Protein AF-A0A844G8Z9-F1 (afdb_monomer_lite)

Secondary structure (DSSP, 8-state):
----THHHHHHHHHHTS-S-------EEEE--GGG--B-S--SSTTSSSSTTS--TTSS-TTSPPEEEE-SS-EEEE--GGGTTT--BB----STTTT---SEEEEEEEEEEE-SEEEEEEEEES--SSS-EEEEEEEEETTS-EEEEEEEBTTTB-BSBS---BTTBEEEEEEE-TTS-EEEEEEEEEE--SSEEEEEEEEE-SSSEEEEEEEEEESS---PPP-PPP-----SS--------PPPTTSTT--GGGS-SSTTTT-SEEEETTEEEETT-SSPPPP-EEEEEGGGG---HHHHHHHHHHHHHTT--EEEEES-HHHHEEE-TTS-EEE-HHHHHHHHHHHHHHHHTT-EEEEES-SSPPP-HHHHTTT-TT--SHHHHHHHHHH-HHHHHHHHHHHHHHTTSBPTTTSSBGGG-TTEEEEESSTT--HHHHHHSTTTS-HHHHHHHHHHHHHHHTTTT---------TT-SSSTHHHHTTT--

Sequence (493 aa):
MKISWGIVFFFCLLCGLHAAESAALKTRIIDLRGIMNTSYRDDLPGDFQNWTDQGPGNDLRNLKPGLLRLPEVTFQVVDPRTNRNRSVIMPSSYFCHFYPEVEFTLPLRKNLVMRTLFLLHCGAWVPGRNAVVGNLYVDYADGSTDHFPIRAEVELADWHSPKNWANARLAWSGKTADFTDCGLFYSALPIQNKPVKALRFAKGSAGTWAVFAASYTEQEYCFPEIKPFIAIENDEWKDFETSREVVEGSILDFSFLNHKPAGKYGFLKNVNGELVPEQSEEPIRFYGTNICLHALFMSHEQADLLAKRLAALGYNSVRIHHYDGLIVDADQDGNFKINEEKLDQLNYLIAALKKQGIYLITDLYNSRKPVKAKFQKSCPEIEGDRDYKCAAIFFPEVREDLKEFARLVWGRVNPYTGLTWAQDPAFLAFGVINEDTLILNIEQIGLCGDSLKKRFYRDFEAYCNPESVKFCPCVFHADSNVVFCRIFRRFLF

Radius of gyration: 34.04 Å; chains: 1; bounding box: 68×76×91 Å

pLDDT: mean 86.49, std 17.61, range [30.38, 98.88]

Structure (mmCIF, N/CA/C/O backbone):
data_AF-A0A844G8Z9-F1
#
_entry.id   AF-A0A844G8Z9-F1
#
loop_
_atom_site.group_PDB
_atom_site.id
_atom_site.type_symbol
_atom_site.label_atom_id
_atom_site.label_alt_id
_atom_site.label_comp_id
_atom_site.label_asym_id
_atom_site.label_entity_id
_atom_site.label_seq_id
_atom_site.pdbx_PDB_ins_code
_atom_site.Cartn_x
_atom_site.Cartn_y
_atom_site.Cartn_z
_atom_site.occupancy
_atom_site.B_iso_or_equiv
_atom_site.auth_seq_id
_atom_site.auth_comp_id
_atom_site.auth_asym_id
_atom_site.auth_atom_id
_atom_site.pdbx_PDB_model_num
ATOM 1 N N . MET A 1 1 ? -25.350 -44.852 -41.755 1.00 38.88 1 MET A N 1
ATOM 2 C CA . MET A 1 1 ? -24.590 -44.066 -42.751 1.00 38.88 1 MET A CA 1
ATOM 3 C C . MET A 1 1 ? -23.173 -43.899 -42.205 1.00 38.88 1 MET A C 1
ATOM 5 O O . MET A 1 1 ? -22.999 -43.194 -41.223 1.00 38.88 1 MET A O 1
ATOM 9 N N . LYS A 1 2 ? -22.202 -44.682 -42.699 1.00 35.06 2 LYS A N 1
ATOM 10 C CA . LYS A 1 2 ? -20.818 -44.684 -42.190 1.00 35.06 2 LYS A CA 1
ATOM 11 C C . LYS A 1 2 ? -20.082 -43.470 -42.759 1.00 35.06 2 LYS A C 1
ATOM 13 O O . LYS A 1 2 ? -19.824 -43.437 -43.957 1.00 35.06 2 LYS A O 1
ATOM 18 N N . ILE A 1 3 ? -19.768 -42.491 -41.918 1.00 35.91 3 ILE A N 1
ATOM 19 C CA . ILE A 1 3 ? -18.900 -41.371 -42.293 1.00 35.91 3 ILE A CA 1
ATOM 20 C C . ILE A 1 3 ? -17.452 -41.827 -42.081 1.00 35.91 3 ILE A C 1
ATOM 22 O O . ILE A 1 3 ? -17.078 -42.286 -41.004 1.00 35.91 3 ILE A O 1
ATOM 26 N N . SER A 1 4 ? -16.679 -41.789 -43.164 1.00 33.25 4 SER A N 1
ATOM 27 C CA . SER A 1 4 ? -15.282 -42.215 -43.228 1.00 33.25 4 SER A CA 1
ATOM 28 C C . SER A 1 4 ? -14.389 -41.275 -42.416 1.00 33.25 4 SER A C 1
ATOM 30 O O . SER A 1 4 ? -14.282 -40.089 -42.727 1.00 33.25 4 SER A O 1
ATOM 32 N N . TRP A 1 5 ? -13.687 -41.827 -41.424 1.00 37.47 5 TRP A N 1
ATOM 33 C CA . TRP A 1 5 ? -12.647 -41.150 -40.637 1.00 37.47 5 TRP A CA 1
ATOM 34 C C . TRP A 1 5 ? -11.433 -40.688 -41.475 1.00 37.47 5 TRP A C 1
ATOM 36 O O . TRP A 1 5 ? -10.572 -39.976 -40.966 1.00 37.47 5 TRP A O 1
ATOM 46 N N . GLY A 1 6 ? -11.366 -41.037 -42.767 1.00 37.81 6 GLY A N 1
ATOM 47 C CA . GLY A 1 6 ? -10.271 -40.643 -43.660 1.00 37.81 6 GLY A CA 1
ATOM 48 C C . GLY A 1 6 ? -10.310 -39.185 -44.138 1.00 37.81 6 GLY A C 1
ATOM 49 O O . GLY A 1 6 ? -9.272 -38.650 -44.511 1.00 37.81 6 GLY A O 1
ATOM 50 N N . ILE A 1 7 ? -11.470 -38.514 -44.107 1.00 43.56 7 ILE A N 1
ATOM 51 C CA . ILE A 1 7 ? -11.602 -37.140 -44.639 1.00 43.56 7 ILE A CA 1
ATOM 52 C C . ILE A 1 7 ? -11.183 -36.081 -43.604 1.00 43.56 7 ILE A C 1
ATOM 54 O O . ILE A 1 7 ? -10.631 -35.046 -43.969 1.00 43.56 7 ILE A O 1
ATOM 58 N N . VAL A 1 8 ? -11.342 -36.367 -42.307 1.00 40.91 8 VAL A N 1
ATOM 59 C CA . VAL A 1 8 ? -10.942 -35.442 -41.230 1.00 40.91 8 VAL A CA 1
ATOM 60 C C . VAL A 1 8 ? -9.414 -35.368 -41.093 1.00 40.91 8 VAL A C 1
ATOM 62 O O . VAL A 1 8 ? -8.867 -34.297 -40.845 1.00 40.91 8 VAL A O 1
ATOM 65 N N . PHE A 1 9 ? -8.696 -36.464 -41.366 1.00 36.28 9 PHE A N 1
ATOM 66 C CA . PHE A 1 9 ? -7.228 -36.464 -41.337 1.00 36.28 9 PHE A CA 1
ATOM 67 C C . PHE A 1 9 ? -6.595 -35.708 -42.519 1.00 36.28 9 PHE A C 1
ATOM 69 O O . PHE A 1 9 ? -5.527 -35.119 -42.369 1.00 36.28 9 PHE A O 1
ATOM 76 N N . PHE A 1 10 ? -7.263 -35.666 -43.678 1.00 35.53 10 PHE A N 1
ATOM 77 C CA . PHE A 1 10 ? -6.745 -34.969 -44.861 1.00 35.53 10 PHE A CA 1
ATOM 78 C C . PHE A 1 10 ? -6.923 -33.443 -44.773 1.00 35.53 10 PHE A C 1
ATOM 80 O O . PHE A 1 10 ? -6.073 -32.695 -45.253 1.00 35.53 10 PHE A O 1
ATOM 87 N N . PHE A 1 11 ? -7.973 -32.965 -44.092 1.00 34.38 11 PHE A N 1
ATOM 88 C CA . PHE A 1 11 ? -8.183 -31.529 -43.860 1.00 34.38 11 PHE A CA 1
ATOM 89 C C . PHE A 1 11 ? -7.255 -30.955 -42.775 1.00 34.38 11 PHE A C 1
ATOM 91 O O . PHE A 1 11 ? -6.767 -29.836 -42.927 1.00 34.38 11 PHE A O 1
ATOM 98 N N . CYS A 1 12 ? -6.911 -31.733 -41.741 1.00 34.66 12 CYS A N 1
ATOM 99 C CA . CYS A 1 12 ? -5.910 -31.312 -40.752 1.00 34.66 12 CYS A CA 1
ATOM 100 C C . CYS A 1 12 ? -4.486 -31.238 -41.332 1.00 34.66 12 CYS A C 1
ATOM 102 O O . CYS A 1 12 ? -3.712 -30.381 -40.910 1.00 34.66 12 CYS A O 1
ATOM 104 N N . LEU A 1 13 ? -4.142 -32.065 -42.330 1.00 33.06 13 LEU A N 1
ATOM 105 C CA . LEU A 1 13 ? -2.844 -31.955 -43.008 1.00 33.06 13 LEU A CA 1
ATOM 106 C C . LEU A 1 13 ? -2.769 -30.731 -43.938 1.00 33.06 13 LEU A C 1
ATOM 108 O O . LEU A 1 13 ? -1.734 -30.075 -43.986 1.00 33.06 13 LEU A O 1
ATOM 112 N N . LEU A 1 14 ? -3.854 -30.379 -44.636 1.00 30.38 14 LEU A N 1
ATOM 113 C CA . LEU A 1 14 ? -3.871 -29.234 -45.561 1.00 30.38 14 LEU A CA 1
ATOM 114 C C . LEU A 1 14 ? -3.940 -27.872 -44.851 1.00 30.38 14 LEU A C 1
ATOM 116 O O . LEU A 1 14 ? -3.327 -26.919 -45.328 1.00 30.38 14 LEU A O 1
ATOM 120 N N . CYS A 1 15 ? -4.579 -27.780 -43.679 1.00 34.28 15 CYS A N 1
ATOM 121 C CA . CYS A 1 15 ? -4.492 -26.583 -42.830 1.00 34.28 15 CYS A CA 1
ATOM 122 C C . CYS A 1 15 ? -3.138 -26.459 -42.101 1.00 34.28 15 CYS A C 1
ATOM 124 O O . CYS A 1 15 ? -2.760 -25.358 -41.712 1.00 34.28 15 CYS A O 1
ATOM 126 N N . GLY A 1 16 ? -2.385 -27.558 -41.963 1.00 35.53 16 GLY A N 1
ATOM 127 C CA . GLY A 1 16 ? -1.025 -27.576 -41.410 1.00 35.53 16 GLY A CA 1
ATOM 128 C C . GLY A 1 16 ? 0.096 -27.300 -42.422 1.00 35.53 16 GLY A C 1
ATOM 129 O O . GLY A 1 16 ? 1.244 -27.144 -42.019 1.00 35.53 16 GLY A O 1
ATOM 130 N N . LEU A 1 17 ? -0.214 -27.214 -43.721 1.00 33.41 17 LEU A N 1
ATOM 131 C CA . LEU A 1 17 ? 0.766 -27.059 -44.812 1.00 33.41 17 LEU A CA 1
ATOM 132 C C . LEU A 1 17 ? 0.760 -25.668 -45.476 1.00 33.41 17 LEU A C 1
ATOM 134 O O . LEU A 1 17 ? 1.452 -25.462 -46.467 1.00 33.41 17 LEU A O 1
ATOM 138 N N . HIS A 1 18 ? 0.013 -24.706 -44.924 1.00 32.28 18 HIS A N 1
ATOM 139 C CA . HIS A 1 18 ? 0.080 -23.284 -45.303 1.00 32.28 18 HIS A CA 1
ATOM 140 C C . HIS A 1 18 ? 0.507 -22.364 -44.150 1.00 32.28 18 HIS A C 1
ATOM 142 O O . HIS A 1 18 ? 0.386 -21.142 -44.251 1.00 32.28 18 HIS A O 1
ATOM 148 N N . ALA A 1 19 ? 1.085 -22.921 -43.079 1.00 37.62 19 ALA A N 1
ATOM 149 C CA . ALA A 1 19 ? 2.030 -22.145 -42.291 1.00 37.62 19 ALA A CA 1
ATOM 150 C C . ALA A 1 19 ? 3.218 -21.878 -43.218 1.00 37.62 19 ALA A C 1
ATOM 152 O O . ALA A 1 19 ? 4.062 -22.749 -43.418 1.00 37.62 19 ALA A O 1
ATOM 153 N N . ALA A 1 20 ? 3.213 -20.709 -43.862 1.00 36.28 20 ALA A N 1
ATOM 154 C CA . ALA A 1 20 ? 4.378 -20.194 -44.550 1.00 36.28 20 ALA A CA 1
ATOM 155 C C . ALA A 1 20 ? 5.585 -20.464 -43.647 1.00 36.28 20 ALA A C 1
ATOM 157 O O . ALA A 1 20 ? 5.560 -20.088 -42.472 1.00 36.28 20 ALA A O 1
ATOM 158 N N . GLU A 1 21 ? 6.603 -21.149 -44.167 1.00 38.59 21 GLU A N 1
ATOM 159 C CA . GLU A 1 21 ? 7.934 -21.134 -43.577 1.00 38.59 21 GLU A CA 1
ATOM 160 C C . GLU A 1 21 ? 8.364 -19.664 -43.510 1.00 38.59 21 GLU A C 1
ATOM 162 O O . GLU A 1 21 ? 8.997 -19.121 -44.414 1.00 38.59 21 GLU A O 1
ATOM 167 N N . SER A 1 22 ? 7.965 -18.977 -42.441 1.00 46.53 22 SER A N 1
ATOM 168 C CA . SER A 1 22 ? 8.592 -17.748 -42.003 1.00 46.53 22 SER A CA 1
ATOM 169 C C . SER A 1 22 ? 10.012 -18.165 -41.679 1.00 46.53 22 SER A C 1
ATOM 171 O O . SER A 1 22 ? 10.256 -18.727 -40.611 1.00 46.53 22 SER A O 1
ATOM 173 N N . ALA A 1 23 ? 10.924 -17.976 -42.634 1.00 55.91 23 ALA A N 1
ATOM 174 C CA . ALA A 1 23 ? 12.338 -18.247 -42.453 1.00 55.91 23 ALA A CA 1
ATOM 175 C C . ALA A 1 23 ? 12.757 -17.694 -41.086 1.00 55.91 23 ALA A C 1
ATOM 177 O O . ALA A 1 23 ? 12.656 -16.487 -40.853 1.00 55.91 23 ALA A O 1
ATOM 178 N N . ALA A 1 24 ? 13.137 -18.593 -40.172 1.00 68.38 24 ALA A N 1
ATOM 179 C CA . ALA A 1 24 ? 13.454 -18.237 -38.797 1.00 68.38 24 ALA A CA 1
ATOM 180 C C . ALA A 1 24 ? 14.417 -17.041 -38.778 1.00 68.38 24 ALA A C 1
ATOM 182 O O . ALA A 1 24 ? 15.390 -17.021 -39.541 1.00 68.38 24 ALA A O 1
ATOM 183 N N . LEU A 1 25 ? 14.126 -16.044 -37.935 1.00 85.31 25 LEU A N 1
ATOM 184 C CA . LEU A 1 25 ? 14.947 -14.843 -37.798 1.00 85.31 25 LEU A CA 1
ATOM 185 C C . LEU A 1 25 ? 16.402 -15.231 -37.550 1.00 85.31 25 LEU A C 1
ATOM 187 O O . LEU A 1 25 ? 16.748 -15.848 -36.541 1.00 85.31 25 LEU A O 1
ATOM 191 N N . LYS A 1 26 ? 17.281 -14.868 -38.485 1.00 91.44 26 LYS A N 1
ATOM 192 C CA . LYS A 1 26 ? 18.718 -15.090 -38.321 1.00 91.44 26 LYS A CA 1
ATOM 193 C C . LYS A 1 26 ? 19.290 -13.939 -37.513 1.00 91.44 26 LYS A C 1
ATOM 195 O O . LYS A 1 26 ? 19.482 -12.843 -38.042 1.00 91.44 26 LYS A O 1
ATOM 200 N N . THR A 1 27 ? 19.572 -14.191 -36.239 1.00 95.12 27 THR A N 1
ATOM 201 C CA . THR A 1 27 ? 20.161 -13.196 -35.333 1.00 95.12 27 THR A CA 1
ATOM 202 C C . THR A 1 27 ? 21.645 -13.440 -35.088 1.00 95.12 27 THR A C 1
ATOM 204 O O . THR A 1 27 ? 22.091 -14.586 -35.013 1.00 95.12 27 THR A O 1
ATOM 207 N N . ARG A 1 28 ? 22.414 -12.363 -34.914 1.00 96.12 28 ARG A N 1
ATOM 208 C CA . ARG A 1 28 ? 23.844 -12.381 -34.584 1.00 96.12 28 ARG A CA 1
ATOM 209 C C . ARG A 1 28 ? 24.115 -11.516 -33.359 1.00 96.12 28 ARG A C 1
ATOM 211 O O . ARG A 1 28 ? 23.551 -10.436 -33.222 1.00 96.12 28 ARG A O 1
ATOM 218 N N . ILE A 1 29 ? 25.007 -11.984 -32.496 1.00 97.62 29 ILE A N 1
ATOM 219 C CA . ILE A 1 29 ? 25.355 -11.315 -31.238 1.00 97.62 29 ILE A CA 1
ATOM 220 C C . ILE A 1 29 ? 26.328 -10.165 -31.507 1.00 97.62 29 ILE A C 1
ATOM 222 O O . ILE A 1 29 ? 27.265 -10.314 -32.295 1.00 97.62 29 ILE A O 1
ATOM 226 N N . ILE A 1 30 ? 26.122 -9.035 -30.830 1.00 97.06 30 ILE A N 1
ATOM 227 C CA . ILE A 1 30 ? 27.073 -7.919 -30.789 1.00 97.06 30 ILE A CA 1
ATOM 228 C C . ILE A 1 30 ? 27.860 -8.018 -29.482 1.00 97.06 30 ILE A C 1
ATOM 230 O O . ILE A 1 30 ? 27.277 -8.081 -28.401 1.00 97.06 30 ILE A O 1
ATOM 234 N N . ASP A 1 31 ? 29.190 -8.043 -29.574 1.00 96.62 31 ASP A N 1
ATOM 235 C CA . ASP A 1 31 ? 30.048 -8.098 -28.391 1.00 96.62 31 ASP A CA 1
ATOM 236 C C . ASP A 1 31 ? 30.197 -6.710 -27.755 1.00 96.62 31 ASP A C 1
ATOM 238 O O . ASP A 1 31 ? 30.895 -5.842 -28.278 1.00 96.62 31 ASP A O 1
ATOM 242 N N . LEU A 1 32 ? 29.530 -6.517 -26.617 1.00 97.56 32 LEU A N 1
ATOM 243 C CA . LEU A 1 32 ? 29.529 -5.265 -25.859 1.00 97.56 32 LEU A CA 1
ATOM 244 C C . LEU A 1 32 ? 30.638 -5.191 -24.793 1.00 97.56 32 LEU A C 1
ATOM 246 O O . LEU A 1 32 ? 30.809 -4.142 -24.173 1.00 97.56 32 LEU A O 1
ATOM 250 N N . ARG A 1 33 ? 31.404 -6.273 -24.563 1.00 97.06 33 ARG A N 1
ATOM 251 C CA . ARG A 1 33 ? 32.337 -6.389 -23.419 1.00 97.06 33 ARG A CA 1
ATOM 252 C C . ARG A 1 33 ? 33.302 -5.216 -23.282 1.00 97.06 33 ARG A C 1
ATOM 254 O O . ARG A 1 33 ? 33.593 -4.801 -22.165 1.00 97.06 33 ARG A O 1
ATOM 261 N N . GLY A 1 34 ? 33.780 -4.689 -24.411 1.00 96.00 34 GLY A N 1
ATOM 262 C CA . GLY A 1 34 ? 34.760 -3.604 -24.454 1.00 96.00 34 GLY A CA 1
ATOM 263 C C . GLY A 1 34 ? 34.261 -2.258 -23.921 1.00 96.00 34 GLY A C 1
ATOM 264 O O . GLY A 1 34 ? 35.092 -1.400 -23.643 1.00 96.00 34 GLY A O 1
ATOM 265 N N . ILE A 1 35 ? 32.945 -2.076 -23.771 1.00 96.75 35 ILE A N 1
ATOM 266 C CA . ILE A 1 35 ? 32.337 -0.812 -23.325 1.00 96.75 35 ILE A CA 1
ATOM 267 C C . ILE A 1 35 ? 31.482 -0.947 -22.057 1.00 96.75 35 ILE A C 1
ATOM 269 O O . ILE A 1 35 ? 30.928 0.042 -21.593 1.00 96.75 35 ILE A O 1
ATOM 273 N N . MET A 1 36 ? 31.370 -2.147 -21.480 1.00 96.25 36 MET A N 1
ATOM 274 C CA . MET A 1 36 ? 30.688 -2.344 -20.197 1.00 96.25 36 MET A CA 1
ATOM 275 C C . MET A 1 36 ? 31.483 -1.675 -19.067 1.00 96.25 36 MET A C 1
ATOM 277 O O . MET A 1 36 ? 32.712 -1.798 -19.013 1.00 96.25 36 MET A O 1
ATOM 281 N N . ASN A 1 37 ? 30.793 -0.985 -18.160 1.00 94.06 37 ASN A N 1
ATOM 282 C CA . ASN A 1 37 ? 31.408 -0.200 -17.086 1.00 94.06 37 ASN A CA 1
ATOM 283 C C . ASN A 1 37 ? 31.128 -0.743 -15.681 1.00 94.06 37 ASN A C 1
ATOM 285 O O . ASN A 1 37 ? 31.901 -0.443 -14.777 1.00 94.06 37 ASN A O 1
ATOM 289 N N . THR A 1 38 ? 30.099 -1.575 -15.497 1.00 93.31 38 THR A N 1
ATOM 290 C CA . THR A 1 38 ? 29.724 -2.078 -14.168 1.00 93.31 38 THR A CA 1
ATOM 291 C C . THR A 1 38 ? 29.123 -3.487 -14.199 1.00 93.31 38 THR A C 1
ATOM 293 O O . THR A 1 38 ? 28.958 -4.072 -15.273 1.00 93.31 38 THR A O 1
ATOM 296 N N . SER A 1 39 ? 28.834 -4.053 -13.028 1.00 93.50 39 SER A N 1
ATOM 297 C CA . SER A 1 39 ? 28.277 -5.391 -12.820 1.00 93.50 39 SER A CA 1
ATOM 298 C C . SER A 1 39 ? 26.811 -5.321 -12.388 1.00 93.50 39 SER A C 1
ATOM 300 O O . SER A 1 39 ? 26.441 -4.457 -11.604 1.00 93.50 39 SER A O 1
ATOM 302 N N . TYR A 1 40 ? 25.991 -6.270 -12.853 1.00 92.62 40 TYR A N 1
ATOM 303 C CA . TYR A 1 40 ? 24.622 -6.496 -12.354 1.00 92.62 40 TYR A CA 1
ATOM 304 C C . TYR A 1 40 ? 24.565 -7.250 -11.014 1.00 92.62 40 TYR A C 1
ATOM 306 O O . TYR A 1 40 ? 23.489 -7.456 -10.451 1.00 92.62 40 TYR A O 1
ATOM 314 N N . ARG A 1 41 ? 25.717 -7.741 -10.552 1.00 91.44 41 ARG A N 1
ATOM 315 C CA . ARG A 1 41 ? 25.915 -8.326 -9.229 1.00 91.44 41 ARG A CA 1
ATOM 316 C C . ARG A 1 41 ? 26.544 -7.272 -8.331 1.00 91.44 41 ARG A C 1
ATOM 318 O O . ARG A 1 41 ? 27.553 -6.687 -8.725 1.00 91.44 41 ARG A O 1
ATOM 325 N N . ASP A 1 42 ? 25.976 -7.116 -7.148 1.00 88.50 42 ASP A N 1
ATOM 326 C CA . ASP A 1 42 ? 26.386 -6.152 -6.143 1.00 88.50 42 ASP A CA 1
ATOM 327 C C . ASP A 1 42 ? 26.581 -6.877 -4.803 1.00 88.50 42 ASP A C 1
ATOM 329 O O . ASP A 1 42 ? 25.639 -7.384 -4.190 1.00 88.50 42 ASP A O 1
ATOM 333 N N . ASP A 1 43 ? 27.839 -7.017 -4.388 1.00 88.50 43 ASP A N 1
ATOM 334 C CA . ASP A 1 43 ? 28.195 -7.728 -3.160 1.00 88.50 43 ASP A CA 1
ATOM 335 C C . ASP A 1 43 ? 28.290 -6.782 -1.943 1.00 88.50 43 ASP A C 1
ATOM 337 O O . ASP A 1 43 ? 28.255 -7.274 -0.813 1.00 88.50 43 ASP A O 1
ATOM 341 N N . LEU A 1 44 ? 28.364 -5.455 -2.144 1.00 85.06 44 LEU A N 1
ATOM 342 C CA . LEU A 1 44 ? 28.548 -4.453 -1.086 1.00 85.06 44 LEU A CA 1
ATOM 343 C C . LEU A 1 44 ? 27.699 -3.196 -1.360 1.00 85.06 44 LEU A C 1
ATOM 345 O O . LEU A 1 44 ? 28.042 -2.436 -2.256 1.00 85.06 44 LEU A O 1
ATOM 349 N N . PRO A 1 45 ? 26.644 -2.924 -0.568 1.00 84.44 45 PRO A N 1
ATOM 350 C CA . PRO A 1 45 ? 25.831 -1.723 -0.754 1.00 84.44 45 PRO A CA 1
ATOM 351 C C . PRO A 1 45 ? 26.603 -0.447 -0.393 1.00 84.44 45 PRO A C 1
ATOM 353 O O . PRO A 1 45 ? 27.288 -0.408 0.634 1.00 84.44 45 PRO A O 1
ATOM 356 N N . GLY A 1 46 ? 26.393 0.626 -1.157 1.00 79.94 46 GLY A N 1
ATOM 357 C CA . GLY A 1 46 ? 26.917 1.963 -0.863 1.00 79.94 46 GLY A CA 1
ATOM 358 C C . GLY A 1 46 ? 28.406 2.138 -1.172 1.00 79.94 46 GLY A C 1
ATOM 359 O O . GLY A 1 46 ? 29.042 3.034 -0.608 1.00 79.94 46 GLY A O 1
ATOM 360 N N . ASP A 1 47 ? 28.980 1.262 -2.001 1.00 80.38 47 ASP A N 1
ATOM 361 C CA . ASP A 1 47 ? 30.385 1.324 -2.411 1.00 80.38 47 ASP A CA 1
ATOM 362 C C . ASP A 1 47 ? 30.589 2.089 -3.727 1.00 80.38 47 ASP A C 1
ATOM 364 O O . ASP A 1 47 ? 31.737 2.326 -4.125 1.00 80.38 47 ASP A O 1
ATOM 368 N N . PHE A 1 48 ? 29.484 2.496 -4.364 1.00 80.25 48 PHE A N 1
ATOM 369 C CA . PHE A 1 48 ? 29.406 3.248 -5.612 1.00 80.25 48 PHE A CA 1
ATOM 370 C C . PHE A 1 48 ? 30.130 2.587 -6.794 1.00 80.25 48 PHE A C 1
ATOM 372 O O . PHE A 1 48 ? 30.594 3.276 -7.709 1.00 80.25 48 PHE A O 1
ATOM 379 N N . GLN A 1 49 ? 30.259 1.255 -6.794 1.00 71.50 49 GLN A N 1
ATOM 380 C CA . GLN A 1 49 ? 31.022 0.523 -7.813 1.00 71.50 49 GLN A CA 1
ATOM 381 C C . GLN A 1 49 ? 30.170 -0.424 -8.678 1.00 71.50 49 GLN A C 1
ATOM 383 O O . GLN A 1 49 ? 30.646 -0.874 -9.728 1.00 71.50 49 GLN A O 1
ATOM 388 N N . ASN A 1 50 ? 28.903 -0.680 -8.325 1.00 80.94 50 ASN A N 1
ATOM 389 C CA . ASN A 1 50 ? 28.055 -1.695 -8.972 1.00 80.94 50 ASN A CA 1
ATOM 390 C C . ASN A 1 50 ? 26.607 -1.228 -9.226 1.00 80.94 50 ASN A C 1
ATOM 392 O O . ASN A 1 50 ? 26.124 -0.325 -8.556 1.00 80.94 50 ASN A O 1
ATOM 396 N N . TRP A 1 51 ? 25.925 -1.880 -10.179 1.00 81.94 51 TRP A N 1
ATOM 397 C CA . TRP A 1 51 ? 24.481 -1.803 -10.473 1.00 81.94 51 TRP A CA 1
ATOM 398 C C . TRP A 1 51 ? 23.746 -0.526 -9.983 1.00 81.94 51 TRP A C 1
ATOM 400 O O . TRP A 1 51 ? 24.028 0.584 -10.429 1.00 81.94 51 TRP A O 1
ATOM 410 N N . THR A 1 52 ? 22.759 -0.695 -9.100 1.00 87.44 52 THR A N 1
ATOM 411 C CA . THR A 1 52 ? 22.012 0.344 -8.382 1.00 87.44 52 THR A CA 1
ATOM 412 C C . THR A 1 52 ? 22.620 0.646 -7.010 1.00 87.44 52 THR A C 1
ATOM 414 O O . THR A 1 52 ? 22.059 1.462 -6.284 1.00 87.44 52 THR A O 1
ATOM 417 N N . ASP A 1 53 ? 23.740 0.006 -6.658 1.00 86.56 53 ASP A N 1
ATOM 418 C CA . ASP A 1 53 ? 24.448 0.145 -5.376 1.00 86.56 53 ASP A CA 1
ATOM 419 C C . ASP A 1 53 ? 23.587 -0.191 -4.134 1.00 86.56 53 ASP A C 1
ATOM 421 O O . ASP A 1 53 ? 23.731 0.381 -3.053 1.00 86.56 53 ASP A O 1
ATOM 425 N N . GLN A 1 54 ? 22.624 -1.106 -4.300 1.00 87.81 54 GLN A N 1
ATOM 426 C CA . GLN A 1 54 ? 21.668 -1.519 -3.260 1.00 87.81 54 GLN A CA 1
ATOM 427 C C . GLN A 1 54 ? 22.081 -2.805 -2.528 1.00 87.81 54 GLN A C 1
ATOM 429 O O . GLN A 1 54 ? 21.392 -3.245 -1.604 1.00 87.81 54 GLN A O 1
ATOM 434 N N . GLY A 1 55 ? 23.209 -3.398 -2.911 1.00 89.62 55 GLY A N 1
ATOM 435 C CA . GLY A 1 55 ? 23.816 -4.541 -2.256 1.00 89.62 55 GLY A CA 1
ATOM 436 C C . GLY A 1 55 ? 23.152 -5.889 -2.546 1.00 89.62 55 GLY A C 1
ATOM 437 O O . GLY A 1 55 ? 22.267 -6.027 -3.398 1.00 89.62 55 GLY A O 1
ATOM 438 N N . PRO A 1 56 ? 23.561 -6.924 -1.792 1.00 90.44 56 PRO A N 1
ATOM 439 C CA . PRO A 1 56 ? 23.299 -8.309 -2.151 1.00 90.44 56 PRO A CA 1
ATOM 440 C C . PRO A 1 56 ? 21.847 -8.768 -1.995 1.00 90.44 56 PRO A C 1
ATOM 442 O O . PRO A 1 56 ? 21.478 -9.806 -2.547 1.00 90.44 56 PRO A O 1
ATOM 445 N N . GLY A 1 57 ? 21.036 -8.023 -1.241 1.00 91.06 57 GLY A N 1
ATOM 446 C CA . GLY A 1 57 ? 19.595 -8.256 -1.108 1.00 91.06 57 GLY A CA 1
ATOM 447 C C . GLY A 1 57 ? 18.826 -7.948 -2.397 1.00 91.06 57 GLY A C 1
ATOM 448 O O . GLY A 1 57 ? 17.847 -8.624 -2.731 1.00 91.06 57 GLY A O 1
ATOM 449 N N . ASN A 1 58 ? 19.321 -6.975 -3.174 1.00 92.06 58 ASN A N 1
ATOM 450 C CA . ASN A 1 58 ? 18.574 -6.328 -4.245 1.00 92.06 58 ASN A CA 1
ATOM 451 C C . ASN A 1 58 ? 19.419 -6.099 -5.513 1.00 92.06 58 ASN A C 1
ATOM 453 O O . ASN A 1 58 ? 19.508 -4.989 -6.033 1.00 92.06 58 ASN A O 1
ATOM 457 N N . ASP A 1 59 ? 20.000 -7.181 -6.032 1.00 93.44 59 ASP A N 1
ATOM 458 C CA . ASP A 1 59 ? 20.732 -7.221 -7.302 1.00 93.44 59 ASP A CA 1
ATOM 459 C C . ASP A 1 59 ? 20.190 -8.324 -8.242 1.00 93.44 59 ASP A C 1
ATOM 461 O O . ASP A 1 59 ? 19.170 -8.970 -7.975 1.00 93.44 59 ASP A O 1
ATOM 465 N N . LEU A 1 60 ? 20.887 -8.571 -9.357 1.00 94.44 60 LEU A N 1
ATOM 466 C CA . LEU A 1 60 ? 20.543 -9.607 -10.337 1.00 94.44 60 LEU A CA 1
ATOM 467 C C . LEU A 1 60 ? 21.446 -10.850 -10.244 1.00 94.44 60 LEU A C 1
ATOM 469 O O . LEU A 1 60 ? 21.683 -11.525 -11.247 1.00 94.44 60 LEU A O 1
ATOM 473 N N . ARG A 1 61 ? 21.939 -11.221 -9.052 1.00 92.88 61 AR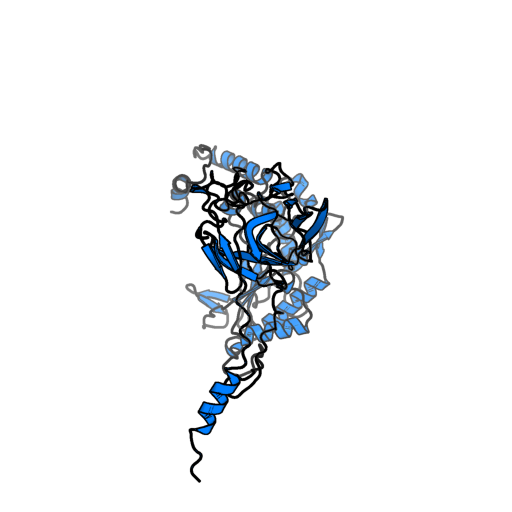G A N 1
ATOM 474 C CA . ARG A 1 61 ? 22.814 -12.405 -8.862 1.00 92.88 61 ARG A CA 1
ATOM 475 C C . ARG A 1 61 ? 22.236 -13.729 -9.363 1.00 92.88 61 ARG A C 1
ATOM 477 O O . ARG A 1 61 ? 22.992 -14.650 -9.665 1.00 92.88 61 ARG A O 1
ATOM 484 N N . ASN A 1 62 ? 20.910 -13.829 -9.436 1.00 94.12 62 ASN A N 1
ATOM 485 C CA . ASN A 1 62 ? 20.200 -15.021 -9.900 1.00 94.12 62 ASN A CA 1
ATOM 486 C C . ASN A 1 62 ? 20.148 -15.131 -11.436 1.00 94.12 62 ASN A C 1
ATOM 488 O O . ASN A 1 62 ? 19.779 -16.184 -11.966 1.00 94.12 62 ASN A O 1
ATOM 492 N N . LEU A 1 63 ? 20.548 -14.082 -12.163 1.00 95.50 63 LEU A N 1
ATOM 493 C CA . LEU A 1 63 ? 20.728 -14.125 -13.609 1.00 95.50 63 LEU A CA 1
ATOM 494 C C . LEU A 1 63 ? 21.955 -14.978 -13.956 1.00 95.50 63 LEU A C 1
ATOM 496 O O . LEU A 1 63 ? 23.095 -14.639 -13.627 1.00 95.50 63 LEU A O 1
ATOM 500 N N . LYS A 1 64 ? 21.727 -16.085 -14.667 1.00 95.50 64 LYS A N 1
ATOM 501 C CA . LYS A 1 64 ? 22.803 -16.972 -15.121 1.00 95.50 64 LYS A CA 1
ATOM 502 C C . LYS A 1 64 ? 23.524 -16.357 -16.331 1.00 95.50 64 LYS A C 1
ATOM 504 O O . LYS A 1 64 ? 22.863 -16.098 -17.338 1.00 95.50 64 LYS A O 1
ATOM 509 N N . PRO A 1 65 ? 24.858 -16.171 -16.284 1.00 96.88 65 PRO A N 1
ATOM 510 C CA . PRO A 1 65 ? 25.626 -15.796 -17.466 1.00 96.88 65 PRO A CA 1
ATOM 511 C C . PRO A 1 65 ? 25.538 -16.860 -18.567 1.00 96.88 65 PRO A C 1
ATOM 513 O O . PRO A 1 65 ? 25.360 -18.045 -18.282 1.00 96.88 65 PRO A O 1
ATOM 516 N N . GLY A 1 66 ? 25.738 -16.454 -19.823 1.00 97.56 66 GLY A N 1
ATOM 517 C CA . GLY A 1 66 ? 25.707 -17.359 -20.973 1.00 97.56 66 GLY A CA 1
ATOM 518 C C . GLY A 1 66 ? 24.735 -16.918 -22.063 1.00 97.56 66 GLY A C 1
ATOM 519 O O . GLY A 1 66 ? 24.380 -15.746 -22.169 1.00 97.56 66 GLY A O 1
ATOM 520 N N . LEU A 1 67 ? 24.336 -17.869 -22.909 1.00 97.94 67 LEU A N 1
ATOM 521 C CA . LEU A 1 67 ? 23.375 -17.613 -23.977 1.00 97.94 67 LEU A CA 1
ATOM 522 C C . LEU A 1 67 ? 21.951 -17.610 -23.417 1.00 97.94 67 LEU A C 1
ATOM 524 O O . LEU A 1 67 ? 21.456 -18.651 -22.985 1.00 97.94 67 LEU A O 1
ATOM 528 N N . LEU A 1 68 ? 21.285 -16.460 -23.487 1.00 97.69 68 LEU A N 1
ATOM 529 C CA . LEU A 1 68 ? 19.851 -16.336 -23.253 1.00 97.69 68 LEU A CA 1
ATOM 530 C C . LEU A 1 68 ? 19.135 -16.500 -24.595 1.00 97.69 68 LEU A C 1
ATOM 532 O O . LEU A 1 68 ? 19.262 -15.648 -25.474 1.00 97.69 68 LEU A O 1
ATOM 536 N N . ARG A 1 69 ? 18.432 -17.621 -24.772 1.00 96.50 69 ARG A N 1
ATOM 537 C CA . ARG A 1 69 ? 17.730 -17.965 -26.015 1.00 96.50 69 ARG A CA 1
ATOM 538 C C . ARG A 1 69 ? 16.246 -17.664 -25.871 1.00 96.50 69 ARG A C 1
ATOM 540 O O . ARG A 1 69 ? 15.580 -18.280 -25.045 1.00 96.50 69 ARG A O 1
ATOM 547 N N . LEU A 1 70 ? 15.757 -16.748 -26.692 1.00 94.50 70 LEU A N 1
ATOM 548 C CA . LEU A 1 70 ? 14.344 -16.420 -26.845 1.00 94.50 70 LEU A CA 1
ATOM 549 C C . LEU A 1 70 ? 13.862 -16.934 -28.211 1.00 94.50 70 LEU A C 1
ATOM 551 O O . LEU A 1 70 ? 14.707 -17.242 -29.060 1.00 94.50 70 LEU A O 1
ATOM 555 N N . PRO A 1 71 ? 12.542 -17.040 -28.449 1.00 89.38 71 PRO A N 1
ATOM 556 C CA . PRO A 1 71 ? 12.019 -17.520 -29.727 1.00 89.38 71 PRO A CA 1
ATOM 557 C C . PRO A 1 71 ? 12.552 -16.743 -30.940 1.00 89.38 71 PRO A C 1
ATOM 559 O O . PRO A 1 71 ? 12.828 -17.348 -31.973 1.00 89.38 71 PRO A O 1
ATOM 562 N N . GLU A 1 72 ? 12.747 -15.425 -30.815 1.00 91.31 72 GLU A N 1
ATOM 563 C CA . GLU A 1 72 ? 13.124 -14.557 -31.941 1.00 91.31 72 GLU A CA 1
ATOM 564 C C . GLU A 1 72 ? 14.597 -14.136 -31.952 1.00 91.31 72 GLU A C 1
ATOM 566 O O . GLU A 1 72 ? 15.112 -13.738 -32.996 1.00 91.31 72 GLU A O 1
ATOM 571 N N . VAL A 1 73 ? 15.288 -14.195 -30.808 1.00 96.12 73 VAL A N 1
ATOM 572 C CA . VAL A 1 73 ? 16.658 -13.681 -30.663 1.00 96.12 73 VAL A CA 1
ATOM 573 C C . VAL A 1 73 ? 17.446 -14.434 -29.594 1.00 96.12 73 VAL A C 1
ATOM 575 O O . VAL A 1 73 ? 16.913 -14.888 -28.586 1.00 96.12 73 VAL A O 1
ATOM 578 N N . THR A 1 74 ? 18.756 -14.567 -29.801 1.00 97.56 74 THR A N 1
ATOM 579 C CA . THR A 1 74 ? 19.686 -15.055 -28.774 1.00 97.56 74 THR A CA 1
ATOM 580 C C . THR A 1 74 ? 20.616 -13.936 -28.331 1.00 97.56 74 THR A C 1
ATOM 582 O O . THR A 1 74 ? 21.292 -13.351 -29.169 1.00 97.56 74 THR A O 1
ATOM 585 N N . PHE A 1 75 ? 20.716 -13.709 -27.023 1.00 98.44 75 PHE A N 1
ATOM 586 C CA . PHE A 1 75 ? 21.647 -12.760 -26.414 1.00 98.44 75 PHE A CA 1
ATOM 587 C C . PHE A 1 75 ? 22.806 -13.470 -25.708 1.00 98.44 75 PHE A C 1
ATOM 589 O O . PHE A 1 75 ? 22.646 -14.576 -25.192 1.00 98.44 75 PHE A O 1
ATOM 596 N N . GLN A 1 76 ? 23.961 -12.806 -25.617 1.00 98.25 76 GLN A N 1
ATOM 597 C CA . GLN A 1 76 ? 25.061 -13.216 -24.740 1.00 98.25 76 GLN A CA 1
ATOM 598 C C . GLN A 1 76 ? 25.057 -12.363 -23.470 1.00 98.25 76 GLN A C 1
ATOM 600 O O . GLN A 1 76 ? 25.523 -11.227 -23.492 1.00 98.25 76 GLN A O 1
ATOM 605 N N . VAL A 1 77 ? 24.603 -12.934 -22.356 1.00 98.19 77 VAL A N 1
ATOM 606 C CA . VAL A 1 77 ? 24.781 -12.343 -21.025 1.00 98.19 77 VAL A CA 1
ATOM 607 C C . VAL A 1 77 ? 26.227 -12.583 -20.592 1.00 98.19 77 VAL A C 1
ATOM 609 O O . VAL A 1 77 ? 26.706 -13.724 -20.590 1.00 98.19 77 VAL A O 1
ATOM 612 N N . VAL A 1 78 ? 26.950 -11.507 -20.288 1.00 98.06 78 VAL A N 1
ATOM 613 C CA . VAL A 1 78 ? 28.372 -11.556 -19.918 1.00 98.06 78 VAL A CA 1
ATOM 614 C C . VAL A 1 78 ? 28.518 -11.935 -18.446 1.00 98.06 78 VAL A C 1
ATOM 616 O O . VAL A 1 78 ? 27.862 -11.350 -17.592 1.00 98.06 78 VAL A O 1
ATOM 619 N N . ASP A 1 79 ? 29.404 -12.888 -18.142 1.00 96.44 79 ASP A N 1
ATOM 620 C CA . ASP A 1 79 ? 29.786 -13.189 -16.758 1.00 96.44 79 ASP A CA 1
ATOM 621 C C . ASP A 1 79 ? 30.744 -12.099 -16.252 1.00 96.44 79 ASP A C 1
ATOM 623 O O . ASP A 1 79 ? 31.870 -12.020 -16.772 1.00 96.44 79 ASP A O 1
ATOM 627 N N . PRO A 1 80 ? 30.357 -11.282 -15.251 1.00 93.56 80 PRO A N 1
ATOM 628 C CA . PRO A 1 80 ? 31.206 -10.201 -14.753 1.00 93.56 80 PRO A CA 1
ATOM 629 C C . PRO A 1 80 ? 32.574 -10.709 -14.270 1.00 93.56 80 PRO A C 1
ATOM 631 O O . PRO A 1 80 ? 33.587 -10.038 -14.481 1.00 93.56 80 PRO A O 1
ATOM 634 N N . ARG A 1 81 ? 32.659 -11.940 -13.741 1.00 92.81 81 ARG A N 1
ATOM 635 C CA . ARG A 1 81 ? 33.916 -12.550 -13.259 1.00 92.81 81 ARG A CA 1
ATOM 636 C C . ARG A 1 81 ? 34.943 -12.754 -14.372 1.00 92.81 81 ARG A C 1
ATOM 638 O O . ARG A 1 81 ? 36.141 -12.778 -14.117 1.00 92.81 81 ARG A O 1
ATOM 645 N N . THR A 1 82 ? 34.476 -12.883 -15.612 1.00 95.25 82 THR A N 1
ATOM 646 C CA . THR A 1 82 ? 35.327 -13.087 -16.795 1.00 95.25 82 THR A CA 1
ATOM 647 C C . THR A 1 82 ? 35.642 -11.791 -17.542 1.00 95.25 82 THR A C 1
ATOM 649 O O . THR A 1 82 ? 36.422 -11.806 -18.491 1.00 95.25 82 THR A O 1
ATOM 652 N N . ASN A 1 83 ? 35.063 -10.662 -17.120 1.00 96.31 83 ASN A N 1
ATOM 653 C CA . ASN A 1 83 ? 35.189 -9.376 -17.801 1.00 96.31 83 ASN A CA 1
ATOM 654 C C . ASN A 1 83 ? 35.464 -8.233 -16.812 1.00 96.31 83 ASN A C 1
ATOM 656 O O . ASN A 1 83 ? 34.782 -7.217 -16.818 1.00 96.31 83 ASN A O 1
ATOM 660 N N . ARG A 1 84 ? 36.475 -8.395 -15.945 1.00 93.94 84 ARG A N 1
ATOM 661 C CA . ARG A 1 84 ? 36.935 -7.352 -14.997 1.00 93.94 84 ARG A CA 1
ATOM 662 C C . ARG A 1 84 ? 35.807 -6.775 -14.122 1.00 93.94 84 ARG A C 1
ATOM 664 O O . ARG A 1 84 ? 35.746 -5.566 -13.923 1.00 93.94 84 ARG A O 1
ATOM 671 N N . ASN A 1 85 ? 34.914 -7.642 -13.646 1.00 92.06 85 ASN A N 1
ATOM 672 C CA . ASN A 1 85 ? 33.700 -7.288 -12.908 1.00 92.06 85 ASN A CA 1
ATOM 673 C C . ASN A 1 85 ? 32.749 -6.347 -13.675 1.00 92.06 85 ASN A C 1
ATOM 675 O O . ASN A 1 85 ? 32.120 -5.473 -13.092 1.00 92.06 85 ASN A O 1
ATOM 679 N N . ARG A 1 86 ? 32.667 -6.490 -15.004 1.00 94.31 86 ARG A N 1
ATOM 680 C CA . ARG A 1 86 ? 31.807 -5.671 -15.867 1.00 94.31 86 ARG A CA 1
ATOM 681 C C . ARG A 1 86 ? 30.929 -6.555 -16.740 1.00 94.31 86 ARG A C 1
ATOM 683 O O . ARG A 1 86 ? 31.424 -7.397 -17.485 1.00 94.31 86 ARG A O 1
ATOM 690 N N . SER A 1 87 ? 29.628 -6.348 -16.678 1.00 95.94 87 SER A N 1
ATOM 691 C CA . SER A 1 87 ? 28.623 -7.102 -17.430 1.00 95.94 87 SER A CA 1
ATOM 692 C C . SER A 1 87 ? 27.461 -6.243 -17.932 1.00 95.94 87 SER A C 1
ATOM 694 O O . SER A 1 87 ? 26.578 -6.767 -18.609 1.00 95.94 87 SER A O 1
ATOM 696 N N . VAL A 1 88 ? 27.462 -4.941 -17.629 1.00 95.88 88 VAL A N 1
ATOM 697 C CA . VAL A 1 88 ? 26.404 -3.992 -17.984 1.00 95.88 88 VAL A CA 1
ATOM 698 C C . VAL A 1 88 ? 27.025 -2.674 -18.455 1.00 95.88 88 VAL A C 1
ATOM 700 O O . VAL A 1 88 ? 28.077 -2.258 -17.961 1.00 95.88 88 VAL A O 1
ATOM 703 N N . ILE A 1 89 ? 26.378 -2.024 -19.423 1.00 96.50 89 ILE A N 1
ATOM 704 C CA . ILE A 1 89 ? 26.594 -0.611 -19.756 1.00 96.50 89 ILE A CA 1
ATOM 705 C C . ILE A 1 89 ? 25.540 0.214 -19.012 1.00 96.50 89 ILE A C 1
ATOM 707 O O . ILE A 1 89 ? 24.343 0.014 -19.231 1.00 96.50 89 ILE A O 1
ATOM 711 N N . MET A 1 90 ? 25.981 1.142 -18.167 1.00 94.50 90 MET A N 1
ATOM 712 C CA . MET A 1 90 ? 25.123 2.062 -17.418 1.00 94.50 90 MET A CA 1
ATOM 713 C C . MET A 1 90 ? 25.655 3.493 -17.548 1.00 94.50 90 MET A C 1
ATOM 715 O O . MET A 1 90 ? 26.590 3.858 -16.831 1.00 94.50 90 MET A O 1
ATOM 719 N N . PRO A 1 91 ? 25.108 4.307 -18.470 1.00 94.06 91 PRO A N 1
ATOM 720 C CA . PRO A 1 91 ? 25.357 5.745 -18.498 1.00 94.06 91 PRO A CA 1
ATOM 721 C C . PRO A 1 91 ? 24.941 6.418 -17.184 1.00 94.06 91 PRO A C 1
ATOM 723 O O . PRO A 1 91 ? 23.973 6.003 -16.548 1.00 94.06 91 PRO A O 1
ATOM 726 N N . SER A 1 92 ? 25.645 7.489 -16.818 1.00 88.62 92 SER A N 1
ATOM 727 C CA . SER A 1 92 ? 25.360 8.313 -15.640 1.00 88.62 92 SER A CA 1
ATOM 728 C C . SER A 1 92 ? 23.891 8.741 -15.564 1.00 88.62 92 SER A C 1
ATOM 730 O O . SER A 1 92 ? 23.309 9.172 -16.565 1.00 88.62 92 SER A O 1
ATOM 732 N N . SER A 1 93 ? 23.303 8.696 -14.369 1.00 87.19 93 SER A N 1
ATOM 733 C CA . SER A 1 93 ? 21.930 9.141 -14.110 1.00 87.19 93 SER A CA 1
ATOM 734 C C . SER A 1 93 ? 21.838 9.990 -12.841 1.00 87.19 93 SER A C 1
ATOM 736 O O . SER A 1 93 ? 22.824 10.175 -12.137 1.00 87.19 93 SER A O 1
ATOM 738 N N . TYR A 1 94 ? 20.648 10.517 -12.533 1.00 83.56 94 TYR A N 1
ATOM 739 C CA . TYR A 1 94 ? 20.427 11.233 -11.271 1.00 83.56 94 TYR A CA 1
ATOM 740 C C . TYR A 1 94 ? 20.663 10.329 -10.049 1.00 83.56 94 TYR A C 1
ATOM 742 O O . TYR A 1 94 ? 21.285 10.758 -9.084 1.00 83.56 94 TYR A O 1
ATOM 750 N N . PHE A 1 95 ? 20.201 9.075 -10.110 1.00 82.00 95 PHE A N 1
ATOM 751 C CA . PHE A 1 95 ? 20.314 8.110 -9.011 1.00 82.00 95 PHE A CA 1
ATOM 752 C C . PHE A 1 95 ? 21.669 7.392 -8.982 1.00 82.00 95 PHE A C 1
ATOM 754 O O . PHE A 1 95 ? 22.138 7.015 -7.916 1.00 82.00 95 PHE A O 1
ATOM 761 N N . CYS A 1 96 ? 22.316 7.241 -10.140 1.00 81.00 96 CYS A N 1
ATOM 762 C CA . CYS A 1 96 ? 23.617 6.590 -10.295 1.00 81.00 96 CYS A CA 1
ATOM 763 C C . CYS A 1 96 ? 24.669 7.580 -10.819 1.00 81.00 96 CYS A C 1
ATOM 765 O O . CYS A 1 96 ? 25.379 7.310 -11.790 1.00 81.00 96 CYS A O 1
ATOM 767 N N . HIS A 1 97 ? 24.753 8.763 -10.204 1.00 75.44 97 HIS A N 1
ATOM 768 C CA . HIS A 1 97 ? 25.656 9.843 -10.634 1.00 75.44 97 HIS A CA 1
ATOM 769 C C . HIS A 1 97 ? 27.142 9.543 -10.370 1.00 75.44 97 HIS A C 1
ATOM 771 O O . HIS A 1 97 ? 28.014 10.322 -10.751 1.00 75.44 97 HIS A O 1
ATOM 777 N N . PHE A 1 98 ? 27.439 8.439 -9.682 1.00 81.69 98 PHE A N 1
ATOM 778 C CA . PHE A 1 98 ? 28.793 7.962 -9.415 1.00 81.69 98 PHE A CA 1
ATOM 779 C C . PHE A 1 98 ? 29.480 7.363 -10.652 1.00 81.69 98 PHE A C 1
ATOM 781 O O . PHE A 1 98 ? 30.704 7.260 -10.669 1.00 81.69 98 PHE A O 1
ATOM 788 N N . TYR A 1 99 ? 28.734 7.055 -11.719 1.00 80.56 99 TYR A N 1
ATOM 789 C CA . TYR A 1 99 ? 29.320 6.830 -13.040 1.00 80.56 99 TYR A CA 1
ATOM 790 C C . TYR A 1 99 ? 29.550 8.182 -13.735 1.00 80.56 99 TYR A C 1
ATOM 792 O O . TYR A 1 99 ? 28.580 8.916 -13.948 1.00 80.56 99 TYR A O 1
ATOM 800 N N . PRO A 1 100 ? 30.793 8.550 -14.096 1.00 79.88 100 PRO A N 1
ATOM 801 C CA . PRO A 1 100 ? 31.069 9.840 -14.727 1.00 79.88 100 PRO A CA 1
ATOM 802 C C . PRO A 1 100 ? 30.679 9.877 -16.212 1.00 79.88 100 PRO A C 1
ATOM 804 O O . PRO A 1 100 ? 30.395 10.949 -16.752 1.00 79.88 100 PRO A O 1
ATOM 807 N N . GLU A 1 101 ? 30.655 8.732 -16.899 1.00 87.31 101 GLU A N 1
ATOM 808 C CA . GLU A 1 101 ? 30.369 8.675 -18.330 1.00 87.31 101 GLU A CA 1
ATOM 809 C C . GLU A 1 101 ? 28.872 8.814 -18.623 1.00 87.31 101 GLU A C 1
ATOM 811 O O . GLU A 1 101 ? 28.043 7.998 -18.223 1.00 87.31 101 GLU A O 1
ATOM 816 N N . VAL A 1 102 ? 28.514 9.837 -19.397 1.00 91.12 102 VAL A N 1
ATOM 817 C CA . VAL A 1 102 ? 27.138 10.062 -19.871 1.00 91.12 102 VAL A CA 1
ATOM 818 C C . VAL A 1 102 ? 26.829 9.341 -21.185 1.00 91.12 102 VAL A C 1
ATOM 820 O O . VAL A 1 102 ? 25.665 9.279 -21.575 1.00 91.12 102 VAL A O 1
ATOM 823 N N . GLU A 1 103 ? 27.850 8.822 -21.875 1.00 96.31 103 GLU A N 1
ATOM 824 C CA . GLU A 1 103 ? 27.734 8.139 -23.164 1.00 96.31 103 GLU A CA 1
ATOM 825 C C . GLU A 1 103 ? 28.842 7.091 -23.360 1.00 96.31 103 GLU A C 1
ATOM 827 O O . GLU A 1 103 ? 30.007 7.340 -23.053 1.00 96.31 103 GLU A O 1
ATOM 832 N N . PHE A 1 104 ? 28.483 5.941 -23.934 1.00 97.62 104 PHE A N 1
ATOM 833 C CA . PHE A 1 104 ? 29.396 4.865 -24.323 1.00 97.62 104 PHE A CA 1
ATOM 834 C C . PHE A 1 104 ? 29.307 4.605 -25.824 1.00 97.62 104 PHE A C 1
ATOM 836 O O . PHE A 1 104 ? 28.222 4.354 -26.340 1.00 97.62 104 PHE A O 1
ATOM 843 N N . THR A 1 105 ? 30.443 4.606 -26.523 1.00 98.06 105 THR A N 1
ATOM 844 C CA . THR A 1 105 ? 30.507 4.352 -27.971 1.00 98.06 105 THR A CA 1
ATOM 845 C C . THR A 1 105 ? 31.156 3.004 -28.265 1.00 98.06 105 THR A C 1
ATOM 847 O O . THR A 1 105 ? 32.310 2.777 -27.905 1.00 98.06 105 THR A O 1
ATOM 850 N N . LEU A 1 106 ? 30.447 2.132 -28.985 1.00 97.81 106 LEU A N 1
ATOM 851 C CA . LEU A 1 106 ? 30.977 0.895 -29.553 1.00 97.81 106 LEU A CA 1
ATOM 852 C C . LEU A 1 106 ? 31.245 1.069 -31.056 1.00 97.81 106 LEU A C 1
ATOM 854 O O . LEU A 1 106 ? 30.304 0.978 -31.851 1.00 97.81 106 LEU A O 1
ATOM 858 N N . PRO A 1 107 ? 32.503 1.266 -31.484 1.00 96.50 107 PRO A N 1
ATOM 859 C CA . PRO A 1 107 ? 32.850 1.194 -32.896 1.00 96.50 107 PRO A CA 1
ATOM 860 C C . PRO A 1 107 ? 32.788 -0.260 -33.383 1.00 96.50 107 PRO A C 1
ATOM 862 O O . PRO A 1 107 ? 33.363 -1.168 -32.775 1.00 96.50 107 PRO A O 1
ATOM 865 N N . LEU A 1 108 ? 32.123 -0.494 -34.512 1.00 93.50 108 LEU A N 1
ATOM 866 C CA . LEU A 1 108 ? 32.039 -1.815 -35.126 1.00 93.50 108 LEU A CA 1
ATOM 867 C C . LEU A 1 108 ? 33.254 -2.035 -36.036 1.00 93.50 108 LEU A C 1
ATOM 869 O O . LEU A 1 108 ? 33.531 -1.252 -36.939 1.00 93.50 108 LEU A O 1
ATOM 873 N N . ARG A 1 109 ? 33.995 -3.132 -35.811 1.00 78.56 109 ARG A N 1
ATOM 874 C CA . ARG A 1 109 ? 35.231 -3.454 -36.564 1.00 78.56 109 ARG A CA 1
ATOM 875 C C . ARG A 1 109 ? 35.014 -3.601 -38.073 1.00 78.56 109 ARG A C 1
ATOM 877 O O . ARG A 1 109 ? 35.950 -3.434 -38.848 1.00 78.56 109 ARG A O 1
ATOM 884 N N . LYS A 1 110 ? 33.802 -3.974 -38.476 1.00 88.62 110 LYS A N 1
ATOM 885 C CA . LYS A 1 110 ? 33.329 -3.981 -39.860 1.00 88.62 110 LYS A CA 1
ATOM 886 C C . LYS A 1 110 ? 31.978 -3.298 -39.863 1.00 88.62 110 LYS A C 1
ATOM 888 O O . LYS A 1 110 ? 31.189 -3.559 -38.956 1.00 88.62 110 LYS A O 1
ATOM 893 N N . ASN A 1 111 ? 31.712 -2.489 -40.883 1.00 90.06 111 ASN A N 1
ATOM 894 C CA . ASN A 1 111 ? 30.388 -1.908 -41.031 1.00 90.06 111 ASN A CA 1
ATOM 895 C C . ASN A 1 111 ? 29.380 -3.048 -41.205 1.00 90.06 111 ASN A C 1
ATOM 897 O O . ASN A 1 111 ? 29.537 -3.881 -42.102 1.00 90.06 111 ASN A O 1
ATOM 901 N N . LEU A 1 112 ? 28.394 -3.114 -40.316 1.00 89.69 112 LEU A N 1
ATOM 902 C CA . LEU A 1 112 ? 27.390 -4.173 -40.322 1.00 89.69 112 LEU A CA 1
ATOM 903 C C . LEU A 1 112 ? 26.139 -3.659 -41.015 1.00 89.69 112 LEU A C 1
ATOM 905 O O . LEU A 1 112 ? 25.648 -2.586 -40.683 1.00 89.69 112 LEU A O 1
ATOM 909 N N . VAL A 1 113 ? 25.607 -4.427 -41.958 1.00 88.88 113 VAL A N 1
ATOM 910 C CA . VAL A 1 113 ? 24.245 -4.195 -42.437 1.00 88.88 113 VAL A CA 1
ATOM 911 C C . VAL A 1 113 ? 23.314 -4.881 -41.451 1.00 88.88 113 VAL A C 1
ATOM 913 O O . VAL A 1 113 ? 23.491 -6.054 -41.129 1.00 88.88 113 VAL A O 1
ATOM 916 N N . MET A 1 114 ? 22.365 -4.128 -40.918 1.00 92.62 114 MET A N 1
ATOM 917 C CA . MET A 1 114 ? 21.377 -4.611 -39.967 1.00 92.62 114 MET A CA 1
ATOM 918 C C . MET A 1 114 ? 20.066 -3.865 -40.226 1.00 92.62 114 MET A C 1
ATOM 920 O O . MET A 1 114 ? 20.091 -2.707 -40.629 1.00 92.62 114 MET A O 1
ATOM 924 N N . ARG A 1 115 ? 18.931 -4.549 -40.051 1.00 94.88 115 ARG A N 1
ATOM 925 C CA . ARG A 1 115 ? 17.578 -3.981 -40.213 1.00 94.88 115 ARG A CA 1
ATOM 926 C C . ARG A 1 115 ? 16.800 -3.930 -38.907 1.00 94.88 115 ARG A C 1
ATOM 928 O O . ARG A 1 115 ? 15.855 -3.156 -38.776 1.00 94.88 115 ARG A O 1
ATOM 935 N N . THR A 1 116 ? 17.196 -4.724 -37.917 1.00 96.88 116 THR A N 1
ATOM 936 C CA . THR A 1 116 ? 16.662 -4.624 -36.559 1.00 96.88 116 THR A CA 1
ATOM 937 C C . THR A 1 116 ? 17.764 -4.890 -35.548 1.00 96.88 116 THR A C 1
ATOM 939 O O . THR A 1 116 ? 18.483 -5.890 -35.645 1.00 96.88 116 THR A O 1
ATOM 942 N N . LEU A 1 117 ? 17.884 -3.985 -34.579 1.00 97.50 117 LEU A N 1
ATOM 943 C CA . LEU A 1 117 ? 18.727 -4.137 -33.403 1.00 97.50 117 LEU A CA 1
ATOM 944 C C . LEU A 1 117 ? 17.858 -4.566 -32.221 1.00 97.50 117 LEU A C 1
ATOM 946 O O . LEU A 1 117 ? 16.876 -3.913 -31.886 1.00 97.50 117 LEU A O 1
ATOM 950 N N . PHE A 1 118 ? 18.254 -5.645 -31.569 1.00 98.38 118 PHE A N 1
ATOM 951 C CA . PHE A 1 118 ? 17.676 -6.105 -30.322 1.00 98.38 118 PHE A CA 1
ATOM 952 C C . PHE A 1 118 ? 18.563 -5.701 -29.149 1.00 98.38 118 PHE A C 1
ATOM 954 O O . PHE A 1 118 ? 19.777 -5.933 -29.182 1.00 98.38 118 PHE A O 1
ATOM 961 N N . LEU A 1 119 ? 17.959 -5.161 -28.094 1.00 98.62 119 LEU A N 1
ATOM 962 C CA . LEU A 1 119 ? 18.640 -4.850 -26.837 1.00 98.62 119 LEU A CA 1
ATOM 963 C C . LEU A 1 119 ? 18.056 -5.691 -25.711 1.00 98.62 119 LEU A C 1
ATOM 965 O O . LEU A 1 119 ? 16.843 -5.747 -25.583 1.00 98.62 119 LEU A O 1
ATOM 969 N N . LEU A 1 120 ? 18.911 -6.294 -24.886 1.00 98.75 120 LEU A N 1
ATOM 970 C CA . LEU A 1 120 ? 18.547 -6.858 -23.587 1.00 98.75 120 LEU A CA 1
ATOM 971 C C . LEU A 1 120 ? 18.891 -5.818 -22.521 1.00 98.75 120 LEU A C 1
ATOM 973 O O . LEU A 1 120 ? 20.064 -5.477 -22.343 1.00 98.75 120 LEU A O 1
ATOM 977 N N . HIS A 1 121 ? 17.882 -5.286 -21.846 1.00 98.56 121 HIS A N 1
ATOM 978 C CA . HIS A 1 121 ? 18.012 -4.123 -20.975 1.00 98.56 121 HIS A CA 1
ATOM 979 C C . HIS A 1 121 ? 16.862 -4.024 -19.970 1.00 98.56 121 HIS A C 1
ATOM 981 O O . HIS A 1 121 ? 15.815 -4.652 -20.115 1.00 98.56 121 HIS A O 1
ATOM 987 N N . CYS A 1 122 ? 17.054 -3.207 -18.947 1.00 97.69 122 CYS A N 1
ATOM 988 C CA . CYS A 1 122 ? 15.993 -2.753 -18.055 1.00 97.69 122 CYS A CA 1
ATOM 989 C C . CYS A 1 122 ? 16.337 -1.355 -17.534 1.00 97.69 122 CYS A C 1
ATOM 991 O O . CYS A 1 122 ? 17.390 -0.795 -17.868 1.00 97.69 122 CYS A O 1
ATOM 993 N N . GLY A 1 123 ? 15.432 -0.775 -16.750 1.00 95.69 123 GLY A N 1
ATOM 994 C CA . GLY A 1 123 ? 15.733 0.420 -15.977 1.00 95.69 123 GLY A CA 1
ATOM 995 C C . GLY A 1 123 ? 15.533 0.218 -14.480 1.00 95.69 123 GLY A C 1
ATOM 996 O O . GLY A 1 123 ? 14.921 -0.758 -14.055 1.00 95.69 123 GLY A O 1
ATOM 997 N N . ALA A 1 124 ? 16.038 1.164 -13.694 1.00 94.44 124 ALA A N 1
ATOM 998 C CA . ALA A 1 124 ? 15.790 1.271 -12.259 1.00 94.44 124 ALA A CA 1
ATOM 999 C C . ALA A 1 124 ? 15.338 2.693 -11.912 1.00 94.44 124 ALA A C 1
ATOM 1001 O O . ALA A 1 124 ? 15.815 3.659 -12.519 1.00 94.44 124 ALA A O 1
ATOM 1002 N N . TRP A 1 125 ? 14.410 2.811 -10.959 1.00 94.12 125 TRP A N 1
ATOM 1003 C CA . TRP A 1 125 ? 13.735 4.067 -10.605 1.00 94.12 125 TRP A CA 1
ATOM 1004 C C . TRP A 1 125 ? 13.127 4.754 -11.829 1.00 94.12 125 TRP A C 1
ATOM 1006 O O . TRP A 1 125 ? 13.280 5.960 -12.037 1.00 94.12 125 TRP A O 1
ATOM 1016 N N . VAL A 1 126 ? 12.478 3.962 -12.682 1.00 92.75 126 VAL A N 1
ATOM 1017 C CA . VAL A 1 126 ? 11.905 4.446 -13.936 1.00 92.75 126 VAL A CA 1
ATOM 1018 C C . VAL A 1 126 ? 10.577 5.153 -13.653 1.00 92.75 126 VAL A C 1
ATOM 1020 O O . VAL A 1 126 ? 9.621 4.499 -13.232 1.00 92.75 126 VAL A O 1
ATOM 1023 N N . PRO A 1 127 ? 10.447 6.468 -13.912 1.00 85.81 127 PRO A N 1
ATOM 1024 C CA . PRO A 1 127 ? 9.133 7.091 -13.904 1.00 85.81 127 PRO A CA 1
ATOM 1025 C C . PRO A 1 127 ? 8.362 6.614 -15.141 1.00 85.81 127 PRO A C 1
ATOM 1027 O O . PRO A 1 127 ? 8.893 6.650 -16.250 1.00 85.81 127 PRO A O 1
ATOM 1030 N N . GLY A 1 128 ? 7.120 6.151 -14.966 1.00 82.62 128 GLY A N 1
ATOM 1031 C CA . GLY A 1 128 ? 6.245 5.770 -16.085 1.00 82.62 128 GLY A CA 1
ATOM 1032 C C . GLY A 1 128 ? 5.900 6.948 -17.013 1.00 82.62 128 GLY A C 1
ATOM 1033 O O . GLY A 1 128 ? 6.473 8.034 -16.905 1.00 82.62 128 GLY A O 1
ATOM 1034 N N . ARG A 1 129 ? 4.902 6.777 -17.894 1.00 87.12 129 ARG A N 1
ATOM 1035 C CA . ARG A 1 129 ? 4.414 7.831 -18.823 1.00 87.12 129 ARG A CA 1
ATOM 1036 C C . ARG A 1 129 ? 5.410 8.231 -19.929 1.00 87.12 129 ARG A C 1
ATOM 1038 O O . ARG A 1 129 ? 5.590 9.419 -20.195 1.00 87.12 129 ARG A O 1
ATOM 1045 N N . ASN A 1 130 ? 6.026 7.263 -20.611 1.00 92.19 130 ASN A N 1
ATOM 1046 C CA . ASN A 1 130 ? 6.914 7.499 -21.766 1.00 92.19 130 ASN A CA 1
ATOM 1047 C C . ASN A 1 130 ? 8.165 8.356 -21.476 1.00 92.19 130 ASN A C 1
ATOM 1049 O O . ASN A 1 130 ? 8.752 8.913 -22.407 1.00 92.19 130 ASN A O 1
ATOM 1053 N N . ALA A 1 131 ? 8.588 8.480 -20.214 1.00 95.12 131 ALA A N 1
ATOM 1054 C CA . ALA A 1 131 ? 9.808 9.206 -19.870 1.00 95.12 131 ALA A CA 1
ATOM 1055 C C . ALA A 1 131 ? 11.033 8.590 -20.570 1.00 95.12 131 ALA A C 1
ATOM 1057 O O . ALA A 1 131 ? 11.141 7.369 -20.677 1.00 95.12 131 ALA A O 1
ATOM 1058 N N . VAL A 1 132 ? 11.966 9.422 -21.042 1.00 96.88 132 VAL A N 1
ATOM 1059 C CA . VAL A 1 132 ? 13.174 8.954 -21.741 1.00 96.88 132 VAL A CA 1
ATOM 1060 C C . VAL A 1 132 ? 14.230 8.537 -20.719 1.00 96.88 132 VAL A C 1
ATOM 1062 O O . VAL A 1 132 ? 14.830 9.385 -20.054 1.00 96.88 132 VAL A O 1
ATOM 1065 N N . VAL A 1 133 ? 14.462 7.229 -20.610 1.00 95.94 133 VAL A N 1
ATOM 1066 C CA . VAL A 1 133 ? 15.384 6.616 -19.639 1.00 95.94 133 VAL A CA 1
ATOM 1067 C C . VAL A 1 133 ? 16.798 6.476 -20.205 1.00 95.94 133 VAL A C 1
ATOM 1069 O O . VAL A 1 133 ? 17.789 6.590 -19.487 1.00 95.94 133 VAL A O 1
ATOM 1072 N N . GLY A 1 134 ? 16.901 6.319 -21.522 1.00 97.00 134 GLY A N 1
ATOM 1073 C CA . GLY A 1 134 ? 18.162 6.218 -22.248 1.00 97.00 134 GLY A CA 1
ATOM 1074 C C . GLY A 1 134 ? 18.037 6.728 -23.676 1.00 97.00 134 GLY A C 1
ATOM 1075 O O . GLY A 1 134 ? 16.933 6.947 -24.171 1.00 97.00 134 GLY A O 1
ATOM 1076 N N . ASN A 1 135 ? 19.165 6.901 -24.353 1.00 98.19 135 ASN A N 1
ATOM 1077 C CA . ASN A 1 135 ? 19.216 7.251 -25.767 1.00 98.19 135 ASN A CA 1
ATOM 1078 C C . ASN A 1 135 ? 20.183 6.310 -26.487 1.00 98.19 135 ASN A C 1
ATOM 1080 O O . ASN A 1 135 ? 21.338 6.179 -26.084 1.00 98.19 135 ASN A O 1
ATOM 1084 N N . LEU A 1 136 ? 19.725 5.674 -27.562 1.00 98.44 136 LEU A N 1
ATOM 1085 C CA . LEU A 1 136 ? 20.589 4.943 -28.480 1.00 98.44 136 LEU A CA 1
ATOM 1086 C C . LEU A 1 136 ? 20.777 5.767 -29.755 1.00 98.44 136 LEU A C 1
ATOM 1088 O O . LEU A 1 136 ? 19.801 6.210 -30.359 1.00 98.44 136 LEU A O 1
ATOM 1092 N N . TYR A 1 137 ? 22.021 5.901 -30.198 1.00 98.56 137 TYR A N 1
ATOM 1093 C CA . TYR A 1 137 ? 22.349 6.415 -31.519 1.00 98.56 137 TYR A CA 1
ATOM 1094 C C . TYR A 1 137 ? 23.009 5.336 -32.372 1.00 98.56 137 TYR A C 1
ATOM 1096 O O . TYR A 1 137 ? 23.848 4.572 -31.886 1.00 98.56 137 TYR A O 1
ATOM 1104 N N . VAL A 1 138 ? 22.638 5.293 -33.647 1.00 98.25 138 VAL A N 1
ATOM 1105 C CA . VAL A 1 138 ? 23.195 4.369 -34.640 1.00 98.25 138 VAL A CA 1
ATOM 1106 C C . VAL A 1 138 ? 23.874 5.208 -35.707 1.00 98.25 138 VAL A C 1
ATOM 1108 O O . VAL A 1 138 ? 23.198 5.846 -36.509 1.00 98.25 138 VAL A O 1
ATOM 1111 N N . ASP A 1 139 ? 25.204 5.233 -35.695 1.00 97.88 139 ASP A N 1
ATOM 1112 C CA . ASP A 1 139 ? 25.988 6.012 -36.650 1.00 97.88 139 ASP A CA 1
ATOM 1113 C C . ASP A 1 139 ? 26.314 5.151 -37.871 1.00 97.88 139 ASP A C 1
ATOM 1115 O O . ASP A 1 139 ? 26.853 4.044 -37.751 1.00 97.88 139 ASP A O 1
ATOM 1119 N N . TYR A 1 140 ? 26.030 5.672 -39.058 1.00 97.50 140 TYR A N 1
ATOM 1120 C CA . TYR A 1 140 ? 26.221 4.986 -40.327 1.00 97.50 140 TYR A CA 1
ATOM 1121 C C . TYR A 1 140 ? 27.538 5.379 -41.004 1.00 97.50 140 TYR A C 1
ATOM 1123 O O . TYR A 1 140 ? 28.145 6.419 -40.741 1.00 97.50 140 TYR A O 1
ATOM 1131 N N . ALA A 1 141 ? 28.003 4.527 -41.915 1.00 95.88 141 ALA A N 1
ATOM 1132 C CA . ALA A 1 141 ? 29.233 4.748 -42.671 1.00 95.88 141 ALA A CA 1
ATOM 1133 C C . ALA A 1 141 ? 29.168 5.964 -43.615 1.00 95.88 141 ALA A C 1
ATOM 1135 O O . ALA A 1 141 ? 30.212 6.517 -43.950 1.00 95.88 141 ALA A O 1
ATOM 1136 N N . ASP A 1 142 ? 27.963 6.375 -44.023 1.00 95.50 142 ASP A N 1
ATOM 1137 C CA . ASP A 1 142 ? 27.714 7.565 -44.847 1.00 95.50 142 ASP A CA 1
ATOM 1138 C C . ASP A 1 142 ? 27.718 8.879 -44.036 1.00 95.50 142 ASP A C 1
ATOM 1140 O O . ASP A 1 142 ? 27.569 9.954 -44.611 1.00 95.50 142 ASP A O 1
ATOM 1144 N N . GLY A 1 143 ? 27.904 8.801 -42.712 1.00 95.62 143 GLY A N 1
ATOM 1145 C CA . GLY A 1 143 ? 27.911 9.945 -41.799 1.00 95.62 143 GLY A CA 1
ATOM 1146 C C . GLY A 1 143 ? 26.538 10.338 -41.248 1.00 95.62 143 GLY A C 1
ATOM 1147 O O . GLY A 1 143 ? 26.472 11.253 -40.432 1.00 95.62 143 GLY A O 1
ATOM 1148 N N . SER A 1 144 ? 25.455 9.668 -41.657 1.00 97.12 144 SER A N 1
ATOM 1149 C CA . SER A 1 144 ? 24.132 9.854 -41.046 1.00 97.12 144 SER A CA 1
ATOM 1150 C C . SER A 1 144 ? 24.013 9.121 -39.701 1.00 97.12 144 SER A C 1
ATOM 1152 O O . SER A 1 144 ? 24.769 8.188 -39.426 1.00 97.12 144 SER A O 1
ATOM 1154 N N . THR A 1 145 ? 23.046 9.526 -38.872 1.00 97.81 145 THR A N 1
ATOM 1155 C CA . THR A 1 145 ? 22.791 8.935 -37.550 1.00 97.81 145 THR A CA 1
ATOM 1156 C C . THR A 1 145 ? 21.291 8.797 -37.308 1.00 97.81 145 THR A C 1
ATOM 1158 O O . THR A 1 145 ? 20.555 9.766 -37.494 1.00 97.81 145 THR A O 1
ATOM 1161 N N . ASP A 1 146 ? 20.851 7.629 -36.837 1.00 97.38 146 ASP A N 1
ATOM 1162 C CA . ASP A 1 146 ? 19.526 7.479 -36.224 1.00 97.38 146 ASP A CA 1
ATOM 1163 C C . ASP A 1 146 ? 19.586 7.736 -34.717 1.00 97.38 146 ASP A C 1
ATOM 1165 O O . ASP A 1 146 ? 20.580 7.422 -34.058 1.00 97.38 146 ASP A O 1
ATOM 1169 N N . HIS A 1 147 ? 18.491 8.259 -34.165 1.00 98.00 147 HIS A N 1
ATOM 1170 C CA . HIS A 1 147 ? 18.303 8.480 -32.734 1.00 98.00 147 HIS A CA 1
ATOM 1171 C C . HIS A 1 147 ? 17.050 7.751 -32.248 1.00 98.00 147 HIS A C 1
ATOM 1173 O O . HIS A 1 147 ? 15.945 7.997 -32.728 1.00 98.00 147 HIS A O 1
ATOM 1179 N N . PHE A 1 148 ? 17.234 6.882 -31.258 1.00 97.88 148 PHE A N 1
ATOM 1180 C CA . PHE A 1 148 ? 16.178 6.129 -30.598 1.00 97.88 148 PHE A CA 1
ATOM 1181 C C . PHE A 1 148 ? 16.102 6.540 -29.124 1.00 97.88 148 PHE A C 1
ATOM 1183 O O . PHE A 1 148 ? 16.961 6.134 -28.330 1.00 97.88 148 PHE A O 1
ATOM 1190 N N . PRO A 1 149 ? 15.094 7.332 -28.719 1.00 97.62 149 PRO A N 1
ATOM 1191 C CA . PRO A 1 149 ? 14.803 7.514 -27.307 1.00 97.62 149 PRO A CA 1
ATOM 1192 C C . PRO A 1 149 ? 14.276 6.196 -26.733 1.00 97.62 149 PRO A C 1
ATOM 1194 O O . PRO A 1 149 ? 13.336 5.606 -27.263 1.00 97.62 149 PRO A O 1
ATOM 1197 N N . ILE A 1 150 ? 14.871 5.744 -25.636 1.00 97.94 150 ILE A N 1
ATOM 1198 C CA . ILE A 1 150 ? 14.458 4.541 -24.919 1.00 97.94 150 ILE A CA 1
ATOM 1199 C C . ILE A 1 150 ? 13.485 4.964 -23.825 1.00 97.94 150 ILE A C 1
ATOM 1201 O O . ILE A 1 150 ? 13.889 5.572 -22.828 1.00 97.94 150 ILE A O 1
ATOM 1205 N N . ARG A 1 151 ? 12.196 4.692 -24.032 1.00 97.50 151 ARG A N 1
ATOM 1206 C CA . ARG A 1 151 ? 11.123 5.218 -23.188 1.00 97.50 151 ARG A CA 1
ATOM 1207 C C . ARG A 1 151 ? 10.612 4.178 -22.205 1.00 97.50 151 ARG A C 1
ATOM 1209 O O . ARG A 1 151 ? 10.473 2.993 -22.524 1.00 97.50 151 ARG A O 1
ATOM 1216 N N . ALA A 1 152 ? 10.280 4.670 -21.019 1.00 96.44 152 ALA A N 1
ATOM 1217 C CA . ALA A 1 152 ? 9.556 3.934 -20.002 1.00 96.44 152 ALA A CA 1
ATOM 1218 C C . ALA A 1 152 ? 8.213 3.435 -20.545 1.00 96.44 152 ALA A C 1
ATOM 1220 O O . ALA A 1 152 ? 7.477 4.200 -21.166 1.00 96.44 152 ALA A O 1
ATOM 1221 N N . GLU A 1 153 ? 7.894 2.172 -20.267 1.00 94.56 153 GLU A N 1
ATOM 1222 C CA . GLU A 1 153 ? 6.631 1.510 -20.616 1.00 94.56 153 GLU A CA 1
ATOM 1223 C C . GLU A 1 153 ? 6.401 1.341 -22.133 1.00 94.56 153 GLU A C 1
ATOM 1225 O O . GLU A 1 153 ? 5.302 0.997 -22.568 1.00 94.56 153 GLU A O 1
ATOM 1230 N N . VAL A 1 154 ? 7.454 1.521 -22.946 1.00 94.75 154 VAL A N 1
ATOM 1231 C CA . VAL A 1 154 ? 7.438 1.256 -24.394 1.00 94.75 154 VAL A CA 1
ATOM 1232 C C . VAL A 1 154 ? 8.591 0.349 -24.794 1.00 94.75 154 VAL A C 1
ATOM 1234 O O . VAL A 1 154 ? 8.330 -0.785 -25.181 1.00 94.75 154 VAL A O 1
ATOM 1237 N N . GLU A 1 155 ? 9.838 0.824 -24.688 1.00 96.81 155 GLU A N 1
ATOM 1238 C CA . GLU A 1 155 ? 11.048 0.057 -25.023 1.00 96.81 155 GLU A CA 1
ATOM 1239 C C . GLU A 1 155 ? 11.662 -0.643 -23.802 1.00 96.81 155 GLU A C 1
ATOM 1241 O O . GLU A 1 155 ? 12.338 -1.652 -23.954 1.00 96.81 155 GLU A O 1
ATOM 1246 N N . LEU A 1 156 ? 11.416 -0.147 -22.586 1.00 95.75 156 LEU A N 1
ATOM 1247 C CA . LEU A 1 156 ? 11.804 -0.814 -21.338 1.00 95.75 156 LEU A CA 1
ATOM 1248 C C . LEU A 1 156 ? 10.830 -0.490 -20.207 1.00 95.75 156 LEU A C 1
ATOM 1250 O O . LEU A 1 156 ? 9.999 0.406 -20.330 1.00 95.75 156 LEU A O 1
ATOM 1254 N N . ALA A 1 157 ? 10.973 -1.168 -19.074 1.00 95.88 157 ALA A N 1
ATOM 1255 C CA . ALA A 1 157 ? 10.329 -0.782 -17.825 1.00 95.88 157 ALA A CA 1
ATOM 1256 C C . ALA A 1 157 ? 11.293 -0.940 -16.644 1.00 95.88 157 ALA A C 1
ATOM 1258 O O . ALA A 1 157 ? 12.448 -1.349 -16.823 1.00 95.88 157 ALA A O 1
ATOM 1259 N N . ASP A 1 158 ? 10.808 -0.593 -15.452 1.00 96.31 158 ASP A N 1
ATOM 1260 C CA . ASP A 1 158 ? 11.526 -0.875 -14.217 1.00 96.31 158 ASP A CA 1
ATOM 1261 C C . ASP A 1 158 ? 11.766 -2.386 -14.073 1.00 96.31 158 ASP A C 1
ATOM 1263 O O . ASP A 1 158 ? 10.936 -3.211 -14.467 1.00 96.31 158 ASP A O 1
ATOM 1267 N N . TRP A 1 159 ? 12.942 -2.742 -13.569 1.00 96.19 159 TRP A N 1
ATOM 1268 C CA . TRP A 1 159 ? 13.360 -4.120 -13.378 1.00 96.19 159 TRP A CA 1
ATOM 1269 C C . TRP A 1 159 ? 12.557 -4.833 -12.286 1.00 96.19 159 TRP A C 1
ATOM 1271 O O . TRP A 1 159 ? 12.474 -6.058 -12.339 1.00 96.19 159 TRP A O 1
ATOM 1281 N N . HIS A 1 160 ? 11.946 -4.112 -11.337 1.00 95.25 160 HIS A N 1
ATOM 1282 C CA . HIS A 1 160 ? 11.015 -4.676 -10.353 1.00 95.25 160 HIS A CA 1
ATOM 1283 C C . HIS A 1 160 ? 9.590 -4.806 -10.899 1.00 95.25 160 HIS A C 1
ATOM 1285 O O . HIS A 1 160 ? 9.114 -3.964 -11.656 1.00 95.25 160 HIS A O 1
ATOM 1291 N N . SER A 1 161 ? 8.871 -5.843 -10.454 1.00 92.38 161 SER A N 1
ATOM 1292 C CA . SER A 1 161 ? 7.490 -6.141 -10.889 1.00 92.38 161 SER A CA 1
ATOM 1293 C C . SER A 1 161 ? 7.325 -6.149 -12.422 1.00 92.38 161 SER A C 1
ATOM 1295 O O . SER A 1 161 ? 6.472 -5.440 -12.970 1.00 92.38 161 SER A O 1
ATOM 1297 N N . PRO A 1 162 ? 8.159 -6.919 -13.148 1.00 92.50 162 PRO A N 1
ATOM 1298 C CA . PRO A 1 162 ? 8.275 -6.782 -14.589 1.00 92.50 162 PRO A CA 1
ATOM 1299 C C . PRO A 1 162 ? 7.014 -7.266 -15.320 1.00 92.50 162 PRO A C 1
ATOM 1301 O O . PRO A 1 162 ? 6.431 -8.298 -14.986 1.00 92.50 162 PRO A O 1
ATOM 1304 N N . LYS A 1 163 ? 6.619 -6.550 -16.377 1.00 91.31 163 LYS A N 1
ATOM 1305 C CA . LYS A 1 163 ? 5.493 -6.918 -17.251 1.00 91.31 163 LYS A CA 1
ATOM 1306 C C . LYS A 1 163 ? 5.759 -6.540 -18.706 1.00 91.31 163 LYS A C 1
ATOM 1308 O O . LYS A 1 163 ? 6.530 -5.628 -18.981 1.00 91.31 163 LYS A O 1
ATOM 1313 N N . ASN A 1 164 ? 5.109 -7.237 -19.634 1.00 92.56 164 ASN A N 1
ATOM 1314 C CA . ASN A 1 164 ? 5.249 -6.980 -21.067 1.00 92.56 164 ASN A CA 1
ATOM 1315 C C . ASN A 1 164 ? 4.638 -5.631 -21.482 1.00 92.56 164 ASN A C 1
ATOM 1317 O O . ASN A 1 164 ? 3.541 -5.284 -21.047 1.00 92.56 164 ASN A O 1
ATOM 1321 N N . TRP A 1 165 ? 5.301 -4.956 -22.418 1.00 92.69 165 TRP A N 1
ATOM 1322 C CA . TRP A 1 165 ? 4.849 -3.734 -23.085 1.00 92.69 165 TRP A CA 1
ATOM 1323 C C . TRP A 1 165 ? 4.968 -3.857 -24.607 1.00 92.69 165 TRP A C 1
ATOM 1325 O O . TRP A 1 165 ? 5.461 -4.865 -25.120 1.00 92.69 165 TRP A O 1
ATOM 1335 N N . ALA A 1 166 ? 4.505 -2.834 -25.332 1.00 89.94 166 ALA A N 1
ATOM 1336 C CA . ALA A 1 166 ? 4.421 -2.844 -26.792 1.00 89.94 166 ALA A CA 1
ATOM 1337 C C . ALA A 1 166 ? 5.757 -3.191 -27.477 1.00 89.94 166 ALA A C 1
ATOM 1339 O O . ALA A 1 166 ? 5.769 -4.026 -28.381 1.00 89.94 166 ALA A O 1
ATOM 1340 N N . ASN A 1 167 ? 6.873 -2.613 -27.013 1.00 95.06 167 ASN A N 1
ATOM 1341 C CA . ASN A 1 167 ? 8.221 -2.895 -27.515 1.00 95.06 167 ASN A CA 1
ATOM 1342 C C . ASN A 1 167 ? 9.210 -3.303 -26.404 1.00 95.06 167 ASN A C 1
ATOM 1344 O O . ASN A 1 167 ? 10.415 -3.144 -26.563 1.00 95.06 167 ASN A O 1
ATOM 1348 N N . ALA A 1 168 ? 8.706 -3.824 -25.280 1.00 95.44 168 ALA A N 1
ATOM 1349 C CA . ALA A 1 168 ? 9.518 -4.333 -24.176 1.00 95.44 168 ALA A CA 1
ATOM 1350 C C . ALA A 1 168 ? 8.950 -5.675 -23.714 1.00 95.44 168 ALA A C 1
ATOM 1352 O O . ALA A 1 168 ? 7.956 -5.744 -22.986 1.00 95.44 168 ALA A O 1
ATOM 1353 N N . ARG A 1 169 ? 9.554 -6.766 -24.177 1.00 95.25 169 ARG A N 1
ATOM 1354 C CA . ARG A 1 169 ? 9.133 -8.130 -23.848 1.00 95.25 169 ARG A CA 1
ATOM 1355 C C . ARG A 1 169 ? 9.983 -8.698 -22.731 1.00 95.25 169 ARG A C 1
ATOM 1357 O O . ARG A 1 169 ? 11.178 -8.443 -22.692 1.00 95.25 169 ARG A O 1
ATOM 1364 N N . LEU A 1 170 ? 9.394 -9.475 -21.833 1.00 95.81 170 LEU A N 1
ATOM 1365 C CA . LEU A 1 170 ? 10.118 -10.117 -20.744 1.00 95.81 170 LEU A CA 1
ATOM 1366 C C . LEU A 1 170 ? 11.068 -11.176 -21.316 1.00 95.81 170 LEU A C 1
ATOM 1368 O O . LEU A 1 170 ? 10.630 -12.205 -21.824 1.00 95.81 170 LEU A O 1
ATOM 1372 N N . ALA A 1 171 ? 12.369 -10.900 -21.257 1.00 97.00 171 ALA A N 1
ATOM 1373 C CA . ALA A 1 171 ? 13.424 -11.810 -21.698 1.00 97.00 171 ALA A CA 1
ATOM 1374 C C . ALA A 1 171 ? 13.820 -12.790 -20.589 1.00 97.00 171 ALA A C 1
ATOM 1376 O O . ALA A 1 171 ? 14.202 -13.931 -20.842 1.00 97.00 171 ALA A O 1
ATOM 1377 N N . TRP A 1 172 ? 13.778 -12.321 -19.345 1.00 97.81 172 TRP A N 1
ATOM 1378 C CA . TRP A 1 172 ? 14.132 -13.095 -18.167 1.00 97.81 172 TRP A CA 1
ATOM 1379 C C . TRP A 1 172 ? 13.353 -12.577 -16.964 1.00 97.81 172 TRP A C 1
ATOM 1381 O O . TRP A 1 172 ? 13.141 -11.372 -16.835 1.00 97.81 172 TRP A O 1
ATOM 1391 N N . SER A 1 173 ? 12.975 -13.485 -16.072 1.00 96.88 173 SER A N 1
ATOM 1392 C CA . SER A 1 173 ? 12.346 -13.172 -14.793 1.00 96.88 173 SER A CA 1
ATOM 1393 C C . SER A 1 173 ? 12.944 -14.020 -13.682 1.00 96.88 173 SER A C 1
ATOM 1395 O O . SER A 1 173 ? 13.284 -15.188 -13.891 1.00 96.88 173 SER A O 1
ATOM 1397 N N . GLY A 1 174 ? 13.000 -13.454 -12.486 1.00 95.62 174 GLY A N 1
ATOM 1398 C CA . GLY A 1 174 ? 13.431 -14.134 -11.280 1.00 95.62 174 GLY A CA 1
ATOM 1399 C C . GLY A 1 174 ? 12.996 -13.370 -10.039 1.00 95.62 174 GLY A C 1
ATOM 1400 O O . GLY A 1 174 ? 12.089 -12.543 -10.080 1.00 95.62 174 GLY A O 1
ATOM 1401 N N . LYS A 1 175 ? 13.667 -13.664 -8.930 1.00 95.56 175 LYS A N 1
ATOM 1402 C CA . LYS A 1 175 ? 13.533 -12.916 -7.684 1.00 95.56 175 LYS A CA 1
ATOM 1403 C C . LYS A 1 175 ? 14.894 -12.403 -7.245 1.00 95.56 175 LYS A C 1
ATOM 1405 O O . LYS A 1 175 ? 15.907 -13.068 -7.491 1.00 95.56 175 LYS A O 1
ATOM 1410 N N . THR A 1 176 ? 14.911 -11.254 -6.585 1.00 93.38 176 THR A N 1
ATOM 1411 C CA . THR A 1 176 ? 16.062 -10.800 -5.797 1.00 93.38 176 THR A CA 1
ATOM 1412 C C . THR A 1 176 ? 16.231 -11.683 -4.556 1.00 93.38 176 THR A C 1
ATOM 1414 O O . THR A 1 176 ? 15.382 -12.537 -4.272 1.00 93.38 176 THR A O 1
ATOM 1417 N N . ALA A 1 177 ? 17.335 -11.529 -3.819 1.00 89.81 177 ALA A N 1
ATOM 1418 C CA . ALA A 1 177 ? 17.541 -12.288 -2.584 1.00 89.81 177 ALA A CA 1
ATOM 1419 C C . ALA A 1 177 ? 16.499 -11.928 -1.507 1.00 89.81 177 ALA A C 1
ATOM 1421 O O . ALA A 1 177 ? 16.087 -12.805 -0.753 1.00 89.81 177 ALA A O 1
ATOM 1422 N N . ASP A 1 178 ? 15.981 -10.698 -1.537 1.00 90.00 178 ASP A N 1
ATOM 1423 C CA . ASP A 1 178 ? 14.892 -10.226 -0.671 1.00 90.00 178 ASP A CA 1
ATOM 1424 C C . ASP A 1 178 ? 13.490 -10.579 -1.215 1.00 90.00 178 ASP A C 1
ATOM 1426 O O . ASP A 1 178 ? 12.491 -9.946 -0.881 1.00 90.00 178 ASP A O 1
ATOM 1430 N N . PHE A 1 179 ? 13.396 -11.597 -2.076 1.00 89.94 179 PHE A N 1
ATOM 1431 C CA . PHE A 1 179 ? 12.150 -12.164 -2.613 1.00 89.94 179 PHE A CA 1
ATOM 1432 C C . PHE A 1 179 ? 11.293 -11.235 -3.492 1.00 89.94 179 PHE A C 1
ATOM 1434 O O . PHE A 1 179 ? 10.162 -11.600 -3.844 1.00 89.94 179 PHE A O 1
ATOM 1441 N N . THR A 1 180 ? 11.835 -10.093 -3.920 1.00 92.75 180 THR A N 1
ATOM 1442 C CA . THR A 1 180 ? 11.152 -9.161 -4.832 1.00 92.75 180 THR A CA 1
ATOM 1443 C C . THR A 1 180 ? 11.220 -9.680 -6.265 1.00 92.75 180 THR A C 1
ATOM 1445 O O . THR A 1 180 ? 12.286 -10.088 -6.725 1.00 92.75 180 THR A O 1
ATOM 1448 N N . ASP A 1 181 ? 10.093 -9.679 -6.981 1.00 96.06 181 ASP A N 1
ATOM 1449 C CA . ASP A 1 181 ? 10.056 -10.087 -8.389 1.00 96.06 181 ASP A CA 1
ATOM 1450 C C . ASP A 1 181 ? 10.839 -9.106 -9.262 1.00 96.06 181 ASP A C 1
ATOM 1452 O O . ASP A 1 181 ? 10.629 -7.891 -9.198 1.00 96.06 181 ASP A O 1
ATOM 1456 N N . CYS A 1 182 ? 11.724 -9.642 -10.101 1.00 96.56 182 CYS A N 1
ATOM 1457 C CA . CYS A 1 182 ? 12.575 -8.852 -10.976 1.00 96.56 182 CYS A CA 1
ATOM 1458 C C . CYS A 1 182 ? 12.722 -9.457 -12.376 1.00 96.56 182 CYS A C 1
ATOM 1460 O O . CYS A 1 182 ? 12.456 -10.642 -12.593 1.00 96.56 182 CYS A O 1
ATOM 1462 N N . GLY A 1 183 ? 13.139 -8.647 -13.351 1.00 97.06 183 GLY A N 1
ATOM 1463 C CA . GLY A 1 183 ? 13.276 -9.107 -14.727 1.00 97.06 183 GLY A CA 1
ATOM 1464 C C . GLY A 1 183 ? 14.078 -8.197 -15.648 1.00 97.06 183 GLY A C 1
ATOM 1465 O O . GLY A 1 183 ? 14.358 -7.039 -15.341 1.00 97.06 183 GLY A O 1
ATOM 1466 N N . LEU A 1 184 ? 14.436 -8.758 -16.803 1.00 98.31 184 LEU A N 1
ATOM 1467 C CA . LEU A 1 184 ? 15.052 -8.052 -17.924 1.00 98.31 184 LEU A CA 1
ATOM 1468 C C . LEU A 1 184 ? 14.102 -8.049 -19.113 1.00 98.31 184 LEU A C 1
ATOM 1470 O O . LEU A 1 184 ? 13.443 -9.055 -19.393 1.00 98.31 184 LEU A O 1
ATOM 1474 N N . PHE A 1 185 ? 14.097 -6.949 -19.853 1.00 98.19 185 PHE A N 1
ATOM 1475 C CA . PHE A 1 185 ? 13.315 -6.804 -21.069 1.00 98.19 185 PHE A CA 1
ATOM 1476 C C . PHE A 1 185 ? 14.199 -6.938 -22.301 1.00 98.19 185 PHE A C 1
ATOM 1478 O O . PHE A 1 185 ? 15.406 -6.692 -22.247 1.00 98.19 185 PHE A O 1
ATOM 1485 N N . TYR A 1 186 ? 13.588 -7.282 -23.428 1.00 98.06 186 TYR A N 1
ATOM 1486 C CA . TYR A 1 186 ? 14.177 -7.041 -24.728 1.00 98.06 186 TYR A CA 1
ATOM 1487 C C . TYR A 1 186 ? 13.269 -6.209 -25.623 1.00 98.06 186 TYR A C 1
ATOM 1489 O O . TYR A 1 186 ? 12.052 -6.411 -25.660 1.00 98.06 186 TYR A O 1
ATOM 1497 N N . SER A 1 187 ? 13.893 -5.278 -26.337 1.00 97.88 187 SER A N 1
ATOM 1498 C CA . SER A 1 187 ? 13.257 -4.415 -27.331 1.00 97.88 187 SER A CA 1
ATOM 1499 C C . SER A 1 187 ? 13.785 -4.715 -28.726 1.00 97.88 187 SER A C 1
ATOM 1501 O O . SER A 1 187 ? 14.900 -5.221 -28.880 1.00 97.88 187 SER A O 1
ATOM 1503 N N . ALA A 1 188 ? 12.977 -4.409 -29.741 1.00 97.19 188 ALA A N 1
ATOM 1504 C CA . ALA A 1 188 ? 13.349 -4.484 -31.147 1.00 97.19 188 ALA A CA 1
ATOM 1505 C C . ALA A 1 188 ? 13.312 -3.074 -31.749 1.00 97.19 188 ALA A C 1
ATOM 1507 O O . ALA A 1 188 ? 12.283 -2.400 -31.717 1.00 97.19 188 ALA A O 1
ATOM 1508 N N . LEU A 1 189 ? 14.442 -2.611 -32.276 1.00 96.81 189 LEU A N 1
ATOM 1509 C CA . LEU A 1 189 ? 14.613 -1.269 -32.822 1.00 96.81 189 LEU A CA 1
ATOM 1510 C C . LEU A 1 189 ? 14.839 -1.375 -34.335 1.00 96.81 189 LEU A C 1
ATOM 1512 O O . LEU A 1 189 ? 15.907 -1.837 -34.757 1.0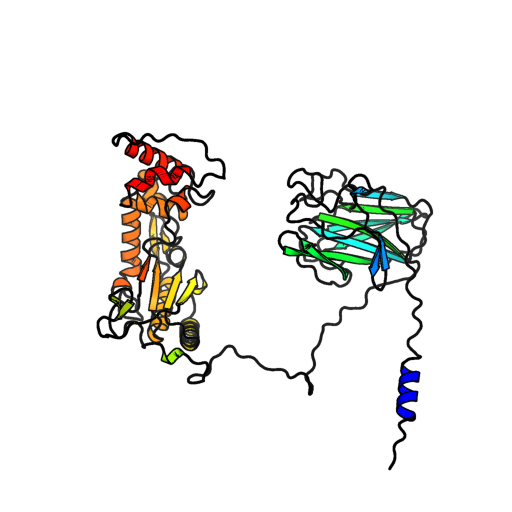0 96.81 189 LEU A O 1
ATOM 1516 N N . PRO A 1 190 ? 13.848 -0.997 -35.162 1.00 95.25 190 PRO A N 1
ATOM 1517 C CA . PRO A 1 190 ? 14.015 -0.921 -36.607 1.00 95.25 190 PRO A CA 1
ATOM 1518 C C . PRO A 1 190 ? 15.040 0.151 -36.967 1.00 95.25 190 PRO A C 1
ATOM 1520 O O . PRO A 1 190 ? 14.992 1.258 -36.440 1.00 95.25 190 PRO A O 1
ATOM 1523 N N . ILE A 1 191 ? 15.949 -0.170 -37.878 1.00 94.38 191 ILE A N 1
ATOM 1524 C CA . ILE A 1 191 ? 17.070 0.692 -38.269 1.00 94.38 191 ILE A CA 1
ATOM 1525 C C . ILE A 1 191 ? 17.163 0.761 -39.789 1.00 94.38 191 ILE A C 1
ATOM 1527 O O . ILE A 1 191 ? 16.741 -0.159 -40.498 1.00 94.38 191 ILE A O 1
ATOM 1531 N N . GLN A 1 192 ? 17.711 1.862 -40.300 1.00 92.81 192 GLN A N 1
ATOM 1532 C CA . GLN A 1 192 ? 17.872 2.045 -41.737 1.00 92.81 192 GLN A CA 1
ATOM 1533 C C . GLN A 1 192 ? 18.775 0.953 -42.318 1.00 92.81 192 GLN A C 1
ATOM 1535 O O . GLN A 1 192 ? 19.787 0.577 -41.728 1.00 92.81 192 GLN A O 1
ATOM 1540 N N . ASN A 1 193 ? 18.437 0.479 -43.520 1.00 92.88 193 ASN A N 1
ATOM 1541 C CA . ASN A 1 193 ? 19.231 -0.506 -44.255 1.00 92.88 193 ASN A CA 1
ATOM 1542 C C . ASN A 1 193 ? 20.510 0.132 -44.833 1.00 92.88 193 ASN A C 1
ATOM 1544 O O . ASN A 1 193 ? 20.663 0.297 -46.044 1.00 92.88 193 ASN A O 1
ATOM 1548 N N . LYS A 1 194 ? 21.404 0.546 -43.939 1.00 94.25 194 LYS A N 1
ATOM 1549 C CA . LYS A 1 194 ? 22.674 1.207 -44.218 1.00 94.25 194 LYS A CA 1
ATOM 1550 C C . LYS A 1 194 ? 23.783 0.538 -43.402 1.00 94.25 194 LYS A C 1
ATOM 1552 O O . LYS A 1 194 ? 23.515 0.009 -42.324 1.00 94.25 194 LYS A O 1
ATOM 1557 N N . PRO A 1 195 ? 25.044 0.562 -43.869 1.00 95.44 195 PRO A N 1
ATOM 1558 C CA . PRO A 1 195 ? 26.151 0.014 -43.094 1.00 95.44 195 PRO A CA 1
ATOM 1559 C C . PRO A 1 195 ? 26.361 0.804 -41.791 1.00 95.44 195 PRO A C 1
ATOM 1561 O O . PRO A 1 195 ? 26.727 1.979 -41.827 1.00 95.44 195 PRO A O 1
ATOM 1564 N N . VAL A 1 196 ? 26.154 0.155 -40.646 1.00 97.50 196 VAL A N 1
ATOM 1565 C CA . VAL A 1 196 ? 26.337 0.723 -39.304 1.00 97.50 196 VAL A CA 1
ATOM 1566 C C . VAL A 1 196 ? 27.811 0.697 -38.927 1.00 97.50 196 VAL A C 1
ATOM 1568 O O . VAL A 1 196 ? 28.453 -0.354 -38.975 1.00 97.50 196 VAL A O 1
ATOM 1571 N N . LYS A 1 197 ? 28.335 1.854 -38.529 1.00 97.31 197 LYS A N 1
ATOM 1572 C CA . LYS A 1 197 ? 29.724 2.086 -38.123 1.00 97.31 197 LYS A CA 1
ATOM 1573 C C . LYS A 1 197 ? 29.897 2.042 -36.605 1.00 97.31 197 LYS A C 1
ATOM 1575 O O . LYS A 1 197 ? 30.907 1.526 -36.130 1.00 97.31 197 LYS A O 1
ATOM 1580 N N . ALA A 1 198 ? 28.950 2.586 -35.843 1.00 98.00 198 ALA A N 1
ATOM 1581 C CA . ALA A 1 198 ? 29.027 2.613 -34.386 1.00 98.00 198 ALA A CA 1
ATOM 1582 C C . ALA A 1 198 ? 27.642 2.629 -33.732 1.00 98.00 198 ALA A C 1
ATOM 1584 O O . ALA A 1 198 ? 26.663 3.074 -34.328 1.00 98.00 198 ALA A O 1
ATOM 1585 N N . LEU A 1 199 ? 27.589 2.154 -32.488 1.00 98.44 199 LEU A N 1
ATOM 1586 C CA . LEU A 1 199 ? 26.435 2.281 -31.599 1.00 98.44 199 LEU A CA 1
ATOM 1587 C C . LEU A 1 199 ? 26.833 3.148 -30.406 1.00 98.44 199 LEU A C 1
ATOM 1589 O O . LEU A 1 199 ? 27.881 2.897 -29.806 1.00 98.44 199 LEU A O 1
ATOM 1593 N N . ARG A 1 200 ? 26.012 4.138 -30.049 1.00 98.44 200 ARG A N 1
ATOM 1594 C CA . ARG A 1 200 ? 26.258 5.008 -28.890 1.00 98.44 200 ARG A CA 1
ATOM 1595 C C . ARG A 1 200 ? 25.106 4.926 -27.903 1.00 98.44 200 ARG A C 1
ATOM 1597 O O . ARG A 1 200 ? 23.954 5.112 -28.281 1.00 98.44 200 ARG A O 1
ATOM 1604 N N . PHE A 1 201 ? 25.426 4.638 -26.650 1.00 98.38 201 PHE A N 1
ATOM 1605 C CA . PHE A 1 201 ? 24.483 4.469 -25.549 1.00 98.38 201 PHE A CA 1
ATOM 1606 C C . PHE A 1 201 ? 24.647 5.648 -24.601 1.00 98.38 201 PHE A C 1
ATOM 1608 O O . PHE A 1 201 ? 25.649 5.729 -23.894 1.00 98.38 201 PHE A O 1
ATOM 1615 N N . ALA A 1 202 ? 23.690 6.565 -24.603 1.00 97.50 202 ALA A N 1
ATOM 1616 C CA . ALA A 1 202 ? 23.738 7.795 -23.831 1.00 97.50 202 ALA A CA 1
ATOM 1617 C C . ALA A 1 202 ? 22.649 7.837 -22.758 1.00 97.50 202 ALA A C 1
ATOM 1619 O O . ALA A 1 202 ? 21.608 7.177 -22.860 1.00 97.50 202 ALA A O 1
ATOM 1620 N N . LYS A 1 203 ? 22.887 8.642 -21.722 1.00 95.12 203 LYS A N 1
ATOM 1621 C CA . LYS A 1 203 ? 21.929 8.845 -20.637 1.00 95.12 203 LYS A CA 1
ATOM 1622 C C . LYS A 1 203 ? 20.606 9.426 -21.137 1.00 95.12 203 LYS A C 1
ATOM 1624 O O . LYS A 1 203 ? 20.570 10.199 -22.098 1.00 95.12 203 LYS A O 1
ATOM 1629 N N . GLY A 1 204 ? 19.522 9.073 -20.458 1.00 93.81 204 GLY A N 1
ATOM 1630 C CA . GLY A 1 204 ? 18.224 9.719 -20.614 1.00 93.81 204 GLY A CA 1
ATOM 1631 C C . GLY A 1 204 ? 18.070 10.963 -19.742 1.00 93.81 204 GLY A C 1
ATOM 1632 O O . GLY A 1 204 ? 19.023 11.471 -19.146 1.00 93.81 204 GLY A O 1
ATOM 1633 N N . SER A 1 205 ? 16.832 11.444 -19.661 1.00 91.75 205 SER A N 1
ATOM 1634 C CA . SER A 1 205 ? 16.432 12.550 -18.786 1.00 91.75 205 SER A CA 1
ATOM 1635 C C . SER A 1 205 ? 15.861 12.084 -17.445 1.00 91.75 205 SER A C 1
ATOM 1637 O O . SER A 1 205 ? 15.609 12.919 -16.581 1.00 91.75 205 SER A O 1
ATOM 1639 N N . ALA A 1 206 ? 15.604 10.784 -17.271 1.00 91.56 206 ALA A N 1
ATOM 1640 C CA . ALA A 1 206 ? 14.956 10.239 -16.083 1.00 91.56 206 ALA A CA 1
ATOM 1641 C C . ALA A 1 206 ? 15.378 8.790 -15.795 1.00 91.56 206 ALA A C 1
ATOM 1643 O O . ALA A 1 206 ? 15.770 8.076 -16.709 1.00 91.56 206 ALA A O 1
ATOM 1644 N N . GLY A 1 207 ? 15.244 8.348 -14.540 1.00 91.44 207 GLY A N 1
ATOM 1645 C CA . GLY A 1 207 ? 15.590 6.985 -14.115 1.00 91.44 207 GLY A CA 1
ATOM 1646 C C . GLY A 1 207 ? 17.042 6.592 -14.407 1.00 91.44 207 GLY A C 1
ATOM 1647 O O . GLY A 1 207 ? 17.884 7.438 -14.706 1.00 91.44 207 GLY A O 1
ATOM 1648 N N . THR A 1 208 ? 17.327 5.296 -14.316 1.00 93.25 208 THR A N 1
ATOM 1649 C CA . THR A 1 208 ? 18.619 4.692 -14.666 1.00 93.25 208 THR A CA 1
ATOM 1650 C C . THR A 1 208 ? 18.416 3.657 -15.768 1.00 93.25 208 THR A C 1
ATOM 1652 O O . THR A 1 208 ? 17.473 2.873 -15.698 1.00 93.25 208 THR A O 1
ATOM 1655 N N . TRP A 1 209 ? 19.303 3.628 -16.769 1.00 96.62 209 TRP A N 1
ATOM 1656 C CA . TRP A 1 209 ? 19.261 2.670 -17.877 1.00 96.62 209 TRP A CA 1
ATOM 1657 C C . TRP A 1 209 ? 20.432 1.690 -17.818 1.00 96.62 209 TRP A C 1
ATOM 1659 O O . TRP A 1 209 ? 21.585 2.105 -17.721 1.00 96.62 209 TRP A O 1
ATOM 1669 N N . ALA A 1 210 ? 20.132 0.398 -17.941 1.00 97.06 210 ALA A N 1
ATOM 1670 C CA . ALA A 1 210 ? 21.118 -0.670 -17.938 1.00 97.06 210 ALA A CA 1
ATOM 1671 C C . ALA A 1 210 ? 20.995 -1.572 -19.170 1.00 97.06 210 ALA A C 1
ATOM 1673 O O . ALA A 1 210 ? 19.948 -2.180 -19.399 1.00 97.06 210 ALA A O 1
ATOM 1674 N N . VAL A 1 211 ? 22.081 -1.710 -19.937 1.00 98.31 211 VAL A N 1
ATOM 1675 C CA . VAL A 1 211 ? 22.153 -2.565 -21.135 1.00 98.31 211 VAL A CA 1
ATOM 1676 C C . VAL A 1 211 ? 23.055 -3.768 -20.877 1.00 98.31 211 VAL A C 1
ATOM 1678 O O . VAL A 1 211 ? 24.242 -3.617 -20.592 1.00 98.31 211 VAL A O 1
ATOM 1681 N N . PHE A 1 212 ? 22.499 -4.970 -21.020 1.00 98.38 212 PHE A N 1
ATOM 1682 C CA . PHE A 1 212 ? 23.158 -6.244 -20.708 1.00 98.38 212 PHE A CA 1
ATOM 1683 C C . PHE A 1 212 ? 23.729 -6.929 -21.944 1.00 98.38 212 PHE A C 1
ATOM 1685 O O . PHE A 1 212 ? 24.771 -7.577 -21.879 1.00 98.38 212 PHE A O 1
ATOM 1692 N N . ALA A 1 213 ? 23.029 -6.831 -23.073 1.00 98.56 213 ALA A N 1
ATOM 1693 C CA . ALA A 1 213 ? 23.442 -7.458 -24.319 1.00 98.56 213 ALA A CA 1
ATOM 1694 C C . ALA A 1 213 ? 22.773 -6.785 -25.518 1.00 98.56 213 ALA A C 1
ATOM 1696 O O . ALA A 1 213 ? 21.734 -6.138 -25.393 1.00 98.56 213 ALA A O 1
ATOM 1697 N N . ALA A 1 214 ? 23.352 -6.997 -26.697 1.00 98.38 214 ALA A N 1
ATOM 1698 C CA . ALA A 1 214 ? 22.757 -6.598 -27.960 1.00 98.38 214 ALA A CA 1
ATOM 1699 C C . ALA A 1 214 ? 22.910 -7.711 -28.998 1.00 98.38 214 ALA A C 1
ATOM 1701 O O . ALA A 1 214 ? 23.844 -8.520 -28.964 1.00 98.38 214 ALA A O 1
ATOM 1702 N N . SER A 1 215 ? 21.967 -7.779 -29.923 1.00 98.19 215 SER A N 1
ATOM 1703 C CA . SER A 1 215 ? 21.989 -8.680 -31.075 1.00 98.19 215 SER A CA 1
ATOM 1704 C C . SER A 1 215 ? 21.301 -8.000 -32.242 1.00 98.19 215 SER A C 1
ATOM 1706 O O . SER A 1 215 ? 20.535 -7.071 -32.042 1.00 98.19 215 SER A O 1
ATOM 1708 N N . TYR A 1 216 ? 21.569 -8.424 -33.466 1.00 96.69 216 TYR A N 1
ATOM 1709 C CA . TYR A 1 216 ? 20.942 -7.833 -34.642 1.00 96.69 216 TYR A CA 1
ATOM 1710 C C . TYR A 1 216 ? 20.514 -8.899 -35.633 1.00 96.69 216 TYR A C 1
ATOM 1712 O O . TYR A 1 216 ? 20.991 -10.036 -35.603 1.00 96.69 216 TYR A O 1
ATOM 1720 N N . THR A 1 217 ? 19.645 -8.500 -36.548 1.00 95.88 217 THR A N 1
ATOM 1721 C CA . THR A 1 217 ? 19.312 -9.263 -37.744 1.00 95.88 217 THR A CA 1
ATOM 1722 C C . THR A 1 217 ? 19.342 -8.353 -38.971 1.00 95.88 217 THR A C 1
ATOM 1724 O O . THR A 1 217 ? 19.194 -7.133 -38.878 1.00 95.88 217 THR A O 1
ATOM 1727 N N . GLU A 1 218 ? 19.548 -8.957 -40.135 1.00 94.88 218 GLU A N 1
ATOM 1728 C CA . GLU A 1 218 ? 19.428 -8.311 -41.447 1.00 94.88 218 GLU A CA 1
ATOM 1729 C C . GLU A 1 218 ? 17.963 -8.286 -41.937 1.00 94.88 218 GLU A C 1
ATOM 1731 O O . GLU A 1 218 ? 17.677 -7.779 -43.018 1.00 94.88 218 GLU A O 1
ATOM 1736 N N . GLN A 1 219 ? 17.023 -8.822 -41.149 1.00 94.06 219 GLN A N 1
ATOM 1737 C CA . GLN A 1 219 ? 15.583 -8.832 -41.425 1.00 94.06 219 GLN A CA 1
ATOM 1738 C C . GLN A 1 219 ? 14.867 -7.713 -40.652 1.00 94.06 219 GLN A C 1
ATOM 1740 O O . GLN A 1 219 ? 15.325 -7.283 -39.600 1.00 94.06 219 GLN A O 1
ATOM 1745 N N . GLU A 1 220 ? 13.745 -7.222 -41.174 1.00 92.69 220 GLU A N 1
ATOM 1746 C CA . GLU A 1 220 ? 12.872 -6.340 -40.394 1.00 92.69 220 GLU A CA 1
ATOM 1747 C C . GLU A 1 220 ? 12.087 -7.161 -39.378 1.00 92.69 220 GLU A C 1
ATOM 1749 O O . GLU A 1 220 ? 11.556 -8.222 -39.714 1.00 92.69 220 GLU A O 1
ATOM 1754 N N . TYR A 1 221 ? 11.999 -6.657 -38.151 1.00 92.69 221 TYR A N 1
ATOM 1755 C CA . TYR A 1 221 ? 11.187 -7.258 -37.111 1.00 92.69 221 TYR A CA 1
ATOM 1756 C C . TYR A 1 221 ? 10.544 -6.192 -36.224 1.00 92.69 221 TYR A C 1
ATOM 1758 O O . TYR A 1 221 ? 11.193 -5.249 -35.772 1.00 92.69 221 TYR A O 1
ATOM 1766 N N . CYS A 1 222 ? 9.264 -6.392 -35.937 1.00 89.56 222 CYS A N 1
ATOM 1767 C CA . CYS A 1 222 ? 8.533 -5.716 -34.879 1.00 89.56 222 CYS A CA 1
ATOM 1768 C C . CYS A 1 222 ? 7.775 -6.773 -34.074 1.00 89.56 222 CYS A C 1
ATOM 1770 O O . CYS A 1 222 ? 7.416 -7.830 -34.599 1.00 89.56 222 CYS A O 1
ATOM 1772 N N . PHE A 1 223 ? 7.541 -6.510 -32.789 1.00 89.44 223 PHE A N 1
ATOM 1773 C CA . PHE A 1 223 ? 6.755 -7.439 -31.989 1.00 89.44 223 PHE A CA 1
ATOM 1774 C C . PHE A 1 223 ? 5.313 -7.508 -32.494 1.00 89.44 223 PHE A C 1
ATOM 1776 O O . PHE A 1 223 ? 4.736 -6.471 -32.831 1.00 89.44 223 PHE A O 1
ATOM 1783 N N . PRO A 1 224 ? 4.693 -8.700 -32.471 1.00 84.94 224 PRO A N 1
ATOM 1784 C CA . PRO A 1 224 ? 3.256 -8.790 -32.651 1.00 84.94 224 PRO A CA 1
ATOM 1785 C C . PRO A 1 224 ? 2.549 -8.002 -31.543 1.00 84.94 224 PRO A C 1
ATOM 1787 O O . PRO A 1 224 ? 3.038 -7.904 -30.410 1.00 84.94 224 PRO A O 1
ATOM 1790 N N . GLU A 1 225 ? 1.389 -7.442 -31.872 1.00 80.94 225 GLU A N 1
ATOM 1791 C CA . GLU A 1 225 ? 0.559 -6.712 -30.919 1.00 80.94 225 GLU A CA 1
ATOM 1792 C C . GLU A 1 225 ? 0.189 -7.604 -29.723 1.00 80.94 225 GLU A C 1
ATOM 1794 O O . GLU A 1 225 ? -0.109 -8.793 -29.880 1.00 80.94 225 GLU A O 1
ATOM 1799 N N . ILE A 1 226 ? 0.207 -7.037 -28.509 1.00 77.00 226 ILE A N 1
ATOM 1800 C CA . ILE A 1 226 ? -0.315 -7.737 -27.330 1.00 77.00 226 ILE A CA 1
ATOM 1801 C C . ILE A 1 226 ? -1.822 -7.794 -27.467 1.00 77.00 226 ILE A C 1
ATOM 1803 O O . ILE A 1 226 ? -2.514 -6.835 -27.133 1.00 77.00 226 ILE A O 1
ATOM 1807 N N . LYS A 1 227 ? -2.343 -8.926 -27.929 1.00 74.31 227 LYS A N 1
ATOM 1808 C CA . LYS A 1 227 ? -3.778 -9.153 -27.842 1.00 74.31 227 LYS A CA 1
ATOM 1809 C C . LYS A 1 227 ? -4.138 -9.340 -26.368 1.00 74.31 227 LYS A C 1
ATOM 1811 O O . LYS A 1 227 ? -3.479 -10.142 -25.698 1.00 74.31 227 LYS A O 1
ATOM 1816 N N . PRO A 1 228 ? -5.136 -8.611 -25.844 1.00 68.94 228 PRO A N 1
ATOM 1817 C CA . PRO A 1 228 ? -5.639 -8.896 -24.514 1.00 68.94 228 PRO A CA 1
ATOM 1818 C C . PRO A 1 228 ? -6.093 -10.355 -24.472 1.00 68.94 228 PRO A C 1
ATOM 1820 O O . PRO A 1 228 ? -6.656 -10.876 -25.437 1.00 68.94 228 PRO A O 1
ATOM 1823 N N . PHE A 1 229 ? -5.825 -11.020 -23.355 1.00 72.44 229 PHE A N 1
ATOM 1824 C CA . PHE A 1 229 ? -6.460 -12.296 -23.081 1.00 72.44 229 PHE A CA 1
ATOM 1825 C C . PHE A 1 229 ? -7.956 -12.030 -22.890 1.00 72.44 229 PHE A C 1
ATOM 1827 O O . PHE A 1 229 ? -8.338 -11.287 -21.987 1.00 72.44 229 PHE A O 1
ATOM 1834 N N . ILE A 1 230 ? -8.789 -12.593 -23.763 1.00 73.94 230 ILE A N 1
ATOM 1835 C CA . ILE A 1 230 ? -10.245 -12.501 -23.668 1.00 73.94 230 ILE A CA 1
ATOM 1836 C C . ILE A 1 230 ? -10.745 -13.909 -23.364 1.00 73.94 230 ILE A C 1
ATOM 1838 O O . ILE A 1 230 ? -10.647 -14.797 -24.210 1.00 73.94 230 ILE A O 1
ATOM 1842 N N . ALA A 1 231 ? -11.252 -14.111 -22.150 1.00 76.25 231 ALA A N 1
ATOM 1843 C CA . ALA A 1 231 ? -12.047 -15.289 -21.837 1.00 76.25 231 ALA A CA 1
ATOM 1844 C C . ALA A 1 231 ? -13.458 -15.074 -22.398 1.00 76.25 231 ALA A C 1
ATOM 1846 O O . ALA A 1 231 ? -14.048 -14.013 -22.203 1.00 76.25 231 ALA A O 1
ATOM 1847 N N . ILE A 1 232 ? -13.972 -16.059 -23.131 1.00 84.56 232 ILE A N 1
ATOM 1848 C CA . ILE A 1 232 ? -15.326 -16.047 -23.689 1.00 84.56 232 ILE A CA 1
ATOM 1849 C C . ILE A 1 232 ? -16.086 -17.186 -23.023 1.00 84.56 232 ILE A C 1
ATOM 1851 O O . ILE A 1 232 ? -15.573 -18.305 -22.960 1.00 84.56 232 ILE A O 1
ATOM 1855 N N . GLU A 1 233 ? -17.293 -16.897 -22.540 1.00 89.44 233 GLU A N 1
ATOM 1856 C CA . GLU A 1 233 ? -18.176 -17.901 -21.948 1.00 89.44 233 GLU A CA 1
ATOM 1857 C C . GLU A 1 233 ? -18.417 -19.078 -22.904 1.00 89.44 233 GLU A C 1
ATOM 1859 O O . GLU A 1 233 ? -18.717 -18.885 -24.084 1.00 89.44 233 GLU A O 1
ATOM 1864 N N . ASN A 1 234 ? -18.287 -20.305 -22.401 1.00 88.75 234 ASN A N 1
ATOM 1865 C CA . ASN A 1 234 ? -18.591 -21.540 -23.119 1.00 88.75 234 ASN A CA 1
ATOM 1866 C C . ASN A 1 234 ? -19.048 -22.641 -22.134 1.00 88.75 234 ASN A C 1
ATOM 1868 O O . ASN A 1 234 ? -19.492 -22.341 -21.024 1.00 88.75 234 ASN A O 1
ATOM 1872 N N . ASP A 1 235 ? -19.020 -23.909 -22.550 1.00 91.88 235 ASP A N 1
ATOM 1873 C CA . ASP A 1 235 ? -19.441 -25.040 -21.707 1.00 91.88 235 ASP A CA 1
ATOM 1874 C C . ASP A 1 235 ? -18.419 -25.393 -20.606 1.00 91.88 235 ASP A C 1
ATOM 1876 O O . ASP A 1 235 ? -18.786 -26.008 -19.607 1.00 91.88 235 ASP A O 1
ATOM 1880 N N . GLU A 1 236 ? -17.156 -24.983 -20.757 1.00 87.94 236 GLU A N 1
ATOM 1881 C CA . GLU A 1 236 ? -16.061 -25.229 -19.805 1.00 87.94 236 GLU A CA 1
ATOM 1882 C C . GLU A 1 236 ? -15.736 -24.011 -18.923 1.00 87.94 236 GLU A C 1
ATOM 1884 O O . GLU A 1 236 ? -15.198 -24.164 -17.826 1.00 87.94 236 GLU A O 1
ATOM 1889 N N . TRP A 1 237 ? -16.064 -22.799 -19.376 1.00 83.88 237 TRP A N 1
ATOM 1890 C CA . TRP A 1 237 ? -15.844 -21.549 -18.654 1.00 83.88 237 TRP A CA 1
ATOM 1891 C C . TRP A 1 237 ? -17.140 -20.741 -18.606 1.00 83.88 237 TRP A C 1
ATOM 1893 O O . TRP A 1 237 ? -17.637 -20.281 -19.633 1.00 83.88 237 TRP A O 1
ATOM 1903 N N . LYS A 1 238 ? -17.686 -20.576 -17.400 1.00 87.25 238 LYS A N 1
ATOM 1904 C CA . LYS A 1 238 ? -18.875 -19.766 -17.129 1.00 87.25 238 LYS A CA 1
ATOM 1905 C C . LYS A 1 238 ? -18.485 -18.467 -16.449 1.00 87.25 238 LYS A C 1
ATOM 1907 O O . LYS A 1 238 ? -17.652 -18.480 -15.544 1.00 87.25 238 LYS A O 1
ATOM 1912 N N . ASP A 1 239 ? -19.103 -17.373 -16.880 1.00 81.06 239 ASP A N 1
ATOM 1913 C CA . ASP A 1 239 ? -19.008 -16.110 -16.166 1.00 81.06 239 ASP A CA 1
ATOM 1914 C C . ASP A 1 239 ? -19.901 -16.181 -14.923 1.00 81.06 239 ASP A C 1
ATOM 1916 O O . ASP A 1 239 ? -21.043 -16.645 -14.980 1.00 81.06 239 ASP A O 1
ATOM 1920 N N . PHE A 1 240 ? -19.361 -15.766 -13.783 1.00 81.31 240 PHE A N 1
ATOM 1921 C CA . PHE A 1 240 ? -20.089 -15.731 -12.522 1.00 81.31 240 PHE A CA 1
ATOM 1922 C C . PHE A 1 240 ? -20.042 -14.312 -11.986 1.00 81.31 240 PHE A C 1
ATOM 1924 O O . PHE A 1 240 ? -18.982 -13.808 -11.611 1.00 81.31 240 PHE A O 1
ATOM 1931 N N . GLU A 1 241 ? -21.209 -13.687 -11.876 1.00 78.44 241 GLU A N 1
ATOM 1932 C CA . GLU A 1 241 ? -21.320 -12.408 -11.196 1.00 78.44 241 GLU A CA 1
ATOM 1933 C C . GLU A 1 241 ? -21.160 -12.630 -9.686 1.00 78.44 241 GLU A C 1
ATOM 1935 O O . GLU A 1 241 ? -22.051 -13.127 -8.994 1.00 78.44 241 GLU A O 1
ATOM 1940 N N . THR A 1 242 ? -19.981 -12.304 -9.158 1.00 79.81 242 THR A N 1
ATOM 1941 C CA . THR A 1 242 ? -19.727 -12.380 -7.718 1.00 79.81 242 THR A CA 1
ATOM 1942 C C . THR A 1 242 ? -20.179 -11.091 -7.042 1.00 79.81 242 THR A C 1
ATOM 1944 O O . THR A 1 242 ? -19.614 -10.026 -7.297 1.00 79.81 242 THR A O 1
ATOM 1947 N N . SER A 1 243 ? -21.141 -11.186 -6.124 1.00 81.88 243 SER A N 1
ATOM 1948 C CA . SER A 1 243 ? -21.486 -10.094 -5.210 1.00 81.88 243 SER A CA 1
ATOM 1949 C C . SER A 1 243 ? -20.765 -10.259 -3.873 1.00 81.88 243 SER A C 1
ATOM 1951 O O . SER A 1 243 ? -20.565 -11.373 -3.392 1.00 81.88 243 SER A O 1
ATOM 1953 N N . ARG A 1 244 ? -20.387 -9.135 -3.255 1.00 78.44 244 ARG A N 1
ATOM 1954 C CA . ARG A 1 244 ? -19.881 -9.101 -1.871 1.00 78.44 244 ARG A CA 1
ATOM 1955 C C . ARG A 1 244 ? -21.000 -8.919 -0.841 1.00 78.44 244 ARG A C 1
ATOM 1957 O O . ARG A 1 244 ? -20.713 -8.877 0.352 1.00 78.44 244 ARG A O 1
ATOM 1964 N N . GLU A 1 245 ? -22.251 -8.792 -1.284 1.00 87.25 245 GLU A N 1
ATOM 1965 C CA . GLU A 1 245 ? -23.390 -8.678 -0.379 1.00 87.25 245 GLU A CA 1
ATOM 1966 C C . GLU A 1 245 ? -23.794 -10.041 0.167 1.00 87.25 245 GLU A C 1
ATOM 1968 O O . GLU A 1 245 ? -24.029 -10.992 -0.578 1.00 87.25 245 GLU A O 1
ATOM 1973 N N . VAL A 1 246 ? -23.937 -10.104 1.485 1.00 91.56 246 VAL A N 1
ATOM 1974 C CA . VAL A 1 246 ? -24.515 -11.256 2.163 1.00 91.56 246 VAL A CA 1
ATOM 1975 C C . VAL A 1 246 ? -26.032 -11.102 2.166 1.00 91.56 246 VAL A C 1
ATOM 1977 O O . VAL A 1 246 ? -26.566 -10.102 2.650 1.00 91.56 246 VAL A O 1
ATOM 1980 N N . VAL A 1 247 ? -26.729 -12.100 1.625 1.00 92.31 247 VAL A N 1
ATOM 1981 C CA . VAL A 1 247 ? -28.192 -12.169 1.695 1.00 92.31 247 VAL A CA 1
ATOM 1982 C C . VAL A 1 247 ? -28.601 -12.436 3.143 1.00 92.31 247 VAL A C 1
ATOM 1984 O O . VAL A 1 247 ? -28.117 -13.385 3.761 1.00 92.31 247 VAL A O 1
ATOM 1987 N N . GLU A 1 248 ? -29.490 -11.601 3.676 1.00 92.00 248 GLU A N 1
ATOM 1988 C CA . GLU A 1 248 ? -29.974 -11.689 5.058 1.00 92.00 248 GLU A CA 1
ATOM 1989 C C . GLU A 1 248 ? -30.636 -13.049 5.337 1.00 92.00 248 GLU A C 1
ATOM 1991 O O . GLU A 1 248 ? -31.440 -13.534 4.540 1.00 92.00 248 GLU A O 1
ATOM 1996 N N . GLY A 1 249 ? -30.256 -13.684 6.447 1.00 92.94 249 GLY A N 1
ATOM 1997 C CA . GLY A 1 249 ? -30.706 -15.024 6.840 1.00 92.94 249 GLY A CA 1
ATOM 1998 C C . GLY A 1 249 ? -30.123 -16.184 6.023 1.00 92.94 249 GLY A C 1
ATOM 1999 O O . GLY A 1 249 ? -30.488 -17.336 6.258 1.00 92.94 249 GLY A O 1
ATOM 2000 N N . SER A 1 250 ? -29.232 -15.920 5.061 1.00 95.12 250 SER A N 1
ATOM 2001 C CA . S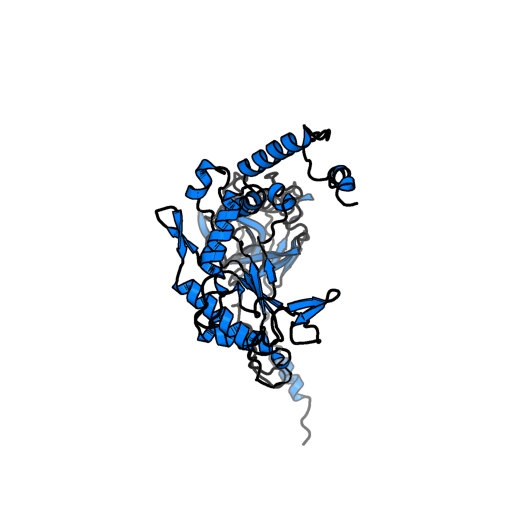ER A 1 250 ? -28.530 -16.984 4.335 1.00 95.12 250 SER A CA 1
ATOM 2002 C C . SER A 1 250 ? -27.499 -17.691 5.219 1.00 95.12 250 SER A C 1
ATOM 2004 O O . SER A 1 250 ? -27.128 -17.210 6.286 1.00 95.12 250 SER A O 1
ATOM 2006 N N . ILE A 1 251 ? -26.954 -18.811 4.738 1.00 95.19 251 ILE A N 1
ATOM 2007 C CA . ILE A 1 251 ? -25.872 -19.537 5.429 1.00 95.19 251 ILE A CA 1
ATOM 2008 C C . ILE A 1 251 ? -24.584 -18.713 5.607 1.00 95.19 251 ILE A C 1
ATOM 2010 O O . ILE A 1 251 ? -23.700 -19.128 6.349 1.00 95.19 251 ILE A O 1
ATOM 2014 N N . LEU A 1 252 ? -24.460 -17.584 4.899 1.00 93.88 252 LEU A N 1
ATOM 2015 C CA . LEU A 1 252 ? -23.333 -16.660 5.001 1.00 93.88 252 LEU A CA 1
ATOM 2016 C C . LEU A 1 252 ? -23.631 -15.465 5.923 1.00 93.88 252 LEU A C 1
ATOM 2018 O O . LEU A 1 252 ? -22.741 -14.645 6.123 1.00 93.88 252 LEU A O 1
ATOM 2022 N N . ASP A 1 253 ? -24.855 -15.344 6.455 1.00 96.94 253 ASP A N 1
ATOM 2023 C CA . ASP A 1 253 ? -25.249 -14.280 7.383 1.00 96.94 253 ASP A CA 1
ATOM 2024 C C . ASP A 1 253 ? -25.049 -14.714 8.835 1.00 96.94 253 ASP A C 1
ATOM 2026 O O . ASP A 1 253 ? -25.857 -15.431 9.422 1.00 96.94 253 ASP A O 1
ATOM 2030 N N . PHE A 1 254 ? -23.970 -14.224 9.434 1.00 96.88 254 PHE A N 1
ATOM 2031 C CA . PHE A 1 254 ? -23.604 -14.471 10.824 1.00 96.88 254 PHE A CA 1
ATOM 2032 C C . PHE A 1 254 ? -24.138 -13.406 11.790 1.00 96.88 254 PHE A C 1
ATOM 2034 O O . PHE A 1 254 ? -23.815 -13.436 12.980 1.00 96.88 254 PHE A O 1
ATOM 2041 N N . SER A 1 255 ? -24.987 -12.479 11.331 1.00 96.50 255 SER A N 1
ATOM 2042 C CA . SER A 1 255 ? -25.462 -11.371 12.169 1.00 96.50 255 SER A CA 1
ATOM 2043 C C . SER A 1 255 ? -26.351 -11.807 13.338 1.00 96.50 255 SER A C 1
ATOM 2045 O O . SER A 1 255 ? -26.562 -11.023 14.268 1.00 96.50 255 SER A O 1
ATOM 2047 N N . PHE A 1 256 ? -26.830 -13.058 13.331 1.00 94.38 256 PHE A N 1
ATOM 2048 C CA . PHE A 1 256 ? -27.558 -13.682 14.440 1.00 94.38 256 PHE A CA 1
ATOM 2049 C C . PHE A 1 256 ? -26.694 -13.898 15.694 1.00 94.38 256 PHE A C 1
ATOM 2051 O O . PHE A 1 256 ? -27.246 -14.064 16.779 1.00 94.38 256 PHE A O 1
ATOM 2058 N N . LEU A 1 257 ? -25.361 -13.879 15.567 1.00 93.06 257 LEU A N 1
ATOM 2059 C CA . LEU A 1 257 ? -24.435 -13.996 16.700 1.00 93.06 257 LEU A CA 1
ATOM 2060 C C . LEU A 1 257 ? -24.412 -12.736 17.578 1.00 93.06 257 LEU A C 1
ATOM 2062 O O . LEU A 1 257 ? -23.984 -12.791 18.729 1.00 93.06 257 LEU A O 1
ATOM 2066 N N . ASN A 1 258 ? -24.866 -11.597 17.050 1.00 96.12 258 ASN A N 1
ATOM 2067 C CA . ASN A 1 258 ? -24.789 -10.320 17.746 1.00 96.12 258 ASN A CA 1
ATOM 2068 C C . ASN A 1 258 ? -26.045 -10.060 18.581 1.00 96.12 258 ASN A C 1
ATOM 2070 O O . ASN A 1 258 ? -27.172 -10.071 18.080 1.00 96.12 258 ASN A O 1
ATOM 2074 N N . HIS A 1 259 ? -25.856 -9.688 19.846 1.00 94.25 259 HIS A N 1
ATOM 2075 C CA . HIS A 1 259 ? -26.924 -9.084 20.636 1.00 94.25 259 HIS A CA 1
ATOM 2076 C C . HIS A 1 259 ? -27.139 -7.641 20.174 1.00 94.25 259 HIS A C 1
ATOM 2078 O O . HIS A 1 259 ? -26.240 -6.809 20.281 1.00 94.25 259 HIS A O 1
ATOM 2084 N N . LYS A 1 260 ? -28.331 -7.338 19.652 1.00 96.00 260 LYS A N 1
ATOM 2085 C CA . LYS A 1 260 ? -28.670 -6.007 19.133 1.00 96.00 260 LYS A CA 1
ATOM 2086 C C . LYS A 1 260 ? -29.579 -5.245 20.114 1.00 96.00 260 LYS A C 1
ATOM 2088 O O . LYS A 1 260 ? -30.586 -5.819 20.542 1.00 96.00 260 LYS A O 1
ATOM 2093 N N . PRO A 1 261 ? -29.285 -3.970 20.440 1.00 97.81 261 PRO A N 1
ATOM 2094 C CA . PRO A 1 261 ? -28.039 -3.252 20.147 1.00 97.81 261 PRO A CA 1
ATOM 2095 C C . PRO A 1 261 ? -26.864 -3.731 21.023 1.00 97.81 261 PRO A C 1
ATOM 2097 O O . PRO A 1 261 ? -27.065 -4.422 22.020 1.00 97.81 261 PRO A O 1
ATOM 2100 N N . ALA A 1 262 ? -25.640 -3.318 20.690 1.00 98.06 262 ALA A N 1
ATOM 2101 C CA . ALA A 1 262 ? -24.472 -3.557 21.535 1.00 98.06 262 ALA A CA 1
ATOM 2102 C C . ALA A 1 262 ? -24.691 -2.918 22.913 1.00 98.06 262 ALA A C 1
ATOM 2104 O O . ALA A 1 262 ? -25.253 -1.822 23.015 1.00 98.06 262 ALA A O 1
ATOM 2105 N N . GLY A 1 263 ? -24.286 -3.621 23.970 1.00 96.69 263 GLY A N 1
ATOM 2106 C CA . GLY A 1 263 ? -24.550 -3.203 25.348 1.00 96.69 263 GLY A CA 1
ATOM 2107 C C . GLY A 1 263 ? -25.979 -3.480 25.836 1.00 96.69 263 GLY A C 1
ATOM 2108 O O . GLY A 1 263 ? -26.351 -2.992 26.900 1.00 96.69 263 GLY A O 1
ATOM 2109 N N . LYS A 1 264 ? -26.785 -4.271 25.101 1.00 96.50 264 LYS A N 1
ATOM 2110 C CA . LYS A 1 264 ? -28.161 -4.659 25.490 1.00 96.50 264 LYS A CA 1
ATOM 2111 C C . LYS A 1 264 ? -28.272 -5.168 26.932 1.00 96.50 264 LYS A C 1
ATOM 2113 O O . LYS A 1 264 ? -29.286 -4.917 27.571 1.00 96.50 264 LYS A O 1
ATOM 2118 N N . TYR A 1 265 ? -27.255 -5.878 27.418 1.00 96.75 265 TYR A N 1
ATOM 2119 C CA . TYR A 1 265 ? -27.220 -6.489 28.751 1.00 96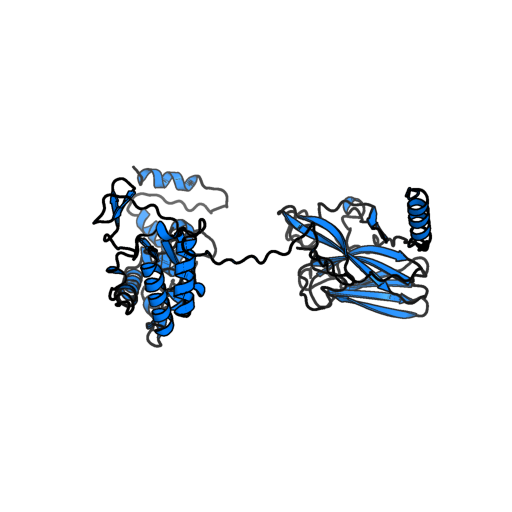.75 265 TYR A CA 1
ATOM 2120 C C . TYR A 1 265 ? -26.298 -5.743 29.736 1.00 96.75 265 TYR A C 1
ATOM 2122 O O . TYR A 1 265 ? -25.769 -6.347 30.669 1.00 96.75 265 TYR A O 1
ATOM 2130 N N . GLY A 1 266 ? -26.090 -4.439 29.530 1.00 96.00 266 GLY A N 1
ATOM 2131 C CA . GLY A 1 266 ? -25.238 -3.599 30.376 1.00 96.00 266 GLY A CA 1
ATOM 2132 C C . GLY A 1 266 ? -23.759 -3.628 29.988 1.00 96.00 266 GLY A C 1
ATOM 2133 O O . GLY A 1 266 ? -23.393 -4.117 28.912 1.00 96.00 266 GLY A O 1
ATOM 2134 N N . PHE A 1 267 ? -22.917 -3.068 30.861 1.00 96.62 267 PHE A N 1
ATOM 2135 C CA . PHE A 1 267 ? -21.467 -3.065 30.668 1.00 96.62 267 PHE A CA 1
ATOM 2136 C C . PHE A 1 267 ? -20.893 -4.479 30.796 1.00 96.62 267 PHE A C 1
ATOM 2138 O O . PHE A 1 267 ? -21.544 -5.402 31.288 1.00 96.62 267 PHE A O 1
ATOM 2145 N N . LEU A 1 268 ? -19.657 -4.661 30.338 1.00 95.06 268 LEU A N 1
ATOM 2146 C CA . LEU A 1 268 ? -18.941 -5.925 30.469 1.00 95.06 268 LEU A CA 1
ATOM 2147 C C . LEU A 1 268 ? -18.091 -5.915 31.737 1.00 95.06 268 LEU A C 1
ATOM 2149 O O . LEU A 1 268 ? -17.371 -4.958 32.014 1.00 95.06 268 LEU A O 1
ATOM 2153 N N . LYS A 1 269 ? -18.138 -7.020 32.476 1.00 94.94 269 LYS A N 1
ATOM 2154 C CA . LYS A 1 269 ? -17.275 -7.315 33.622 1.00 94.94 269 LYS A CA 1
ATOM 2155 C C . LYS A 1 269 ? -16.317 -8.446 33.265 1.00 94.94 269 LYS A C 1
ATOM 2157 O O . LYS A 1 269 ? -16.655 -9.342 32.493 1.00 94.94 269 LYS A O 1
ATOM 2162 N N . ASN A 1 270 ? -15.133 -8.420 33.867 1.00 94.69 270 ASN A N 1
ATOM 2163 C CA . ASN A 1 270 ? -14.229 -9.562 33.848 1.00 94.69 270 ASN A CA 1
ATOM 2164 C C . ASN A 1 270 ? -14.659 -10.552 34.940 1.00 94.69 270 ASN A C 1
ATOM 2166 O O . ASN A 1 270 ? -14.646 -10.211 36.124 1.00 94.69 270 ASN A O 1
ATOM 2170 N N . VAL A 1 271 ? -15.031 -11.764 34.537 1.00 95.88 271 VAL A N 1
ATOM 2171 C CA . VAL A 1 271 ? -15.306 -12.889 35.433 1.00 95.88 271 VAL A CA 1
ATOM 2172 C C . VAL A 1 271 ? -14.327 -14.000 35.075 1.00 95.88 271 VAL A C 1
ATOM 2174 O O . VAL A 1 271 ? -14.474 -14.655 34.052 1.00 95.88 271 VAL A O 1
ATOM 2177 N N . ASN A 1 272 ? -13.301 -14.199 35.905 1.00 94.38 272 ASN A N 1
ATOM 2178 C CA . ASN A 1 272 ? -12.289 -15.251 35.730 1.00 94.38 272 ASN A CA 1
ATOM 2179 C C . ASN A 1 272 ? -11.598 -15.261 34.348 1.00 94.38 272 ASN A C 1
ATOM 2181 O O . ASN A 1 272 ? -11.264 -16.322 33.827 1.00 94.38 272 ASN A O 1
ATOM 2185 N N . GLY A 1 273 ? -11.361 -14.085 33.756 1.00 94.00 273 GLY A N 1
ATOM 2186 C CA . GLY A 1 273 ? -10.735 -13.950 32.436 1.00 94.00 273 GLY A CA 1
ATOM 2187 C C . GLY A 1 273 ? -11.718 -13.943 31.262 1.00 94.00 273 GLY A C 1
ATOM 2188 O O . GLY A 1 273 ? -11.290 -13.741 30.127 1.00 94.00 273 GLY A O 1
ATOM 2189 N N . GLU A 1 274 ? -13.016 -14.102 31.518 1.00 96.19 274 GLU A N 1
ATOM 2190 C CA . GLU A 1 274 ? -14.072 -13.992 30.514 1.00 96.19 274 GLU A CA 1
ATOM 2191 C C . GLU A 1 274 ? -14.802 -12.651 30.622 1.00 96.19 274 GLU A C 1
ATOM 2193 O O . GLU A 1 274 ? -14.935 -12.075 31.703 1.00 96.19 274 GLU A O 1
ATOM 2198 N N . LEU A 1 275 ? -15.278 -12.140 29.486 1.00 96.38 275 LEU A N 1
ATOM 2199 C CA . LEU A 1 275 ? -16.053 -10.904 29.421 1.00 96.38 275 LEU A CA 1
ATOM 2200 C C . LEU A 1 275 ? -17.539 -11.246 29.458 1.00 96.38 275 LEU A C 1
ATOM 2202 O O . LEU A 1 275 ? -18.074 -11.805 28.503 1.00 96.38 275 LEU A O 1
ATOM 2206 N N . VAL A 1 276 ? -18.197 -10.902 30.559 1.00 97.00 276 VAL A N 1
ATOM 2207 C CA . VAL A 1 276 ? -19.601 -11.238 30.816 1.00 97.00 276 VAL A CA 1
ATOM 2208 C C . VAL A 1 276 ? -20.397 -9.941 30.966 1.00 97.00 276 VAL A C 1
ATOM 2210 O O . VAL A 1 276 ? -19.941 -9.052 31.685 1.00 97.00 276 VAL A O 1
ATOM 2213 N N . PRO A 1 277 ? -21.563 -9.774 30.323 1.00 96.25 277 PRO A N 1
ATOM 2214 C CA . PRO A 1 277 ? -22.415 -8.613 30.565 1.00 96.25 277 PRO A CA 1
ATOM 2215 C C . PRO A 1 277 ? -22.927 -8.554 32.010 1.00 96.25 277 PRO A C 1
ATOM 2217 O O . PRO A 1 277 ? -23.084 -9.574 32.675 1.00 96.25 277 PRO A O 1
ATOM 2220 N N . GLU A 1 278 ? -23.230 -7.365 32.520 1.00 95.88 278 GLU A N 1
ATOM 2221 C CA . GLU A 1 278 ? -23.765 -7.195 33.879 1.00 95.88 278 GLU A CA 1
ATOM 2222 C C . GLU A 1 278 ? -25.088 -7.939 34.101 1.00 95.88 278 GLU A C 1
ATOM 2224 O O . GLU A 1 278 ? -25.293 -8.517 35.168 1.00 95.88 278 GLU A O 1
ATOM 2229 N N . GLN A 1 279 ? -25.958 -7.937 33.089 1.00 95.88 279 GLN A N 1
ATOM 2230 C CA . GLN A 1 279 ? -27.315 -8.490 33.132 1.00 95.88 279 GLN A CA 1
ATOM 2231 C C . GLN A 1 279 ? -27.418 -9.875 32.468 1.00 95.88 279 GLN A C 1
ATOM 2233 O O . GLN A 1 279 ? -28.517 -10.317 32.137 1.00 95.88 279 GLN A O 1
ATOM 2238 N N . SER A 1 280 ? -26.285 -10.545 32.237 1.00 93.12 280 SER A N 1
ATOM 2239 C CA . SER A 1 280 ? -26.215 -11.901 31.681 1.00 93.12 280 SER A CA 1
ATOM 2240 C C . SER A 1 280 ? -25.191 -12.741 32.448 1.00 93.12 280 SER A C 1
ATOM 2242 O O . SER A 1 280 ? -24.283 -12.209 33.085 1.00 93.12 280 SER A O 1
ATOM 2244 N N . GLU A 1 281 ? -25.333 -14.062 32.382 1.00 91.06 281 GLU A N 1
ATOM 2245 C CA . GLU A 1 281 ? -24.323 -15.017 32.859 1.00 91.06 281 GLU A CA 1
ATOM 2246 C C . GLU A 1 281 ? -23.484 -15.592 31.708 1.00 91.06 281 GLU A C 1
ATOM 2248 O O . GLU A 1 281 ? -22.450 -16.209 31.948 1.00 91.06 281 GLU A O 1
ATOM 2253 N N . GLU A 1 282 ? -23.893 -15.364 30.457 1.00 93.56 282 GLU A N 1
ATOM 2254 C CA . GLU A 1 282 ? -23.196 -15.890 29.286 1.00 93.56 282 GLU A CA 1
ATOM 2255 C C . GLU A 1 282 ? -22.012 -14.992 28.886 1.00 93.56 282 GLU A C 1
ATOM 2257 O O . GLU A 1 282 ? -22.202 -13.788 28.659 1.00 93.56 282 GLU A O 1
ATOM 2262 N N . PRO A 1 283 ? -20.790 -15.544 28.769 1.00 95.50 283 PRO A N 1
ATOM 2263 C CA . PRO A 1 283 ? -19.637 -14.795 28.294 1.00 95.50 283 PRO A CA 1
ATOM 2264 C C . PRO A 1 283 ? -19.754 -14.480 26.800 1.00 95.50 283 PRO A C 1
ATOM 2266 O O . PRO A 1 283 ? -20.192 -15.304 25.996 1.00 95.50 283 PRO A O 1
ATOM 2269 N N . ILE A 1 284 ? -19.280 -13.298 26.407 1.00 94.88 284 ILE A N 1
ATOM 2270 C CA . ILE A 1 284 ? -19.186 -12.886 25.006 1.00 94.88 284 ILE A CA 1
ATOM 2271 C C . ILE A 1 284 ? -17.746 -13.056 24.530 1.00 94.88 284 ILE A C 1
ATOM 2273 O O . ILE A 1 284 ? -16.796 -12.536 25.119 1.00 94.88 284 ILE A O 1
ATOM 2277 N N . ARG A 1 285 ? -17.584 -13.752 23.404 1.00 95.00 285 ARG A N 1
ATOM 2278 C CA . ARG A 1 285 ? -16.316 -13.818 22.677 1.00 95.00 285 ARG A CA 1
ATOM 2279 C C . ARG A 1 285 ? -16.294 -12.763 21.582 1.00 95.00 285 ARG A C 1
ATOM 2281 O O . ARG A 1 285 ? -17.192 -12.734 20.747 1.00 95.00 285 ARG A O 1
ATOM 2288 N N . PHE A 1 286 ? -15.251 -11.938 21.558 1.00 96.25 286 PHE A N 1
ATOM 2289 C CA . PHE A 1 286 ? -15.132 -10.853 20.590 1.00 96.25 286 PHE A CA 1
ATOM 2290 C C . PHE A 1 286 ? -14.323 -11.241 19.350 1.00 96.25 286 PHE A C 1
ATOM 2292 O O . PHE A 1 286 ? -13.199 -11.729 19.453 1.00 96.25 286 PHE A O 1
ATOM 2299 N N . TYR A 1 287 ? -14.895 -10.959 18.183 1.00 96.56 287 TYR A N 1
ATOM 2300 C CA . TYR A 1 287 ? -14.301 -11.082 16.859 1.00 96.56 287 TYR A CA 1
ATOM 2301 C C . TYR A 1 287 ? -14.349 -9.705 16.210 1.00 96.56 287 TYR A C 1
ATOM 2303 O O . TYR A 1 287 ? -15.415 -9.225 15.811 1.00 96.56 287 TYR A O 1
ATOM 2311 N N . GLY A 1 288 ? -13.191 -9.050 16.178 1.00 96.56 288 GLY A N 1
ATOM 2312 C CA . GLY A 1 288 ? -13.101 -7.630 15.877 1.00 96.56 288 GLY A CA 1
ATOM 2313 C C . GLY A 1 288 ? -12.318 -7.285 14.621 1.00 96.56 288 GLY A C 1
ATOM 2314 O O . GLY A 1 288 ? -11.496 -8.064 14.139 1.00 96.56 288 GLY A O 1
ATOM 2315 N N . THR A 1 289 ? -12.547 -6.069 14.133 1.00 97.62 289 THR A N 1
ATOM 2316 C CA . THR A 1 289 ? -11.728 -5.411 13.105 1.00 97.62 289 THR A CA 1
ATOM 2317 C C . THR A 1 289 ? -11.414 -3.963 13.502 1.00 97.62 289 THR A C 1
ATOM 2319 O O . THR A 1 289 ? -11.903 -3.472 14.519 1.00 97.62 289 THR A O 1
ATOM 2322 N N . ASN A 1 290 ? -10.591 -3.269 12.716 1.00 98.00 290 ASN A N 1
ATOM 2323 C CA . ASN A 1 290 ? -10.303 -1.846 12.895 1.00 98.00 290 ASN A CA 1
ATOM 2324 C C . ASN A 1 290 ? -10.930 -1.033 11.757 1.00 98.00 290 ASN A C 1
ATOM 2326 O O . ASN A 1 290 ? -10.865 -1.434 10.595 1.00 98.00 290 ASN A O 1
ATOM 2330 N N . ILE A 1 291 ? -11.459 0.145 12.087 1.00 98.06 291 ILE A N 1
ATOM 2331 C CA . ILE A 1 291 ? -11.736 1.204 11.113 1.00 98.06 291 ILE A CA 1
ATOM 2332 C C . ILE A 1 291 ? -10.859 2.392 11.499 1.00 98.06 291 ILE A C 1
ATOM 2334 O O . ILE A 1 291 ? -10.921 2.884 12.627 1.00 98.06 291 ILE A O 1
ATOM 2338 N N . CYS A 1 292 ? -10.016 2.829 10.567 1.00 96.81 292 CYS A N 1
ATOM 2339 C CA . CYS A 1 292 ? -8.970 3.805 10.842 1.00 96.81 292 CYS A CA 1
ATOM 2340 C C . CYS A 1 292 ? -9.122 5.061 9.984 1.00 96.81 292 CYS A C 1
ATOM 2342 O O . CYS A 1 292 ? -9.531 4.987 8.821 1.00 96.81 292 CYS A O 1
ATOM 2344 N N . LEU A 1 293 ? -8.650 6.191 10.516 1.00 96.31 293 LEU A N 1
ATOM 2345 C CA . LEU A 1 293 ? -8.414 7.421 9.755 1.00 96.31 293 LEU A CA 1
ATOM 2346 C C . LEU A 1 293 ? -9.680 7.890 9.011 1.00 96.31 293 LEU A C 1
ATOM 2348 O O . LEU A 1 293 ? -10.775 7.924 9.567 1.00 96.31 293 LEU A O 1
ATOM 2352 N N . HIS A 1 294 ? -9.538 8.256 7.737 1.00 96.12 294 HIS A N 1
ATOM 2353 C CA . HIS A 1 294 ? -10.608 8.802 6.911 1.00 96.12 294 HIS A CA 1
ATOM 2354 C C . HIS A 1 294 ? -11.780 7.837 6.697 1.00 96.12 294 HIS A C 1
ATOM 2356 O O . HIS A 1 294 ? -12.887 8.299 6.443 1.00 96.12 294 HIS A O 1
ATOM 2362 N N . ALA A 1 295 ? -11.576 6.525 6.866 1.00 96.81 295 ALA A N 1
ATOM 2363 C CA . ALA A 1 295 ? -12.647 5.537 6.752 1.00 96.81 295 ALA A CA 1
ATOM 2364 C C . ALA A 1 295 ? -13.679 5.623 7.890 1.00 96.81 295 ALA A C 1
ATOM 2366 O O . ALA A 1 295 ? -14.665 4.904 7.854 1.00 96.81 295 ALA A O 1
ATOM 2367 N N . LEU A 1 296 ? -13.466 6.474 8.896 1.00 97.62 296 LEU A N 1
ATOM 2368 C CA . LEU A 1 296 ? -14.420 6.735 9.975 1.00 97.62 296 LEU A CA 1
ATOM 2369 C C . LEU A 1 296 ? -15.457 7.814 9.638 1.00 97.62 296 LEU A C 1
ATOM 2371 O O . LEU A 1 296 ? -16.431 7.969 10.369 1.00 97.62 296 LEU A O 1
ATOM 2375 N N . PHE A 1 297 ? -15.245 8.564 8.556 1.00 97.69 297 PHE A N 1
ATOM 2376 C CA . PHE A 1 297 ? -16.037 9.737 8.198 1.00 97.69 297 PHE A CA 1
ATOM 2377 C C . PHE A 1 297 ? -16.746 9.468 6.875 1.00 97.69 297 PHE A C 1
ATOM 2379 O O . PHE A 1 297 ? -16.133 9.491 5.808 1.00 97.69 297 PHE A O 1
ATOM 2386 N N . MET A 1 298 ? -18.032 9.143 6.957 1.00 97.25 298 MET A N 1
ATOM 2387 C CA . MET A 1 298 ? -18.840 8.718 5.817 1.00 97.25 298 MET A CA 1
ATOM 2388 C C . MET A 1 298 ? -20.276 9.219 5.945 1.00 97.25 298 MET A C 1
ATOM 2390 O O . MET A 1 298 ? -20.686 9.689 7.006 1.00 97.25 298 MET A O 1
ATOM 2394 N N . SER A 1 299 ? -21.038 9.109 4.857 1.00 98.19 299 SER A N 1
ATOM 2395 C CA . SER A 1 299 ? -22.481 9.366 4.894 1.00 98.19 299 SER A CA 1
ATOM 2396 C C . SER A 1 299 ? -23.204 8.368 5.800 1.00 98.19 299 SER A C 1
ATOM 2398 O O . SER A 1 299 ? -22.727 7.256 6.047 1.00 98.19 299 SER A O 1
ATOM 2400 N N . HIS A 1 300 ? -24.387 8.748 6.268 1.00 98.44 300 HIS A N 1
ATOM 2401 C CA . HIS A 1 300 ? -25.216 7.896 7.115 1.00 98.44 300 HIS A CA 1
ATOM 2402 C C . HIS A 1 300 ? -25.570 6.574 6.422 1.00 98.44 300 HIS A C 1
ATOM 2404 O O . HIS A 1 300 ? -25.457 5.502 7.015 1.00 98.44 300 HIS A O 1
ATOM 2410 N N . GLU A 1 301 ? -25.882 6.626 5.128 1.00 98.25 301 GLU A N 1
ATOM 2411 C CA . GLU A 1 301 ? -26.199 5.453 4.316 1.00 98.25 301 GLU A CA 1
ATOM 2412 C C . GLU A 1 301 ? -25.012 4.484 4.232 1.00 98.25 301 GLU A C 1
ATOM 2414 O O . GLU A 1 301 ? -25.181 3.266 4.323 1.00 98.25 301 GLU A O 1
ATOM 2419 N N . GLN A 1 302 ? -23.793 5.015 4.096 1.00 98.19 302 GLN A N 1
ATOM 2420 C CA . GLN A 1 302 ? -22.575 4.204 4.091 1.00 98.19 302 GLN A CA 1
ATOM 2421 C C . GLN A 1 302 ? -22.299 3.580 5.460 1.00 98.19 302 GLN A C 1
ATOM 2423 O O . GLN A 1 302 ? -21.897 2.418 5.513 1.00 98.19 302 GLN A O 1
ATOM 2428 N N . ALA A 1 303 ? -22.539 4.312 6.551 1.00 98.62 303 ALA A N 1
ATOM 2429 C CA . ALA A 1 303 ? -22.360 3.804 7.909 1.00 98.62 303 ALA A CA 1
ATOM 2430 C C . ALA A 1 303 ? -23.330 2.655 8.218 1.00 98.62 303 ALA A C 1
ATOM 2432 O O . ALA A 1 303 ? -22.904 1.611 8.719 1.00 98.62 303 ALA A O 1
ATOM 2433 N N . ASP A 1 304 ? -24.606 2.803 7.855 1.00 98.44 304 ASP A N 1
ATOM 2434 C CA . ASP A 1 304 ? -25.613 1.746 7.988 1.00 98.44 304 ASP A CA 1
ATOM 2435 C C . ASP A 1 304 ? -25.240 0.504 7.162 1.00 98.44 304 ASP A C 1
ATOM 2437 O O . ASP A 1 304 ? -25.297 -0.627 7.660 1.00 98.44 304 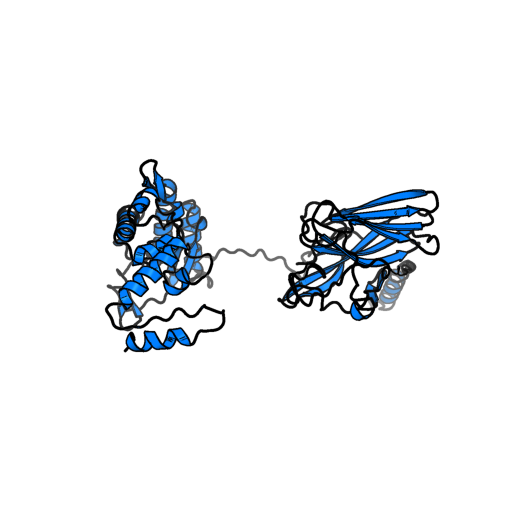ASP A O 1
ATOM 2441 N N . LEU A 1 305 ? -24.810 0.704 5.911 1.00 96.50 305 LEU A N 1
ATOM 2442 C CA . LEU A 1 305 ? -24.399 -0.383 5.023 1.00 96.50 305 LEU A CA 1
ATOM 2443 C C . LEU A 1 305 ? -23.160 -1.116 5.550 1.00 96.50 305 LEU A C 1
ATOM 2445 O O . LEU A 1 305 ? -23.125 -2.349 5.562 1.00 96.50 305 LEU A O 1
ATOM 2449 N N . LEU A 1 306 ? -22.152 -0.374 6.014 1.00 97.50 306 LEU A N 1
ATOM 2450 C CA . LEU A 1 306 ? -20.941 -0.940 6.598 1.00 97.50 306 LEU A CA 1
ATOM 2451 C C . LEU A 1 306 ? -21.261 -1.743 7.861 1.00 97.50 306 LEU A C 1
ATOM 2453 O O . LEU A 1 306 ? -20.828 -2.889 7.974 1.00 97.50 306 LEU A O 1
ATOM 2457 N N . ALA A 1 307 ? -22.051 -1.182 8.780 1.00 98.06 307 ALA A N 1
ATOM 2458 C CA . ALA A 1 307 ? -22.440 -1.863 10.011 1.00 98.06 307 ALA A CA 1
ATOM 2459 C C . ALA A 1 307 ? -23.214 -3.159 9.725 1.00 98.06 307 ALA A C 1
ATOM 2461 O O . ALA A 1 307 ? -22.939 -4.188 10.348 1.00 98.06 307 ALA A O 1
ATOM 2462 N N . LYS A 1 308 ? -24.139 -3.143 8.751 1.00 96.50 308 LYS A N 1
ATOM 2463 C CA . LYS A 1 308 ? -24.877 -4.345 8.331 1.00 96.50 308 LYS A CA 1
ATOM 2464 C C . LYS A 1 308 ? -23.933 -5.416 7.782 1.00 96.50 308 LYS A C 1
ATOM 2466 O O . LYS A 1 308 ? -24.043 -6.573 8.178 1.00 96.50 308 LYS A O 1
ATOM 2471 N N . ARG A 1 309 ? -22.986 -5.038 6.917 1.00 96.19 309 ARG A N 1
ATOM 2472 C CA . ARG A 1 309 ? -22.003 -5.973 6.342 1.00 96.19 309 ARG A CA 1
ATOM 2473 C C . ARG A 1 309 ? -21.087 -6.575 7.398 1.00 96.19 309 ARG A C 1
ATOM 2475 O O . ARG A 1 309 ? -20.877 -7.780 7.386 1.00 96.19 309 ARG A O 1
ATOM 2482 N N . LEU A 1 310 ? -20.566 -5.767 8.320 1.00 97.50 310 LEU A N 1
ATOM 2483 C CA . LEU A 1 310 ? -19.701 -6.264 9.391 1.00 97.50 310 LEU A CA 1
ATOM 2484 C C . LEU A 1 310 ? -20.426 -7.291 10.265 1.00 97.50 310 LEU A C 1
ATOM 2486 O O . LEU A 1 310 ? -19.875 -8.360 10.517 1.00 97.50 310 LEU A O 1
ATOM 2490 N N . ALA A 1 311 ? -21.673 -7.010 10.651 1.00 97.62 311 ALA A N 1
ATOM 2491 C CA . ALA A 1 311 ? -22.480 -7.963 11.405 1.00 97.62 311 ALA A CA 1
ATOM 2492 C C . ALA A 1 311 ? -22.759 -9.241 10.600 1.00 97.62 311 ALA A C 1
ATOM 2494 O O . ALA A 1 311 ? -22.613 -10.335 11.136 1.00 97.62 311 ALA A O 1
ATOM 2495 N N . ALA A 1 312 ? -23.102 -9.124 9.313 1.00 97.00 312 ALA A N 1
ATOM 2496 C CA . ALA A 1 312 ? -23.340 -10.280 8.448 1.00 97.00 312 ALA A CA 1
ATOM 2497 C C . ALA A 1 312 ? -22.089 -11.159 8.276 1.00 97.00 312 ALA A C 1
ATOM 2499 O O . ALA A 1 312 ? -22.203 -12.375 8.203 1.00 97.00 312 ALA A O 1
ATOM 2500 N N . LEU A 1 313 ? -20.892 -10.565 8.287 1.00 96.12 313 LEU A N 1
ATOM 2501 C CA . LEU A 1 313 ? -19.614 -11.287 8.264 1.00 96.12 313 LEU A CA 1
ATOM 2502 C C . LEU A 1 313 ? -19.224 -11.904 9.621 1.00 96.12 313 LEU A C 1
ATOM 2504 O O . LEU A 1 313 ? -18.208 -12.590 9.703 1.00 96.12 313 LEU A O 1
ATOM 2508 N N . GLY A 1 314 ? -20.006 -11.668 10.679 1.00 96.75 314 GLY A N 1
ATOM 2509 C CA . GLY A 1 314 ? -19.780 -12.231 12.013 1.00 96.75 314 GLY A CA 1
ATOM 2510 C C . GLY A 1 314 ? -18.886 -11.385 12.918 1.00 96.75 314 GLY A C 1
ATOM 2511 O O . GLY A 1 314 ? -18.480 -11.855 13.981 1.00 96.75 314 GLY A O 1
ATOM 2512 N N . TYR A 1 315 ? -18.578 -10.140 12.537 1.00 98.19 315 TYR A N 1
ATOM 2513 C CA . TYR A 1 315 ? -17.905 -9.211 13.441 1.00 98.19 315 TYR A CA 1
ATOM 2514 C C . TYR A 1 315 ? -18.871 -8.707 14.514 1.00 98.19 315 TYR A C 1
ATOM 2516 O O . TYR A 1 315 ? -19.997 -8.287 14.229 1.00 98.19 315 TYR A O 1
ATOM 2524 N N . ASN A 1 316 ? -18.386 -8.683 15.753 1.00 97.94 316 ASN A N 1
ATOM 2525 C CA . ASN A 1 316 ? -19.128 -8.186 16.911 1.00 97.94 316 ASN A CA 1
ATOM 2526 C C . ASN A 1 316 ? -18.357 -7.123 17.708 1.00 97.94 316 ASN A C 1
ATOM 2528 O O . ASN A 1 316 ? -18.862 -6.621 18.712 1.00 97.94 316 ASN A O 1
ATOM 2532 N N . SER A 1 317 ? -17.164 -6.736 17.247 1.00 98.44 317 SER A N 1
ATOM 2533 C CA . SER A 1 317 ? -16.481 -5.540 17.727 1.00 98.44 317 SER A CA 1
ATOM 2534 C C . SER A 1 317 ? -15.749 -4.773 16.626 1.00 98.44 317 SER A C 1
ATOM 2536 O O . SER A 1 317 ? -15.324 -5.324 15.609 1.00 98.44 317 SER A O 1
ATOM 2538 N N . VAL A 1 318 ? -15.601 -3.468 16.831 1.00 98.69 318 VAL A N 1
ATOM 2539 C CA . VAL A 1 318 ? -14.823 -2.571 15.978 1.00 98.69 318 VAL A CA 1
ATOM 2540 C C . VAL A 1 318 ? -13.960 -1.678 16.855 1.00 98.69 318 VAL A C 1
ATOM 2542 O O . VAL A 1 318 ? -14.456 -1.015 17.766 1.00 98.69 318 VAL A O 1
ATOM 2545 N N . ARG A 1 319 ? -12.665 -1.609 16.541 1.00 98.38 319 ARG A N 1
ATOM 2546 C CA . ARG A 1 319 ? -11.789 -0.563 17.061 1.00 98.38 319 ARG A CA 1
ATOM 2547 C C . ARG A 1 319 ? -11.815 0.645 16.131 1.00 98.38 319 ARG A C 1
ATOM 2549 O O . ARG A 1 319 ? -11.376 0.564 14.984 1.00 98.38 319 ARG A O 1
ATOM 2556 N N . ILE A 1 320 ? -12.335 1.756 16.636 1.00 97.44 320 ILE A N 1
ATOM 2557 C CA . ILE A 1 320 ? -12.282 3.068 15.991 1.00 97.44 320 ILE A CA 1
ATOM 2558 C C . ILE A 1 320 ? -10.911 3.663 16.302 1.00 97.44 320 ILE A C 1
ATOM 2560 O O . ILE A 1 320 ? -10.546 3.787 17.469 1.00 97.44 320 ILE A O 1
ATOM 2564 N N . HIS A 1 321 ? -10.131 4.001 15.274 1.00 96.88 321 HIS A N 1
ATOM 2565 C CA . HIS A 1 321 ? -8.715 4.309 15.460 1.00 96.88 321 HIS A CA 1
ATOM 2566 C C . HIS A 1 321 ? -8.237 5.519 14.644 1.00 96.88 321 HIS A C 1
ATOM 2568 O O . HIS A 1 321 ? -8.676 5.739 13.516 1.00 96.88 321 HIS A O 1
ATOM 2574 N N . HIS A 1 322 ? -7.308 6.305 15.200 1.00 95.62 322 HIS A N 1
ATOM 2575 C CA . HIS A 1 322 ? -6.772 7.528 14.572 1.00 95.62 322 HIS A CA 1
ATOM 2576 C C . HIS A 1 322 ? -7.846 8.548 14.138 1.00 95.62 322 HIS A C 1
ATOM 2578 O O . HIS A 1 322 ? -7.773 9.134 13.057 1.00 95.62 322 HIS A O 1
ATOM 2584 N N . TYR A 1 323 ? -8.858 8.756 14.980 1.00 95.62 323 TYR A N 1
ATOM 2585 C CA . TYR A 1 323 ? -9.925 9.736 14.749 1.00 95.62 323 TYR A CA 1
ATOM 2586 C C . TYR A 1 323 ? -9.584 11.120 15.317 1.00 95.62 323 TYR A C 1
ATOM 2588 O O . TYR A 1 323 ? -9.989 12.136 14.755 1.00 95.62 323 TYR A O 1
ATOM 2596 N N . ASP A 1 324 ? -8.832 11.162 16.420 1.00 94.06 324 ASP A N 1
ATOM 2597 C CA . ASP A 1 324 ? -8.613 12.343 17.261 1.00 94.06 324 ASP A CA 1
ATOM 2598 C C . ASP A 1 324 ? -8.006 13.529 16.496 1.00 94.06 324 ASP A C 1
ATOM 2600 O O . ASP A 1 324 ? -8.540 14.634 16.553 1.00 94.06 324 ASP A O 1
ATOM 2604 N N . GLY A 1 325 ? -6.956 13.296 15.706 1.00 93.00 325 GLY A N 1
ATOM 2605 C CA . GLY A 1 325 ? -6.318 14.322 14.872 1.00 93.00 325 GLY A CA 1
ATOM 2606 C C . GLY A 1 325 ? -7.131 14.746 13.645 1.00 93.00 325 GLY A C 1
ATOM 2607 O O . GLY A 1 325 ? -6.721 15.653 12.927 1.00 93.00 325 GLY A O 1
ATOM 2608 N N . LEU A 1 326 ? -8.256 14.080 13.372 1.00 94.69 326 LEU A N 1
ATOM 2609 C CA . LEU A 1 326 ? -9.150 14.407 12.261 1.00 94.69 326 LEU A CA 1
ATOM 2610 C C . LEU A 1 326 ? -10.391 15.172 12.719 1.00 94.69 326 LEU A C 1
ATOM 2612 O O . LEU A 1 326 ? -10.950 15.897 11.894 1.00 94.69 326 LEU A O 1
ATOM 2616 N N . ILE A 1 327 ? -10.801 15.020 13.983 1.00 94.81 327 ILE A N 1
ATOM 2617 C CA . ILE A 1 327 ? -11.969 15.697 14.569 1.00 94.81 327 ILE A CA 1
ATOM 2618 C C . ILE A 1 327 ? -11.616 16.947 15.374 1.00 94.81 327 ILE A C 1
ATOM 2620 O O . ILE A 1 327 ? -12.513 17.721 15.688 1.00 94.81 327 ILE A O 1
ATOM 2624 N N . VAL A 1 328 ? -10.348 17.140 15.732 1.00 91.25 328 VAL A N 1
ATOM 2625 C CA . VAL A 1 328 ? -9.895 18.251 16.571 1.00 91.25 328 VAL A CA 1
ATOM 2626 C C . VAL A 1 328 ? -8.674 18.917 15.952 1.00 91.25 328 VAL A C 1
ATOM 2628 O O . VAL A 1 328 ? -7.746 18.243 15.510 1.00 91.25 328 VAL A O 1
ATOM 2631 N N . ASP A 1 329 ? -8.678 20.247 15.976 1.00 87.38 329 ASP A N 1
ATOM 2632 C CA . ASP A 1 329 ? -7.530 21.102 15.672 1.00 87.38 329 ASP A CA 1
ATOM 2633 C C . ASP A 1 329 ? -7.314 22.122 16.808 1.00 87.38 329 ASP A C 1
ATOM 2635 O O . ASP A 1 329 ? -8.074 22.149 17.780 1.00 87.38 329 ASP A O 1
ATOM 2639 N N . ALA A 1 330 ? -6.288 22.962 16.696 1.00 85.19 330 ALA A N 1
ATOM 2640 C CA . ALA A 1 330 ? -6.106 24.131 17.549 1.00 85.19 330 ALA A CA 1
ATOM 2641 C C . ALA A 1 330 ? -6.771 25.368 16.923 1.00 85.19 330 ALA A C 1
ATOM 2643 O O . ALA A 1 330 ? -6.637 25.617 15.723 1.00 85.19 330 ALA A O 1
ATOM 2644 N N . ASP A 1 331 ? -7.469 26.168 17.727 1.00 84.69 331 ASP A N 1
ATOM 2645 C CA . ASP A 1 331 ? -7.829 27.527 17.324 1.00 84.69 331 ASP A CA 1
ATOM 2646 C C . ASP A 1 331 ? -6.638 28.498 17.454 1.00 84.69 331 ASP A C 1
ATOM 2648 O O . ASP A 1 331 ? -5.525 28.131 17.836 1.00 84.69 331 ASP A O 1
ATOM 2652 N N . GLN A 1 332 ? -6.882 29.763 17.111 1.00 79.44 332 GLN A N 1
ATOM 2653 C CA . GLN A 1 332 ? -5.896 30.846 17.181 1.00 79.44 332 GLN A CA 1
ATOM 2654 C C . GLN A 1 332 ? -5.340 31.096 18.594 1.00 79.44 332 GLN A C 1
ATOM 2656 O O . GLN A 1 332 ? -4.236 31.620 18.723 1.00 79.44 332 GLN A O 1
ATOM 2661 N N . ASP A 1 333 ? -6.084 30.700 19.628 1.00 80.25 333 ASP A N 1
ATOM 2662 C CA . ASP A 1 333 ? -5.747 30.891 21.038 1.00 80.25 333 ASP A CA 1
ATOM 2663 C C . ASP A 1 333 ? -5.134 29.617 21.654 1.00 80.25 333 ASP A C 1
ATOM 2665 O O . ASP A 1 333 ? -4.746 29.603 22.823 1.00 80.25 333 ASP A O 1
ATOM 2669 N N . GLY A 1 334 ? -5.000 28.543 20.867 1.00 79.00 334 GLY A N 1
ATOM 2670 C CA . GLY A 1 334 ? -4.454 27.266 21.314 1.00 79.00 334 GLY A CA 1
ATOM 2671 C C . GLY A 1 334 ? -5.440 26.411 22.116 1.00 79.00 334 GLY A C 1
ATOM 2672 O O . GLY A 1 334 ? -5.005 25.541 22.874 1.00 79.00 334 GLY A O 1
ATOM 2673 N N . ASN A 1 335 ? -6.748 26.622 21.959 1.00 85.88 335 ASN A N 1
ATOM 2674 C CA . ASN A 1 335 ? -7.779 25.738 22.503 1.00 85.88 335 ASN A CA 1
ATOM 2675 C C . ASN A 1 335 ? -8.198 24.687 21.473 1.00 85.88 335 ASN A C 1
ATOM 2677 O O . ASN A 1 335 ? -7.978 24.837 20.270 1.00 85.88 335 ASN A O 1
ATOM 2681 N N . PHE A 1 336 ? -8.830 23.613 21.946 1.00 89.56 336 PHE A N 1
ATOM 2682 C CA . PHE A 1 336 ? -9.382 22.602 21.054 1.00 89.56 336 PHE A CA 1
ATOM 2683 C C . PHE A 1 336 ? -10.563 23.153 20.256 1.00 89.56 336 PHE A C 1
ATOM 2685 O O . PHE A 1 336 ? -11.585 23.550 20.813 1.00 89.56 336 PHE A O 1
ATOM 2692 N N . LYS A 1 337 ? -10.443 23.092 18.932 1.00 92.00 337 LYS A N 1
ATOM 2693 C CA . LYS A 1 337 ? -11.509 23.387 17.982 1.00 92.00 337 LYS A CA 1
ATOM 2694 C C . LYS A 1 337 ? -12.020 22.090 17.371 1.00 92.00 337 LYS A C 1
ATOM 2696 O O . LYS A 1 337 ? -11.303 21.420 16.630 1.00 92.00 337 LYS A O 1
ATOM 2701 N N . ILE A 1 338 ? -13.272 21.751 17.667 1.00 94.25 338 ILE A N 1
ATOM 2702 C CA . ILE A 1 338 ? -13.928 20.559 17.128 1.00 94.25 338 ILE A CA 1
ATOM 2703 C C . ILE A 1 338 ? -14.358 20.799 15.676 1.00 94.25 338 ILE A C 1
ATOM 2705 O O . ILE A 1 338 ? -14.938 21.831 15.337 1.00 94.25 338 ILE A O 1
ATOM 2709 N N . ASN A 1 339 ? -14.114 19.814 14.820 1.00 96.31 339 ASN A N 1
ATOM 2710 C CA . ASN A 1 339 ? -14.779 19.681 13.535 1.00 96.31 339 ASN A CA 1
ATOM 2711 C C . ASN A 1 339 ? -16.138 18.998 13.759 1.00 96.31 339 ASN A C 1
ATOM 2713 O O . ASN A 1 339 ? -16.221 17.773 13.857 1.00 96.31 339 ASN A O 1
ATOM 2717 N N . GLU A 1 340 ? -17.187 19.812 13.873 1.00 96.75 340 GLU A N 1
ATOM 2718 C CA . GLU A 1 340 ? -18.549 19.363 14.187 1.00 96.75 340 GLU A CA 1
ATOM 2719 C C . GLU A 1 340 ?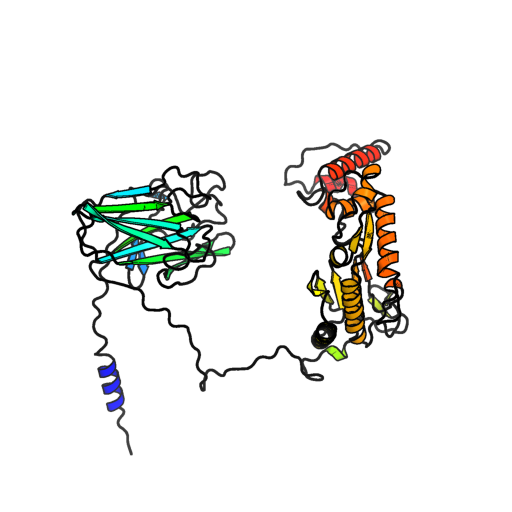 -19.108 18.374 13.157 1.00 96.75 340 GLU A C 1
ATOM 2721 O O . GLU A 1 340 ? -19.723 17.386 13.540 1.00 96.75 340 GLU A O 1
ATOM 2726 N N . GLU A 1 341 ? -18.839 18.582 11.866 1.00 97.38 341 GLU A N 1
ATOM 2727 C CA . GLU A 1 341 ? -19.300 17.692 10.791 1.00 97.38 341 GLU A CA 1
ATOM 2728 C C . GLU A 1 341 ? -18.699 16.289 10.932 1.00 97.38 341 GLU A C 1
ATOM 2730 O O . GLU A 1 341 ? -19.408 15.284 10.918 1.00 97.38 341 GLU A O 1
ATOM 2735 N N . LYS A 1 342 ? -17.382 16.208 11.137 1.00 97.62 342 LYS A N 1
ATOM 2736 C CA . LYS A 1 342 ? -16.703 14.922 11.315 1.00 97.62 342 LYS A CA 1
ATOM 2737 C C . LYS A 1 342 ? -17.081 14.234 12.619 1.00 97.62 342 LYS A C 1
ATOM 2739 O O . LYS A 1 342 ? -17.171 13.007 12.657 1.00 97.62 342 LYS A O 1
ATOM 2744 N N . LEU A 1 343 ? -17.276 14.999 13.693 1.00 97.38 343 LEU A N 1
ATOM 2745 C CA . LEU A 1 343 ? -17.736 14.432 14.956 1.00 97.38 343 LEU A CA 1
ATOM 2746 C C . LEU A 1 343 ? -19.166 13.886 14.831 1.00 97.38 343 LEU A C 1
ATOM 2748 O O . LEU A 1 343 ? -19.450 12.831 15.393 1.00 97.38 343 LEU A O 1
ATOM 2752 N N . ASP A 1 344 ? -20.041 14.550 14.072 1.00 98.19 344 ASP A N 1
ATOM 2753 C CA . ASP A 1 344 ? -21.388 14.057 13.773 1.00 98.19 344 ASP A CA 1
ATOM 2754 C C . ASP A 1 344 ? -21.352 12.746 12.972 1.00 98.19 344 ASP A C 1
ATOM 2756 O O . ASP A 1 344 ? -21.930 11.750 13.408 1.00 98.19 344 ASP A O 1
ATOM 2760 N N . GLN A 1 345 ? -20.566 12.690 11.889 1.00 98.62 345 GLN A N 1
ATOM 2761 C CA . GLN A 1 345 ? -20.359 11.468 11.096 1.00 98.62 345 GLN A CA 1
ATOM 2762 C C . GLN A 1 345 ? -19.848 10.299 11.950 1.00 98.62 345 GLN A C 1
ATOM 2764 O O . GLN A 1 345 ? -20.340 9.173 11.841 1.00 98.62 345 GLN A O 1
ATOM 2769 N N . LEU A 1 346 ? -18.879 10.561 12.832 1.00 98.44 346 LEU A N 1
ATOM 2770 C CA . LEU A 1 346 ? -18.333 9.551 13.735 1.00 98.44 346 LEU A CA 1
ATOM 2771 C C . LEU A 1 346 ? -19.373 9.081 14.761 1.00 98.44 346 LEU A C 1
ATOM 2773 O O . LEU A 1 346 ? -19.502 7.882 15.012 1.00 98.44 346 LEU A O 1
ATOM 2777 N N . ASN A 1 347 ? -20.139 10.010 15.336 1.00 98.44 347 ASN A N 1
ATOM 2778 C CA . ASN A 1 347 ? -21.231 9.694 16.253 1.00 98.44 347 ASN A CA 1
ATOM 2779 C C . ASN A 1 347 ? -22.322 8.856 15.576 1.00 98.44 347 ASN A C 1
ATOM 2781 O O . ASN A 1 347 ? -22.850 7.929 16.201 1.00 98.44 347 ASN A O 1
ATOM 2785 N N . TYR A 1 348 ? -22.626 9.128 14.306 1.00 98.81 348 TYR A N 1
ATOM 2786 C CA . TYR A 1 348 ? -23.565 8.322 13.536 1.00 98.81 348 TYR A CA 1
ATOM 2787 C C . TYR A 1 348 ? -23.021 6.917 13.267 1.00 98.81 348 TYR A C 1
ATOM 2789 O O . TYR A 1 348 ? -23.725 5.934 13.498 1.00 98.81 348 TYR A O 1
ATOM 2797 N N . LEU A 1 349 ? -21.753 6.793 12.859 1.00 98.88 349 LEU A N 1
ATOM 2798 C CA . LEU A 1 349 ? -21.106 5.490 12.673 1.00 98.88 349 LEU A CA 1
ATOM 2799 C C . LEU A 1 349 ? -21.153 4.648 13.957 1.00 98.88 349 LEU A C 1
ATOM 2801 O O . LEU A 1 349 ? -21.508 3.471 13.911 1.00 98.88 349 LEU A O 1
ATOM 2805 N N . ILE A 1 350 ? -20.861 5.257 15.110 1.00 98.69 350 ILE A N 1
ATOM 2806 C CA . ILE A 1 350 ? -20.981 4.627 16.436 1.00 98.69 350 ILE A CA 1
ATOM 2807 C C . ILE A 1 350 ? -22.402 4.099 16.669 1.00 98.69 350 ILE A C 1
ATOM 2809 O O . ILE A 1 350 ? -22.575 2.949 17.078 1.00 98.69 350 ILE A O 1
ATOM 2813 N N . ALA A 1 351 ? -23.424 4.904 16.372 1.00 98.88 351 ALA A N 1
ATOM 2814 C CA . ALA A 1 351 ? -24.818 4.502 16.534 1.00 98.88 351 ALA A CA 1
ATOM 2815 C C . ALA A 1 351 ? -25.225 3.370 15.573 1.00 98.88 351 ALA A C 1
ATOM 2817 O O . ALA A 1 351 ? -25.910 2.434 15.992 1.00 98.88 351 ALA A O 1
ATOM 2818 N N . ALA A 1 352 ? -24.768 3.407 14.319 1.00 98.88 352 ALA A N 1
ATOM 2819 C CA . ALA A 1 352 ? -25.023 2.368 13.322 1.00 98.88 352 ALA A CA 1
ATOM 2820 C C . ALA A 1 352 ? -24.381 1.024 13.715 1.00 98.88 352 ALA A C 1
ATOM 2822 O O . ALA A 1 352 ? -25.043 -0.018 13.688 1.00 98.88 352 ALA A O 1
ATOM 2823 N N . LEU A 1 353 ? -23.119 1.042 14.162 1.00 98.88 353 LEU A N 1
ATOM 2824 C CA . LEU A 1 353 ? -22.419 -0.140 14.683 1.00 98.88 353 LEU A CA 1
ATOM 2825 C C . LEU A 1 353 ? -23.138 -0.705 15.915 1.00 98.88 353 LEU A C 1
ATOM 2827 O O . LEU A 1 353 ? -23.469 -1.895 15.957 1.00 98.88 353 LEU A O 1
ATOM 2831 N N . LYS A 1 354 ? -23.482 0.164 16.874 1.00 98.69 354 LYS A N 1
ATOM 2832 C CA . LYS A 1 354 ? -24.246 -0.208 18.069 1.00 98.69 354 LYS A CA 1
ATOM 2833 C C . LYS A 1 354 ? -25.581 -0.855 17.709 1.00 98.69 354 LYS A C 1
ATOM 2835 O O . LYS A 1 354 ? -25.911 -1.905 18.256 1.00 98.69 354 LYS A O 1
ATOM 2840 N N . LYS A 1 355 ? -26.339 -0.283 16.770 1.00 98.75 355 LYS A N 1
ATOM 2841 C CA . LYS A 1 355 ? -27.621 -0.830 16.288 1.00 98.75 355 LYS A CA 1
ATOM 2842 C C . LYS A 1 355 ? -27.480 -2.260 15.756 1.00 98.75 355 LYS A C 1
ATOM 2844 O O . LYS A 1 355 ? -28.390 -3.064 15.941 1.00 98.75 355 LYS A O 1
ATOM 2849 N N . GLN A 1 356 ? -26.337 -2.598 15.157 1.00 98.56 356 GLN A N 1
ATOM 2850 C CA . GLN A 1 356 ? -26.036 -3.941 14.648 1.00 98.56 356 GLN A CA 1
ATOM 2851 C C . GLN A 1 356 ? -25.374 -4.881 15.669 1.00 98.56 356 GLN A C 1
ATOM 2853 O O . GLN A 1 356 ? -24.987 -5.996 15.315 1.00 98.56 356 GLN A O 1
ATOM 2858 N N . GLY A 1 357 ? -25.292 -4.478 16.941 1.00 98.25 357 GLY A N 1
ATOM 2859 C CA . GLY A 1 357 ? -24.739 -5.315 18.007 1.00 98.25 357 GLY A CA 1
ATOM 2860 C C . GLY A 1 357 ? -23.214 -5.377 18.029 1.00 98.25 357 GLY A C 1
ATOM 2861 O O . GLY A 1 357 ? -22.651 -6.304 18.602 1.00 98.25 357 GLY A O 1
ATOM 2862 N N . ILE A 1 358 ? -22.549 -4.402 17.404 1.00 98.75 358 ILE A N 1
ATOM 2863 C CA . ILE A 1 358 ? -21.092 -4.314 17.343 1.00 98.75 358 ILE A CA 1
ATOM 2864 C C . ILE A 1 358 ? -20.590 -3.427 18.487 1.00 98.75 358 ILE A C 1
ATOM 2866 O O . ILE A 1 358 ? -20.928 -2.245 18.563 1.00 98.75 358 ILE A O 1
ATOM 2870 N N . TYR A 1 359 ? -19.776 -4.006 19.369 1.00 98.62 359 TYR A N 1
ATOM 2871 C CA . TYR A 1 359 ? -19.118 -3.309 20.472 1.00 98.62 359 TYR A CA 1
ATOM 2872 C C . TYR A 1 359 ? -17.923 -2.481 19.991 1.00 98.62 359 TYR A C 1
ATOM 2874 O O . TYR A 1 359 ? -17.309 -2.773 18.966 1.00 98.62 359 TYR A O 1
ATOM 2882 N N . LEU A 1 360 ? -17.558 -1.453 20.746 1.00 98.38 360 LEU A N 1
ATOM 2883 C CA . LEU A 1 360 ? -16.579 -0.457 20.334 1.00 98.38 360 LEU A CA 1
ATOM 2884 C C . LEU A 1 360 ? -15.346 -0.465 21.227 1.00 98.38 360 LEU A C 1
ATOM 2886 O O . LEU A 1 360 ? -15.438 -0.569 22.448 1.00 98.38 360 LEU A O 1
ATOM 2890 N N . ILE A 1 361 ? -14.186 -0.314 20.600 1.00 97.62 361 ILE A N 1
ATOM 2891 C CA . ILE A 1 361 ? -12.913 -0.050 21.265 1.00 97.62 361 ILE A CA 1
ATOM 2892 C C . ILE A 1 361 ? -12.358 1.240 20.671 1.00 97.62 361 ILE A C 1
ATOM 2894 O O . ILE A 1 361 ? -12.462 1.466 19.467 1.00 97.62 361 ILE A O 1
ATOM 2898 N N . THR A 1 362 ? -11.758 2.097 21.484 1.00 96.38 362 THR A N 1
ATOM 2899 C CA . THR A 1 362 ? -11.043 3.270 20.969 1.00 96.38 362 THR A CA 1
ATOM 2900 C C . THR A 1 362 ? -9.937 3.690 21.927 1.00 96.38 362 THR A C 1
ATOM 2902 O O . THR A 1 362 ? -9.830 3.154 23.030 1.00 96.38 362 THR A O 1
ATOM 2905 N N . ASP A 1 363 ? -9.103 4.633 21.508 1.00 94.69 363 ASP A N 1
ATOM 2906 C CA . ASP A 1 363 ? -8.043 5.204 22.330 1.00 94.69 363 ASP A CA 1
ATOM 2907 C C . ASP A 1 363 ? -8.345 6.676 22.624 1.00 94.69 363 ASP A C 1
ATOM 2909 O O . ASP A 1 363 ? -8.900 7.396 21.787 1.00 94.69 363 ASP A O 1
ATOM 2913 N N . LEU A 1 364 ? -7.981 7.143 23.817 1.00 93.88 364 LEU A N 1
ATOM 2914 C CA . LEU A 1 364 ? -8.114 8.555 24.176 1.00 93.88 364 LEU A CA 1
ATOM 2915 C C . LEU A 1 364 ? -7.057 9.421 23.473 1.00 93.88 364 LEU A C 1
ATOM 2917 O O . LEU A 1 364 ? -7.281 10.608 23.228 1.00 93.88 364 LEU A O 1
ATOM 2921 N N . TYR A 1 365 ? -5.911 8.832 23.128 1.00 94.12 365 TYR A N 1
ATOM 2922 C CA . TYR A 1 365 ? -4.878 9.459 22.311 1.00 94.12 365 TYR A CA 1
ATOM 2923 C C . TYR A 1 365 ? -4.363 8.509 21.237 1.00 94.12 365 TYR A C 1
ATOM 2925 O O . TYR A 1 365 ? -3.867 7.422 21.547 1.00 94.12 365 TYR A O 1
ATOM 2933 N N . ASN A 1 366 ? -4.391 8.952 19.981 1.00 92.62 366 ASN A N 1
ATOM 2934 C CA . ASN A 1 366 ? -3.823 8.216 18.858 1.00 92.62 366 ASN A CA 1
ATOM 2935 C C . ASN A 1 366 ? -2.656 8.979 18.244 1.00 92.62 366 ASN A C 1
ATOM 2937 O O . ASN A 1 366 ? -1.520 8.498 18.293 1.00 92.62 366 ASN A O 1
ATOM 2941 N N . SER A 1 367 ? -2.968 10.123 17.634 1.00 89.00 367 SER A N 1
ATOM 2942 C CA . SER A 1 367 ? -2.029 10.891 16.814 1.00 89.00 367 SER A CA 1
ATOM 2943 C C . SER A 1 367 ? -2.436 12.361 16.637 1.00 89.00 367 SER A C 1
ATOM 2945 O O . SER A 1 367 ? -1.963 13.017 15.705 1.00 89.00 367 SER A O 1
ATOM 2947 N N . ARG A 1 368 ? -3.345 12.908 17.465 1.00 91.25 368 ARG A N 1
ATOM 2948 C CA . ARG A 1 368 ? -3.665 14.344 17.382 1.00 91.25 368 ARG A CA 1
ATOM 2949 C C . ARG A 1 368 ? -2.423 15.182 17.666 1.00 91.25 368 ARG A C 1
ATOM 2951 O O . ARG A 1 368 ? -1.649 14.884 18.575 1.00 91.25 368 ARG A O 1
ATOM 2958 N N . LYS A 1 369 ? -2.242 16.259 16.907 1.00 86.56 369 LYS A N 1
ATOM 2959 C CA . LYS A 1 369 ? -1.080 17.127 17.093 1.00 86.56 369 LYS A CA 1
ATOM 2960 C C . LYS A 1 369 ? -1.134 17.795 18.472 1.00 86.56 369 LYS A C 1
ATOM 2962 O O . LYS A 1 369 ? -2.201 18.265 18.869 1.00 86.56 369 LYS A O 1
ATOM 2967 N N . PRO A 1 370 ? -0.004 17.873 19.192 1.00 85.50 370 PRO A N 1
ATOM 2968 C CA . PRO A 1 370 ? 0.071 18.648 20.419 1.00 85.50 370 PRO A CA 1
ATOM 2969 C C . PRO A 1 370 ? -0.205 20.122 20.113 1.00 85.50 370 PRO A C 1
ATOM 2971 O O . PRO A 1 370 ? 0.366 20.688 19.174 1.00 85.50 370 PRO A O 1
ATOM 2974 N N . VAL A 1 371 ? -1.032 20.775 20.930 1.00 85.69 371 VAL A N 1
ATOM 2975 C CA . VAL A 1 371 ? -1.210 22.225 20.831 1.00 85.69 371 VAL A CA 1
ATOM 2976 C C . VAL A 1 371 ? 0.019 22.901 21.433 1.00 85.69 371 VAL A C 1
ATOM 2978 O O . VAL A 1 371 ? 0.069 23.174 22.629 1.00 85.69 371 VAL A O 1
ATOM 2981 N N . LYS A 1 372 ? 1.052 23.126 20.607 1.00 79.38 372 LYS A N 1
ATOM 2982 C CA . LYS A 1 372 ? 2.395 23.543 21.059 1.00 79.38 372 LYS A CA 1
ATOM 2983 C C . LYS A 1 372 ? 2.372 24.712 22.044 1.00 79.38 372 LYS A C 1
ATOM 2985 O O . LYS A 1 372 ? 3.104 24.686 23.028 1.00 79.38 372 LYS A O 1
ATOM 2990 N N . ALA A 1 373 ? 1.503 25.700 21.824 1.00 80.56 373 ALA A N 1
ATOM 2991 C CA . ALA A 1 373 ? 1.356 26.858 22.707 1.00 80.56 373 ALA A CA 1
ATOM 2992 C C . ALA A 1 373 ? 1.049 26.480 24.174 1.00 80.56 373 ALA A C 1
ATOM 2994 O O . ALA A 1 373 ? 1.567 27.135 25.079 1.00 80.56 373 ALA A O 1
ATOM 2995 N N . LYS A 1 374 ? 0.295 25.395 24.424 1.00 82.06 374 LYS A N 1
ATOM 2996 C CA . LYS A 1 374 ? -0.010 24.902 25.781 1.00 82.06 374 LYS A CA 1
ATOM 2997 C C . LYS A 1 374 ? 1.228 24.363 26.507 1.00 82.06 374 LYS A C 1
ATOM 2999 O O . LYS A 1 374 ? 1.303 24.439 27.730 1.00 82.06 374 LYS A O 1
ATOM 3004 N N . PHE A 1 375 ? 2.207 23.844 25.765 1.00 85.38 375 PHE A N 1
ATOM 3005 C CA . PHE A 1 375 ? 3.351 23.120 26.328 1.00 85.38 375 PHE A CA 1
ATOM 3006 C C . PHE A 1 375 ? 4.672 23.888 26.267 1.00 85.38 375 PHE A C 1
ATOM 3008 O O . PHE A 1 375 ? 5.602 23.519 26.970 1.00 85.38 375 PHE A O 1
ATOM 3015 N N . GLN A 1 376 ? 4.764 24.993 25.518 1.00 81.75 376 GLN A N 1
ATOM 3016 C CA . GLN A 1 376 ? 6.006 25.771 25.359 1.00 81.75 376 GLN A CA 1
ATOM 3017 C C . GLN A 1 376 ? 6.703 26.149 26.678 1.00 81.75 376 GLN A C 1
ATOM 3019 O O . GLN A 1 376 ? 7.925 26.261 26.706 1.00 81.75 376 GLN A O 1
ATOM 3024 N N . LYS A 1 377 ? 5.948 26.369 27.764 1.00 81.50 377 LYS A N 1
ATOM 3025 C CA . LYS A 1 377 ? 6.517 26.734 29.074 1.00 81.50 377 LYS A CA 1
ATOM 3026 C C . LYS A 1 377 ? 6.922 25.531 29.925 1.00 81.50 377 LYS A C 1
ATOM 3028 O O . LYS A 1 377 ? 7.914 25.620 30.639 1.00 81.50 377 LYS A O 1
ATOM 3033 N N . SER A 1 378 ? 6.140 24.453 29.899 1.00 77.94 378 SER A N 1
ATOM 3034 C CA . SER A 1 378 ? 6.309 23.297 30.791 1.00 77.94 378 SER A CA 1
ATOM 3035 C C . SER A 1 378 ? 7.095 22.154 30.146 1.00 77.94 378 SER A C 1
ATOM 3037 O O . SER A 1 378 ? 7.891 21.509 30.823 1.00 77.94 378 SER A O 1
ATOM 3039 N N . CYS A 1 379 ? 6.884 21.924 28.847 1.00 81.25 379 CYS A N 1
ATOM 3040 C CA . CYS A 1 379 ? 7.442 20.823 28.059 1.00 81.25 379 CYS A CA 1
ATOM 3041 C C . CYS A 1 379 ? 7.783 21.301 26.627 1.00 81.25 379 CYS A C 1
ATOM 3043 O O . CYS A 1 379 ? 7.154 20.850 25.661 1.00 81.25 379 CYS A O 1
ATOM 3045 N N . PRO A 1 380 ? 8.726 22.249 26.452 1.00 83.38 380 PRO A N 1
ATOM 3046 C CA . PRO A 1 380 ? 9.108 22.750 25.127 1.00 83.38 380 PRO A CA 1
ATOM 3047 C C . PRO A 1 380 ? 9.642 21.661 24.183 1.00 83.38 380 PRO A C 1
ATOM 3049 O O . PRO A 1 380 ? 9.702 21.882 22.978 1.00 83.38 380 PRO A O 1
ATOM 3052 N N . GLU A 1 381 ? 10.024 20.497 24.713 1.00 82.44 381 GLU A N 1
ATOM 3053 C CA . GLU A 1 381 ? 10.551 19.354 23.969 1.00 82.44 381 GLU A CA 1
ATOM 3054 C C . GLU A 1 381 ? 9.490 18.585 23.159 1.00 82.44 381 GLU A C 1
ATOM 3056 O O . GLU A 1 381 ? 9.856 17.703 22.386 1.00 82.44 381 GLU A O 1
ATOM 3061 N N . ILE A 1 382 ? 8.195 18.884 23.332 1.00 85.94 382 ILE A N 1
ATOM 3062 C CA . ILE A 1 382 ? 7.106 18.236 22.588 1.00 85.94 382 ILE A CA 1
ATOM 3063 C C . ILE A 1 382 ? 6.964 18.886 21.206 1.00 85.94 382 ILE A C 1
ATOM 3065 O O . ILE A 1 382 ? 6.412 19.983 21.069 1.00 85.94 382 ILE A O 1
ATOM 3069 N N . GLU A 1 383 ? 7.399 18.190 20.156 1.00 79.50 383 GLU A N 1
ATOM 3070 C CA . GLU A 1 383 ? 7.321 18.691 18.783 1.00 79.50 383 GLU A CA 1
ATOM 3071 C C . GLU A 1 383 ? 6.222 18.022 17.957 1.00 79.50 383 GLU A C 1
ATOM 3073 O O . GLU A 1 383 ? 5.621 18.688 17.100 1.00 79.50 383 GLU A O 1
ATOM 3078 N N . GLY A 1 384 ? 5.948 16.743 18.226 1.00 85.00 384 GLY A N 1
ATOM 3079 C CA . GLY A 1 384 ? 4.994 15.916 17.493 1.00 85.00 384 GLY A CA 1
ATOM 3080 C C . GLY A 1 384 ? 4.076 15.067 18.373 1.00 85.00 384 GLY A C 1
ATOM 3081 O O . GLY A 1 384 ? 4.104 15.112 19.602 1.00 85.00 384 GLY A O 1
ATOM 3082 N N . ASP A 1 385 ? 3.226 14.282 17.717 1.00 84.38 385 ASP A N 1
ATOM 3083 C CA . ASP A 1 385 ? 2.266 13.388 18.367 1.00 84.38 385 ASP A CA 1
ATOM 3084 C C . ASP A 1 385 ? 2.948 12.246 19.135 1.00 84.38 385 ASP A C 1
ATOM 3086 O O . ASP A 1 385 ? 2.520 11.856 20.220 1.00 84.38 385 ASP A O 1
ATOM 3090 N N . ARG A 1 386 ? 4.056 11.726 18.607 1.00 85.12 386 ARG A N 1
ATOM 3091 C CA . ARG A 1 386 ? 4.839 10.687 19.281 1.00 85.12 386 ARG A CA 1
ATOM 3092 C C . ARG A 1 386 ? 5.505 11.186 20.565 1.00 85.12 386 ARG A C 1
ATOM 3094 O O . ARG A 1 386 ? 5.475 10.472 21.566 1.00 85.12 386 ARG A O 1
ATOM 3101 N N . ASP A 1 387 ? 6.008 12.421 20.576 1.00 87.50 387 ASP A N 1
ATOM 3102 C CA . ASP A 1 387 ? 6.544 13.051 21.791 1.00 87.50 387 ASP A CA 1
ATOM 3103 C C . ASP A 1 387 ? 5.467 13.175 22.863 1.00 87.50 387 ASP A C 1
ATOM 3105 O O . ASP A 1 387 ? 5.713 12.899 24.035 1.00 87.50 387 ASP A O 1
ATOM 3109 N N . TYR A 1 388 ? 4.247 13.540 22.457 1.00 89.88 388 TYR A N 1
ATOM 3110 C CA . TYR A 1 388 ? 3.119 13.673 23.370 1.00 89.88 388 TYR A CA 1
ATOM 3111 C C . TYR A 1 388 ? 2.823 12.360 24.103 1.00 89.88 388 TYR A C 1
ATOM 3113 O O . TYR A 1 388 ? 2.559 12.390 25.304 1.00 89.88 388 TYR A O 1
ATOM 3121 N N . LYS A 1 389 ? 2.907 11.205 23.424 1.00 89.44 389 LYS A N 1
ATOM 3122 C CA . LYS A 1 389 ? 2.687 9.890 24.056 1.00 89.44 389 LYS A CA 1
ATOM 3123 C C . LYS A 1 389 ? 3.642 9.656 25.222 1.00 89.44 389 LYS A C 1
ATOM 3125 O O . LYS A 1 389 ? 3.208 9.290 26.310 1.00 89.44 389 LYS A O 1
ATOM 3130 N N . CYS A 1 390 ? 4.930 9.917 25.006 1.00 87.56 390 CYS A N 1
ATOM 3131 C CA . CYS A 1 390 ? 5.941 9.841 26.057 1.00 87.56 390 CYS A CA 1
ATOM 3132 C C . CYS A 1 390 ? 5.694 10.901 27.135 1.00 87.56 390 CYS A C 1
ATOM 3134 O O . CYS A 1 390 ? 5.728 10.607 28.327 1.00 87.56 390 CYS A O 1
ATOM 3136 N N . ALA A 1 391 ? 5.410 12.136 26.728 1.00 87.88 391 ALA A N 1
ATOM 3137 C CA . ALA A 1 391 ? 5.239 13.255 27.639 1.00 87.88 391 ALA A CA 1
ATOM 3138 C C . ALA A 1 391 ? 4.034 13.076 28.579 1.00 87.88 391 ALA A C 1
ATOM 3140 O O . ALA A 1 391 ? 4.116 13.421 29.756 1.00 87.88 391 ALA A O 1
ATOM 3141 N N . ALA A 1 392 ? 2.945 12.466 28.114 1.00 89.50 392 ALA A N 1
ATOM 3142 C CA . ALA A 1 392 ? 1.767 12.184 28.928 1.00 89.50 392 ALA A CA 1
ATOM 3143 C C . ALA A 1 392 ? 2.053 11.278 30.140 1.00 89.50 392 ALA A C 1
ATOM 3145 O O . ALA A 1 392 ? 1.315 11.320 31.123 1.00 89.50 392 ALA A O 1
ATOM 3146 N N . ILE A 1 393 ? 3.129 10.487 30.108 1.00 84.88 393 ILE A N 1
ATOM 3147 C CA . ILE A 1 393 ? 3.546 9.649 31.240 1.00 84.88 393 ILE A CA 1
ATOM 3148 C C . ILE A 1 393 ? 4.174 10.508 32.349 1.00 84.88 393 ILE A C 1
ATOM 3150 O O . ILE A 1 393 ? 3.945 10.259 33.533 1.00 84.88 393 ILE A O 1
ATOM 3154 N N . PHE A 1 394 ? 4.927 11.548 31.981 1.00 79.12 394 PHE A N 1
ATOM 3155 C CA . PHE A 1 394 ? 5.754 12.320 32.915 1.00 79.12 394 PHE A CA 1
ATOM 3156 C C . PHE A 1 394 ? 5.126 13.643 33.349 1.00 79.12 394 PHE A C 1
ATOM 3158 O O . PHE A 1 394 ? 5.302 14.062 34.493 1.00 79.12 394 PHE A O 1
ATOM 3165 N N . PHE A 1 395 ? 4.384 14.303 32.461 1.00 85.75 395 PHE A N 1
ATOM 3166 C CA . PHE A 1 395 ? 3.974 15.690 32.647 1.00 85.75 395 PHE A CA 1
ATOM 3167 C C . PHE A 1 395 ? 2.491 15.792 33.030 1.00 85.75 395 PHE A C 1
ATOM 3169 O O . PHE A 1 395 ? 1.614 15.411 32.246 1.00 85.75 395 PHE A O 1
ATOM 3176 N N . PRO A 1 396 ? 2.169 16.289 34.243 1.00 88.81 396 PRO A N 1
ATOM 3177 C CA . PRO A 1 396 ? 0.790 16.518 34.671 1.00 88.81 396 PRO A CA 1
ATOM 3178 C C . PRO A 1 396 ? -0.020 17.376 33.692 1.00 88.81 396 PRO A C 1
ATOM 3180 O O . PRO A 1 396 ? -1.184 17.080 33.454 1.00 88.81 396 PRO A O 1
ATOM 3183 N N . GLU A 1 397 ? 0.595 18.383 33.080 1.00 88.69 397 GLU A N 1
ATOM 3184 C CA . GLU A 1 397 ? -0.050 19.303 32.141 1.00 88.69 397 GLU A CA 1
ATOM 3185 C C . GLU A 1 397 ? -0.511 18.590 30.865 1.00 88.69 397 GLU A C 1
ATOM 3187 O O . GLU A 1 397 ? -1.607 18.846 30.371 1.00 88.69 397 GLU A O 1
ATOM 3192 N N . VAL A 1 398 ? 0.284 17.640 30.363 1.00 90.62 398 VAL A N 1
ATOM 3193 C CA . VAL A 1 398 ? -0.087 16.806 29.207 1.00 90.62 398 VAL A CA 1
ATOM 3194 C C . VAL A 1 398 ? -1.235 15.857 29.578 1.00 90.62 398 VAL A C 1
ATOM 3196 O O . VAL A 1 398 ? -2.144 15.627 28.782 1.00 90.62 398 VAL A O 1
ATOM 3199 N N . ARG A 1 399 ? -1.265 15.358 30.822 1.00 92.19 399 ARG A N 1
ATOM 3200 C CA . ARG A 1 399 ? -2.397 14.564 31.333 1.00 92.19 399 ARG A CA 1
ATOM 3201 C C . ARG A 1 399 ? -3.668 15.388 31.516 1.00 92.19 399 ARG A C 1
ATOM 3203 O O . ARG A 1 399 ? -4.756 14.856 31.307 1.00 92.19 399 ARG A O 1
ATOM 3210 N N . GLU A 1 400 ? -3.567 16.656 31.901 1.00 92.25 400 GLU A N 1
ATOM 3211 C CA . GLU A 1 400 ? -4.737 17.536 31.960 1.00 92.25 400 GLU A CA 1
ATOM 3212 C C . GLU A 1 400 ? -5.288 17.844 30.565 1.00 92.25 400 GLU A C 1
ATOM 3214 O O . GLU A 1 400 ? -6.504 17.798 30.389 1.00 92.25 400 GLU A O 1
ATOM 3219 N N . ASP A 1 401 ? -4.428 18.027 29.560 1.00 91.69 401 ASP A N 1
ATOM 3220 C CA . ASP A 1 401 ? -4.850 18.170 28.159 1.00 91.69 401 ASP A CA 1
ATOM 3221 C C . ASP A 1 401 ? -5.562 16.903 27.630 1.00 91.69 401 ASP A C 1
ATOM 3223 O O . ASP A 1 401 ? -6.605 16.998 26.976 1.00 91.69 401 ASP A O 1
ATOM 3227 N N . LEU A 1 402 ? -5.090 15.701 27.999 1.00 93.31 402 LEU A N 1
ATOM 3228 C CA . LEU A 1 402 ? -5.800 14.437 27.738 1.00 93.31 402 LEU A CA 1
ATOM 3229 C C . LEU A 1 402 ? -7.208 14.418 28.345 1.00 93.31 402 LEU A C 1
ATOM 3231 O O . LEU A 1 402 ? -8.171 14.023 27.683 1.00 93.31 402 LEU A O 1
ATOM 3235 N N . LYS A 1 403 ? -7.337 14.840 29.607 1.00 94.56 403 LYS A N 1
ATOM 3236 C CA . LYS A 1 403 ? -8.629 14.894 30.305 1.00 94.56 403 LYS A CA 1
ATOM 3237 C C . LYS A 1 403 ? -9.546 15.966 29.720 1.00 94.56 403 LYS A C 1
ATOM 3239 O O . LYS A 1 403 ? -10.757 15.768 29.688 1.00 94.56 403 LYS A O 1
ATOM 3244 N N . GLU A 1 404 ? -9.006 17.100 29.284 1.00 93.56 404 GLU A N 1
ATOM 3245 C CA . GLU A 1 404 ? -9.757 18.152 28.595 1.00 93.56 404 GLU A CA 1
ATOM 3246 C C . GLU A 1 404 ? -10.382 17.608 27.306 1.00 93.56 404 GLU A C 1
ATOM 3248 O O . GLU A 1 404 ? -11.600 17.688 27.144 1.00 93.56 404 GLU A O 1
ATOM 3253 N N . PHE A 1 405 ? -9.589 16.940 26.461 1.00 93.44 405 PHE A N 1
ATOM 3254 C CA . PHE A 1 405 ? -10.092 16.264 25.262 1.00 93.44 405 PHE A CA 1
ATOM 3255 C C . PHE A 1 405 ? -11.180 15.230 25.598 1.00 93.44 405 PHE A C 1
ATOM 3257 O O . PHE A 1 405 ? -12.238 15.220 24.965 1.00 93.44 405 PHE A O 1
ATOM 3264 N N . ALA A 1 406 ? -10.969 14.399 26.629 1.00 94.56 406 ALA A N 1
ATOM 3265 C CA . ALA A 1 406 ? -11.957 13.411 27.069 1.00 94.56 406 ALA A CA 1
ATOM 3266 C C . ALA A 1 406 ? -13.301 14.064 27.432 1.00 94.56 406 ALA A C 1
ATOM 3268 O O . ALA A 1 406 ? -14.357 13.588 27.021 1.00 94.56 406 ALA A O 1
ATOM 3269 N N . ARG A 1 407 ? -13.282 15.177 28.175 1.00 94.88 407 ARG A N 1
ATOM 3270 C CA . ARG A 1 407 ? -14.506 15.901 28.558 1.00 94.88 407 ARG A CA 1
ATOM 3271 C C . ARG A 1 407 ? -15.221 16.491 27.341 1.00 94.88 407 ARG A C 1
ATOM 3273 O O . ARG A 1 407 ? -16.443 16.420 27.281 1.00 94.88 407 ARG A O 1
ATOM 3280 N N . LEU A 1 408 ? -14.468 17.037 26.385 1.00 92.69 408 LEU A N 1
ATOM 3281 C CA . LEU A 1 408 ? -15.015 17.682 25.187 1.00 92.69 408 LEU A CA 1
ATOM 3282 C C . LEU A 1 408 ? -15.623 16.692 24.188 1.00 92.69 408 LEU A C 1
ATOM 3284 O O . LEU A 1 408 ? -16.645 16.998 23.578 1.00 92.69 408 LEU A O 1
ATOM 3288 N N . VAL A 1 409 ? -14.999 15.524 24.011 1.00 93.62 409 VAL A N 1
ATOM 3289 C CA . VAL A 1 409 ? -15.429 14.531 23.015 1.00 93.62 409 VAL A CA 1
ATOM 3290 C C . VAL A 1 409 ? -16.217 13.401 23.671 1.00 93.62 409 VAL A C 1
ATOM 3292 O O . VAL A 1 409 ? -17.379 13.193 23.341 1.00 93.62 409 VAL A O 1
ATOM 3295 N N . TRP A 1 410 ? -15.626 12.683 24.629 1.00 94.44 410 TRP A N 1
ATOM 3296 C CA . TRP A 1 410 ? -16.250 11.493 25.226 1.00 94.44 410 TRP A CA 1
ATOM 3297 C C . TRP A 1 410 ? -17.343 11.838 26.239 1.00 94.44 410 TRP A C 1
ATOM 3299 O O . TRP A 1 410 ? -18.247 11.033 26.454 1.00 94.44 410 TRP A O 1
ATOM 3309 N N . GLY A 1 411 ? -17.262 13.023 26.852 1.00 95.38 411 GLY A N 1
ATOM 3310 C CA . GLY A 1 411 ? -18.281 13.576 27.746 1.00 95.38 411 GLY A CA 1
ATOM 3311 C C . GLY A 1 411 ? -19.441 14.269 27.024 1.00 95.38 411 GLY A C 1
ATOM 3312 O O . GLY A 1 411 ? -20.415 14.651 27.671 1.00 95.38 411 GLY A O 1
ATOM 3313 N N . ARG A 1 412 ? -19.368 14.428 25.697 1.00 94.62 412 ARG A N 1
ATOM 3314 C CA . ARG A 1 412 ? -20.455 14.992 24.894 1.00 94.62 412 ARG A CA 1
ATOM 3315 C C . ARG A 1 412 ? -21.484 13.912 24.574 1.00 94.62 412 ARG A C 1
ATOM 3317 O O . ARG A 1 412 ? -21.136 12.779 24.255 1.00 94.62 412 ARG A O 1
ATOM 3324 N N . VAL A 1 413 ? -22.764 14.268 24.656 1.00 98.00 413 VAL A N 1
ATOM 3325 C CA . VAL A 1 413 ? -23.859 13.363 24.289 1.00 98.00 413 VAL A CA 1
ATOM 3326 C C . VAL A 1 413 ? -23.816 13.112 22.784 1.00 98.00 413 VAL A C 1
ATOM 3328 O O . VAL A 1 413 ? -23.833 14.058 21.995 1.00 98.00 413 VAL A O 1
ATOM 3331 N N . ASN A 1 414 ? -23.783 11.840 22.389 1.00 98.25 414 ASN A N 1
ATOM 3332 C CA . ASN A 1 414 ? -23.986 11.437 21.006 1.00 98.25 414 ASN A CA 1
ATOM 3333 C C . ASN A 1 414 ? -25.485 11.598 20.668 1.00 98.25 414 ASN A C 1
ATOM 3335 O O . ASN A 1 414 ? -26.314 10.926 21.291 1.00 98.25 414 ASN A O 1
ATOM 3339 N N . PRO A 1 415 ? -25.863 12.451 19.695 1.00 98.19 415 PRO A N 1
ATOM 3340 C CA . PRO A 1 415 ? -27.268 12.740 19.395 1.00 98.19 415 PRO A CA 1
ATOM 3341 C C . PRO A 1 415 ? -28.047 11.522 18.878 1.00 98.19 415 PRO A C 1
ATOM 3343 O O . PRO A 1 415 ? -29.270 11.490 18.987 1.00 98.19 415 PRO A O 1
ATOM 3346 N N . TYR A 1 416 ? -27.354 10.506 18.358 1.00 98.62 416 TYR A N 1
ATOM 3347 C CA . TYR A 1 416 ? -27.962 9.308 17.783 1.00 98.62 416 TYR A CA 1
ATOM 3348 C C . TYR A 1 416 ? -28.143 8.168 18.794 1.00 98.62 416 TYR A C 1
ATOM 3350 O O . TYR A 1 416 ? -28.971 7.286 18.569 1.00 98.62 416 TYR A O 1
ATOM 3358 N N . THR A 1 417 ? -27.403 8.168 19.912 1.00 98.00 417 THR A N 1
ATOM 3359 C CA . THR A 1 417 ? -27.569 7.169 20.989 1.00 98.00 417 THR A CA 1
ATOM 3360 C C . THR A 1 417 ? -28.179 7.744 22.266 1.00 98.00 417 THR A C 1
ATOM 3362 O O . THR A 1 417 ? -28.654 6.977 23.102 1.00 98.00 417 THR A O 1
ATOM 3365 N N . GLY A 1 418 ? -28.169 9.071 22.432 1.00 98.19 418 GLY A N 1
ATOM 3366 C CA . GLY A 1 418 ? -28.623 9.760 23.643 1.00 98.19 418 GLY A CA 1
ATOM 3367 C C . GLY A 1 418 ? -27.686 9.604 24.845 1.00 98.19 418 GLY A C 1
ATOM 3368 O O . GLY A 1 418 ? -28.020 10.059 25.936 1.00 98.19 418 GLY A O 1
ATOM 3369 N N . LEU A 1 419 ? -26.521 8.976 24.662 1.00 98.31 419 LEU A N 1
ATOM 3370 C CA . LEU A 1 419 ? -25.537 8.716 25.710 1.00 98.31 419 LEU A CA 1
ATOM 3371 C C . LEU A 1 419 ? -24.226 9.427 25.384 1.00 98.31 419 LEU A C 1
ATOM 3373 O O . LEU A 1 419 ? -23.873 9.625 24.220 1.00 98.31 419 LEU A O 1
ATOM 3377 N N . THR A 1 420 ? -23.476 9.794 26.417 1.00 97.94 420 THR A N 1
ATOM 3378 C CA . THR A 1 420 ? -22.052 10.107 26.244 1.00 97.94 420 THR A CA 1
ATOM 3379 C C . THR A 1 420 ? -21.283 8.812 25.983 1.00 97.94 420 THR A C 1
ATOM 3381 O O . THR A 1 420 ? -21.743 7.736 26.368 1.00 97.94 420 THR A O 1
ATOM 3384 N N . TRP A 1 421 ? -20.104 8.875 25.360 1.00 95.50 421 TRP A N 1
ATOM 3385 C CA . TRP A 1 421 ? -19.325 7.656 25.095 1.00 95.50 421 TRP A CA 1
ATOM 3386 C C . TRP A 1 421 ? -18.943 6.939 26.396 1.00 95.50 421 TRP A C 1
ATOM 3388 O O . TRP A 1 421 ? -18.952 5.715 26.452 1.00 95.50 421 TRP A O 1
ATOM 3398 N N . ALA A 1 422 ? -18.694 7.697 27.469 1.00 90.50 422 ALA A N 1
ATOM 3399 C CA . ALA A 1 422 ? -18.397 7.155 28.794 1.00 90.50 422 ALA A CA 1
ATOM 3400 C C . ALA A 1 422 ? -19.589 6.438 29.464 1.00 90.50 422 ALA A C 1
ATOM 3402 O O . ALA A 1 422 ? -19.388 5.634 30.370 1.00 90.50 422 ALA A O 1
ATOM 3403 N N . GLN A 1 423 ? -20.823 6.738 29.051 1.00 96.12 423 GLN A N 1
ATOM 3404 C CA . GLN A 1 423 ? -22.051 6.136 29.585 1.00 96.12 423 GLN A CA 1
ATOM 3405 C C . GLN A 1 423 ? -22.607 5.024 28.692 1.00 96.12 423 GLN A C 1
ATOM 3407 O O . GLN A 1 423 ? -23.591 4.386 29.064 1.00 96.12 423 GLN A O 1
ATOM 3412 N N . ASP A 1 424 ? -22.031 4.813 27.508 1.00 97.69 424 ASP A N 1
ATOM 3413 C CA . ASP A 1 424 ? -22.581 3.897 26.521 1.00 97.69 424 ASP A CA 1
ATOM 3414 C C . ASP A 1 424 ? -22.005 2.474 26.693 1.00 97.69 424 ASP A C 1
ATOM 3416 O O . ASP A 1 424 ? -20.823 2.261 26.411 1.00 97.69 424 ASP A O 1
ATOM 3420 N N . PRO A 1 425 ? -22.820 1.472 27.092 1.00 97.31 425 PRO A N 1
ATOM 3421 C CA . PRO A 1 425 ? -22.360 0.094 27.288 1.00 97.31 425 PRO A CA 1
ATOM 3422 C C . PRO A 1 425 ? -21.953 -0.611 25.984 1.00 97.31 425 PRO A C 1
ATOM 3424 O O . PRO A 1 425 ? -21.475 -1.744 26.021 1.00 97.31 425 PRO A O 1
ATOM 3427 N N . ALA A 1 426 ? -22.133 0.031 24.823 1.00 97.69 426 ALA A N 1
ATOM 3428 C CA . ALA A 1 426 ? -21.556 -0.440 23.572 1.00 97.69 426 ALA A CA 1
ATOM 3429 C C . ALA A 1 426 ? -20.024 -0.326 23.552 1.00 97.69 426 ALA A C 1
ATOM 3431 O O . ALA A 1 426 ? -19.387 -1.061 22.800 1.00 97.69 426 ALA A O 1
ATOM 3432 N N . PHE A 1 427 ? -19.409 0.550 24.356 1.00 97.31 427 PHE A N 1
ATOM 3433 C CA . PHE A 1 427 ? -17.952 0.591 24.471 1.00 97.31 427 PHE A CA 1
ATOM 3434 C C . PHE A 1 427 ? -17.447 -0.541 25.368 1.00 97.31 427 PHE A C 1
ATOM 3436 O O . PHE A 1 427 ? -17.673 -0.568 26.574 1.00 97.31 427 PHE A O 1
ATOM 3443 N N . LEU A 1 428 ? -16.737 -1.477 24.741 1.00 94.25 428 LEU A N 1
ATOM 3444 C CA . LEU A 1 428 ? -16.106 -2.636 25.365 1.00 94.25 428 LEU A CA 1
ATOM 3445 C C . LEU A 1 428 ? -14.866 -2.233 26.171 1.00 94.25 428 LEU A C 1
ATOM 3447 O O . LEU A 1 428 ? -14.663 -2.728 27.277 1.00 94.25 428 LEU A O 1
ATOM 3451 N N . ALA A 1 429 ? -14.012 -1.377 25.607 1.00 92.81 429 ALA A N 1
ATOM 3452 C CA . ALA A 1 429 ? -12.758 -0.975 26.235 1.00 92.81 429 ALA A CA 1
ATOM 3453 C C . ALA A 1 429 ? -12.240 0.353 25.679 1.00 92.81 429 ALA A C 1
ATOM 3455 O O . ALA A 1 429 ? -12.511 0.719 24.533 1.00 92.81 429 ALA A O 1
ATOM 3456 N N . PHE A 1 430 ? -11.415 1.025 26.479 1.00 92.88 430 PHE A N 1
ATOM 3457 C CA . PHE A 1 430 ? -10.703 2.231 26.083 1.00 92.88 430 PHE A CA 1
ATOM 3458 C C . PHE A 1 430 ? -9.207 2.081 26.364 1.00 92.88 430 PHE A C 1
ATOM 3460 O O . PHE A 1 430 ? -8.815 1.759 27.486 1.00 92.88 430 PHE A O 1
ATOM 3467 N N . GLY A 1 431 ? -8.373 2.345 25.360 1.00 92.25 431 GLY A N 1
ATOM 3468 C CA . GLY A 1 431 ? -6.946 2.596 25.557 1.00 92.25 431 GLY A CA 1
ATOM 3469 C C . GLY A 1 431 ? -6.732 4.041 26.007 1.00 92.25 431 GLY A C 1
ATOM 3470 O O . GLY A 1 431 ? -7.366 4.953 25.481 1.00 92.25 431 GLY A O 1
ATOM 3471 N N . VAL A 1 432 ? -5.848 4.294 26.973 1.00 92.44 432 VAL A N 1
ATOM 3472 C CA . VAL A 1 432 ? -5.533 5.684 27.360 1.00 92.44 432 VAL A CA 1
ATOM 3473 C C . VAL A 1 432 ? -4.670 6.337 26.278 1.00 92.44 432 VAL A C 1
ATOM 3475 O O . VAL A 1 432 ? -4.974 7.426 25.801 1.00 92.44 432 VAL A O 1
ATOM 3478 N N . ILE A 1 433 ? -3.616 5.652 25.841 1.00 93.19 433 ILE A N 1
ATOM 3479 C CA . ILE A 1 433 ? -2.725 6.110 24.777 1.00 93.19 433 ILE A CA 1
ATOM 3480 C C . ILE A 1 433 ? -2.413 4.911 23.887 1.00 93.19 433 ILE A C 1
ATOM 3482 O O . ILE A 1 433 ? -2.060 3.840 24.371 1.00 93.19 433 ILE A O 1
ATOM 3486 N N . ASN A 1 434 ? -2.549 5.084 22.575 1.00 92.62 434 ASN A N 1
ATOM 3487 C CA . ASN A 1 434 ? -2.203 4.046 21.615 1.00 92.62 434 ASN A CA 1
ATOM 3488 C C . ASN A 1 434 ? -0.690 3.768 21.614 1.00 92.62 434 ASN A C 1
ATOM 3490 O O . ASN A 1 434 ? 0.085 4.695 21.359 1.00 92.62 434 ASN A O 1
ATOM 3494 N N . GLU A 1 435 ? -0.293 2.499 21.754 1.00 87.38 435 GLU A N 1
ATOM 3495 C CA . GLU A 1 435 ? 1.104 2.034 21.647 1.00 87.38 435 GLU A CA 1
ATOM 3496 C C . GLU A 1 435 ? 2.068 2.833 22.541 1.00 87.38 435 GLU A C 1
ATOM 3498 O O . GLU A 1 435 ? 3.112 3.315 22.101 1.00 87.38 435 GLU A O 1
ATOM 3503 N N . ASP A 1 436 ? 1.711 3.004 23.810 1.00 83.75 436 ASP A N 1
ATOM 3504 C CA . ASP A 1 436 ? 2.449 3.802 24.793 1.00 83.75 436 ASP A CA 1
ATOM 3505 C C . ASP A 1 436 ? 3.632 3.065 25.438 1.00 83.75 436 ASP A C 1
ATOM 3507 O O . ASP A 1 436 ? 4.127 3.467 26.490 1.00 83.75 436 ASP A O 1
ATOM 3511 N N . THR A 1 437 ? 4.143 2.018 24.783 1.00 85.12 437 THR A N 1
ATOM 3512 C CA . THR A 1 437 ? 5.329 1.277 25.219 1.00 85.12 437 THR A CA 1
ATOM 3513 C C . THR A 1 437 ? 6.524 2.223 25.334 1.00 85.12 437 THR A C 1
ATOM 3515 O O . THR A 1 437 ? 7.191 2.533 24.347 1.00 85.12 437 THR A O 1
ATOM 3518 N N . LEU A 1 438 ? 6.796 2.686 26.556 1.00 81.00 438 LEU A N 1
ATOM 3519 C CA . LEU A 1 438 ? 7.729 3.778 26.830 1.00 81.00 438 LEU A CA 1
ATOM 3520 C C . LEU A 1 438 ? 9.119 3.530 26.238 1.00 81.00 438 LEU A C 1
ATOM 3522 O O . LEU A 1 438 ? 9.644 4.374 25.519 1.00 81.00 438 LEU A O 1
ATOM 3526 N N . ILE A 1 439 ? 9.695 2.356 26.512 1.00 79.88 439 ILE A N 1
ATOM 3527 C CA . ILE A 1 439 ? 11.046 2.011 26.052 1.00 79.88 439 ILE A CA 1
ATOM 3528 C C . ILE A 1 439 ? 11.112 1.972 24.527 1.00 79.88 439 ILE A C 1
ATOM 3530 O O . ILE A 1 439 ? 12.057 2.489 23.947 1.00 79.88 439 ILE A O 1
ATOM 3534 N N . LEU A 1 440 ? 10.090 1.423 23.868 1.00 79.31 440 LEU A N 1
ATOM 3535 C CA . LEU A 1 440 ? 10.045 1.384 22.409 1.00 79.31 440 LEU A CA 1
ATOM 3536 C C . LEU A 1 440 ? 9.970 2.800 21.823 1.00 79.31 440 LEU A C 1
ATOM 3538 O O . LEU A 1 440 ? 10.742 3.126 20.925 1.00 79.31 440 LEU A O 1
ATOM 3542 N N . ASN A 1 441 ? 9.106 3.658 22.371 1.00 78.88 441 ASN A N 1
ATOM 3543 C CA . ASN A 1 441 ? 8.967 5.032 21.891 1.00 78.88 441 ASN A CA 1
ATOM 3544 C C . ASN A 1 441 ? 10.230 5.878 22.139 1.00 78.88 441 ASN A C 1
ATOM 3546 O O . ASN A 1 441 ? 10.563 6.713 21.305 1.00 78.88 441 ASN A O 1
ATOM 3550 N N . ILE A 1 442 ? 10.947 5.668 23.249 1.00 81.81 442 ILE A N 1
ATOM 3551 C CA . ILE A 1 442 ? 12.184 6.401 23.571 1.00 81.81 442 ILE A CA 1
ATOM 3552 C C . ILE A 1 442 ? 13.393 5.879 22.785 1.00 81.81 442 ILE A C 1
ATOM 3554 O O . ILE A 1 442 ? 14.253 6.663 22.377 1.00 81.81 442 ILE A O 1
ATOM 3558 N N . GLU A 1 443 ? 13.511 4.566 22.588 1.00 79.31 443 GLU A N 1
ATOM 3559 C CA . GLU A 1 443 ? 14.720 3.981 22.003 1.00 79.31 443 GLU A CA 1
ATOM 3560 C C . GLU A 1 443 ? 14.724 3.958 20.480 1.00 79.31 443 GLU A C 1
ATOM 3562 O O . GLU A 1 443 ? 15.785 4.108 19.871 1.00 79.31 443 GLU A O 1
ATOM 3567 N N . GLN A 1 444 ? 13.560 3.806 19.852 1.00 72.94 444 GLN A N 1
ATOM 3568 C CA . GLN A 1 444 ? 13.480 3.673 18.406 1.00 72.94 444 GLN A CA 1
ATOM 3569 C C . GLN A 1 444 ? 13.746 5.011 17.702 1.00 72.94 444 GLN A C 1
ATOM 3571 O O . GLN A 1 444 ? 13.058 6.010 17.921 1.00 72.94 444 GLN A O 1
ATOM 3576 N N . ILE A 1 445 ? 14.741 5.007 16.809 1.00 66.62 445 ILE A N 1
ATOM 3577 C CA . ILE A 1 445 ? 15.117 6.173 16.002 1.00 66.62 445 ILE A CA 1
ATOM 3578 C C . ILE A 1 445 ? 13.896 6.679 15.225 1.00 66.62 445 ILE A C 1
ATOM 3580 O O . ILE A 1 445 ? 13.225 5.911 14.536 1.00 66.62 445 ILE A O 1
ATOM 3584 N N . GLY A 1 446 ? 13.631 7.982 15.330 1.00 65.44 446 GLY A N 1
ATOM 3585 C CA . GLY A 1 446 ? 12.555 8.656 14.603 1.00 65.44 446 GLY A CA 1
ATOM 3586 C C . GLY A 1 446 ? 11.163 8.535 15.228 1.00 65.44 446 GLY A C 1
ATOM 3587 O O . GLY A 1 446 ? 10.224 9.082 14.654 1.00 65.44 446 GLY A O 1
ATOM 3588 N N . LEU A 1 447 ? 11.006 7.858 16.377 1.00 70.12 447 LEU A N 1
ATOM 3589 C CA . LEU A 1 447 ? 9.738 7.862 17.114 1.00 70.12 447 LEU A CA 1
ATOM 3590 C C . LEU A 1 447 ? 9.640 9.033 18.094 1.00 70.12 447 LEU A C 1
ATOM 3592 O O . LEU A 1 447 ? 8.685 9.785 18.004 1.00 70.12 447 LEU A O 1
ATOM 3596 N N . CYS A 1 448 ? 10.602 9.226 18.992 1.00 79.25 448 CYS A N 1
ATOM 3597 C CA . CYS A 1 448 ? 10.623 10.353 19.933 1.00 79.25 448 CYS A CA 1
ATOM 3598 C C . CYS A 1 448 ? 11.735 11.342 19.562 1.00 79.25 448 CYS A C 1
ATOM 3600 O O . CYS A 1 448 ? 12.821 10.933 19.144 1.00 79.25 448 CYS A O 1
ATOM 3602 N N . GLY A 1 449 ? 11.475 12.637 19.721 1.00 79.25 449 GLY A N 1
ATOM 3603 C CA . GLY A 1 449 ? 12.439 13.702 19.487 1.00 79.25 449 GLY A CA 1
ATOM 3604 C C . GLY A 1 449 ? 13.616 13.645 20.463 1.00 79.25 449 GLY A C 1
ATOM 3605 O O . GLY A 1 449 ? 13.464 13.366 21.658 1.00 79.25 449 GLY A O 1
ATOM 3606 N N . ASP A 1 450 ? 14.811 13.975 19.965 1.00 82.00 450 ASP A N 1
ATOM 3607 C CA . ASP A 1 450 ? 16.061 13.933 20.738 1.00 82.00 450 ASP A CA 1
ATOM 3608 C C . ASP A 1 450 ? 15.992 14.750 22.035 1.00 82.00 450 ASP A C 1
ATOM 3610 O O . ASP A 1 450 ? 16.604 14.382 23.040 1.00 82.00 450 ASP A O 1
ATOM 3614 N N . SER A 1 451 ? 15.254 15.861 22.028 1.00 81.94 451 SER A N 1
ATOM 3615 C CA . SER A 1 451 ? 15.081 16.734 23.191 1.00 81.94 451 SER A CA 1
ATOM 3616 C C . SER A 1 451 ? 14.347 16.022 24.329 1.00 81.94 451 SER A C 1
ATOM 3618 O O . SER A 1 451 ? 14.836 16.010 25.462 1.00 81.94 451 SER A O 1
ATOM 3620 N N . LEU A 1 452 ? 13.225 15.358 24.030 1.00 84.75 452 LEU A N 1
ATOM 3621 C CA . LEU A 1 452 ? 12.445 14.627 25.028 1.00 84.75 452 LEU A CA 1
ATOM 3622 C C . LEU A 1 452 ? 13.181 13.359 25.490 1.00 84.75 452 LEU A C 1
ATOM 3624 O O . LEU A 1 452 ? 13.182 13.046 26.682 1.00 84.75 452 LEU A O 1
ATOM 3628 N N . LYS A 1 453 ? 13.900 12.686 24.582 1.00 84.69 453 LYS A N 1
ATOM 3629 C CA . LYS A 1 453 ? 14.780 11.557 24.920 1.00 84.69 453 LYS A CA 1
ATOM 3630 C C . LYS A 1 453 ? 15.896 11.961 25.893 1.00 84.69 453 LYS A C 1
ATOM 3632 O O . LYS A 1 453 ? 16.075 11.321 26.928 1.00 84.69 453 LYS A O 1
ATOM 3637 N N . LYS A 1 454 ? 16.630 13.045 25.611 1.00 84.56 454 LYS A N 1
ATOM 3638 C CA . LYS A 1 454 ? 17.681 13.574 26.508 1.00 84.56 454 LYS A CA 1
ATOM 3639 C C . LYS A 1 454 ? 17.119 13.947 27.874 1.00 84.56 454 LYS A C 1
ATOM 3641 O O . LYS A 1 454 ? 17.730 13.649 28.900 1.00 84.56 454 LYS A O 1
ATOM 3646 N N . ARG A 1 455 ? 15.947 14.582 27.880 1.00 83.19 455 ARG A N 1
ATOM 3647 C CA . ARG A 1 455 ? 15.228 14.938 29.100 1.00 83.19 455 ARG A CA 1
ATOM 3648 C C . ARG A 1 455 ? 14.895 13.705 29.943 1.00 83.19 455 ARG A C 1
ATOM 3650 O O . ARG A 1 455 ? 15.160 13.724 31.142 1.00 83.19 455 ARG A O 1
ATOM 3657 N N . PHE A 1 456 ? 14.378 12.644 29.324 1.00 84.94 456 PHE A N 1
ATOM 3658 C CA . PHE A 1 456 ? 14.073 11.392 30.013 1.00 84.94 456 PHE A CA 1
ATOM 3659 C C . PHE A 1 456 ? 15.299 10.801 30.714 1.00 84.94 456 PHE A C 1
ATOM 3661 O O . PHE A 1 456 ? 15.232 10.547 31.913 1.00 84.94 456 PHE A O 1
ATOM 3668 N N . TYR A 1 457 ? 16.429 10.625 30.016 1.00 85.69 457 TYR A N 1
ATOM 3669 C CA . TYR A 1 457 ? 17.612 10.041 30.662 1.00 85.69 457 TYR A CA 1
ATOM 3670 C C . TYR A 1 457 ? 18.167 10.917 31.772 1.00 85.69 457 TYR A C 1
ATOM 3672 O O . TYR A 1 457 ? 18.566 10.390 32.801 1.00 85.69 457 TYR A O 1
ATOM 3680 N N . ARG A 1 458 ? 18.146 12.242 31.604 1.00 85.06 458 ARG A N 1
ATOM 3681 C CA . ARG A 1 458 ? 18.568 13.162 32.662 1.00 85.06 458 ARG A CA 1
ATOM 3682 C C . ARG A 1 458 ? 17.733 12.973 33.931 1.00 85.06 458 ARG A C 1
ATOM 3684 O O . ARG A 1 458 ? 18.287 12.904 35.025 1.00 85.06 458 ARG A O 1
ATOM 3691 N N . ASP A 1 459 ? 16.412 12.896 33.792 1.00 82.75 459 ASP A N 1
ATOM 3692 C CA . ASP A 1 459 ? 15.508 12.718 34.932 1.00 82.75 459 ASP A CA 1
ATOM 3693 C C . ASP A 1 459 ? 15.618 11.290 35.514 1.00 82.75 459 ASP A C 1
ATOM 3695 O O . ASP A 1 459 ? 15.580 11.117 36.731 1.00 82.75 459 ASP A O 1
ATOM 3699 N N . PHE A 1 460 ? 15.845 10.275 34.673 1.00 82.88 460 PHE A N 1
ATOM 3700 C CA . PHE A 1 460 ? 16.099 8.893 35.097 1.00 82.88 460 PHE A CA 1
ATOM 3701 C C . PHE A 1 460 ? 17.421 8.745 35.869 1.00 82.88 460 PHE A C 1
ATOM 3703 O O . PHE A 1 460 ? 17.461 8.103 36.918 1.00 82.88 460 PHE A O 1
ATOM 3710 N N . GLU A 1 461 ? 18.500 9.376 35.402 1.00 83.56 461 GLU A N 1
ATOM 3711 C CA . GLU A 1 461 ? 19.785 9.439 36.108 1.00 83.56 461 GLU A CA 1
ATOM 3712 C C . GLU A 1 461 ? 19.638 10.151 37.455 1.00 83.56 461 GLU A C 1
ATOM 3714 O O . GLU A 1 461 ? 20.135 9.663 38.473 1.00 83.56 461 GLU A O 1
ATOM 3719 N N . ALA A 1 462 ? 18.906 11.270 37.484 1.00 81.06 462 ALA A N 1
ATOM 3720 C CA . ALA A 1 462 ? 18.601 11.990 38.716 1.00 81.06 462 ALA A CA 1
ATOM 3721 C C . ALA A 1 462 ? 17.778 11.144 39.700 1.00 81.06 462 ALA A C 1
ATOM 3723 O O . ALA A 1 462 ? 18.013 11.242 40.900 1.00 81.06 462 ALA A O 1
ATOM 3724 N N . TYR A 1 463 ? 16.867 10.293 39.218 1.00 77.62 463 TYR A N 1
ATOM 3725 C CA . TYR A 1 463 ? 16.126 9.335 40.046 1.00 77.62 463 TYR A CA 1
ATOM 3726 C C . TYR A 1 463 ? 17.017 8.203 40.590 1.00 77.62 463 TYR A C 1
ATOM 3728 O O . TYR A 1 463 ? 16.870 7.796 41.739 1.00 77.62 463 TYR A O 1
ATOM 3736 N N . CYS A 1 464 ? 17.984 7.719 39.806 1.00 77.56 464 CYS A N 1
ATOM 3737 C CA . CYS A 1 464 ? 18.892 6.647 40.230 1.00 77.56 464 CYS A CA 1
ATOM 3738 C C . CYS A 1 464 ? 19.932 7.101 41.274 1.00 77.56 464 CYS A C 1
ATOM 3740 O O . CYS A 1 464 ? 20.403 6.288 42.077 1.00 77.56 464 CYS A O 1
ATOM 3742 N N . ASN A 1 465 ? 20.304 8.386 41.268 1.00 68.12 465 ASN A N 1
ATOM 3743 C CA . ASN A 1 465 ? 21.390 8.931 42.090 1.00 68.12 465 ASN A CA 1
ATOM 3744 C C . ASN A 1 465 ? 21.106 8.885 43.620 1.00 68.12 465 ASN A C 1
ATOM 3746 O O . ASN A 1 465 ? 22.008 8.520 44.375 1.00 68.12 465 ASN A O 1
ATOM 3750 N N . PRO A 1 466 ? 19.877 9.146 44.117 1.00 58.97 466 PRO A N 1
ATOM 3751 C CA . PRO A 1 466 ? 19.514 8.948 45.525 1.00 58.97 466 PRO A CA 1
ATOM 3752 C C . PRO A 1 466 ? 19.331 7.479 45.946 1.00 58.97 466 PRO A C 1
ATOM 3754 O O . PRO A 1 466 ? 19.460 7.171 47.129 1.00 58.97 466 PRO A O 1
ATOM 3757 N N . GLU A 1 467 ? 19.043 6.561 45.014 1.00 56.53 467 GLU A N 1
ATOM 3758 C CA . GLU A 1 467 ? 18.667 5.166 45.319 1.00 56.53 467 GLU A CA 1
ATOM 3759 C C . GLU A 1 467 ? 19.826 4.148 45.240 1.00 56.53 467 GLU A C 1
ATOM 3761 O O . GLU A 1 467 ? 19.613 2.938 45.299 1.00 56.53 467 GLU A O 1
ATOM 3766 N N . SER A 1 468 ? 21.086 4.594 45.171 1.00 53.44 468 SER A N 1
ATOM 3767 C CA . SER A 1 468 ? 22.264 3.702 45.079 1.00 53.44 468 SER A CA 1
ATOM 3768 C C . SER A 1 468 ? 22.269 2.775 43.850 1.00 53.44 468 SER A C 1
ATOM 3770 O O . SER A 1 468 ? 22.925 1.728 43.862 1.00 53.44 468 SER A O 1
ATOM 3772 N N . VAL A 1 469 ? 21.571 3.137 42.770 1.00 54.47 469 VAL A N 1
ATOM 3773 C CA . VAL A 1 469 ? 21.607 2.395 41.503 1.00 54.47 469 VAL A CA 1
ATOM 3774 C C . VAL A 1 469 ? 22.632 3.067 40.589 1.00 54.47 469 VAL A C 1
ATOM 3776 O O . VAL A 1 469 ? 22.369 4.098 39.980 1.00 54.47 469 VAL A O 1
ATOM 3779 N N . LYS A 1 470 ? 23.845 2.507 40.505 1.00 45.81 470 LYS A N 1
ATOM 3780 C CA . LYS A 1 470 ? 24.880 3.008 39.585 1.00 45.81 470 LYS A CA 1
ATOM 3781 C C . LYS A 1 470 ? 24.491 2.688 38.139 1.00 45.81 470 LYS A C 1
ATOM 3783 O O . LYS A 1 470 ? 24.585 1.535 37.722 1.00 45.81 470 LYS A O 1
ATOM 3788 N N . PHE A 1 471 ? 24.108 3.706 37.375 1.00 43.41 471 PHE A N 1
ATOM 3789 C CA . PHE A 1 471 ? 23.988 3.621 35.921 1.00 43.41 471 PHE A CA 1
ATOM 3790 C C . PHE A 1 471 ? 25.370 3.830 35.282 1.00 43.41 471 PHE A C 1
ATOM 3792 O O . PHE A 1 471 ? 26.092 4.758 35.645 1.00 43.41 471 PHE A O 1
ATOM 3799 N N . CYS A 1 472 ? 25.768 2.952 34.360 1.00 41.59 472 CYS A N 1
ATOM 3800 C CA . CYS A 1 472 ? 26.974 3.123 33.552 1.00 41.59 472 CYS A CA 1
ATOM 3801 C C . CYS A 1 472 ? 26.528 3.209 32.087 1.00 41.59 472 CYS A C 1
ATOM 3803 O O . CYS A 1 472 ? 26.026 2.210 31.565 1.00 41.59 472 CYS A O 1
ATOM 3805 N N . PRO A 1 473 ? 26.650 4.375 31.430 1.00 39.03 473 PRO A N 1
ATOM 3806 C CA . PRO A 1 473 ? 26.226 4.531 30.050 1.00 39.03 473 PRO A CA 1
ATOM 3807 C C . PRO A 1 473 ? 27.279 3.886 29.144 1.00 39.03 473 PRO A C 1
ATOM 3809 O O . PRO A 1 473 ? 28.239 4.526 28.721 1.00 39.03 473 PRO A O 1
ATOM 3812 N N . CYS A 1 474 ? 27.143 2.591 28.866 1.00 35.56 474 CYS A N 1
ATOM 3813 C CA . CYS A 1 474 ? 27.880 1.979 27.768 1.00 35.56 474 CYS A CA 1
ATOM 3814 C C . CYS A 1 474 ? 27.140 2.275 26.462 1.00 35.56 474 CYS A C 1
ATOM 3816 O O . CYS A 1 474 ? 25.953 1.990 26.325 1.00 35.56 474 CYS A O 1
ATOM 3818 N N . VAL A 1 475 ? 27.878 2.866 25.525 1.00 36.50 475 VAL A N 1
ATOM 3819 C CA . VAL A 1 475 ? 27.499 3.129 24.136 1.00 36.50 475 VAL A CA 1
ATOM 3820 C C . VAL A 1 475 ? 26.769 1.916 23.549 1.00 36.50 475 VAL A C 1
ATOM 3822 O O . VAL A 1 475 ? 27.325 0.820 23.487 1.00 36.50 475 VAL A O 1
ATOM 3825 N N . PHE A 1 476 ? 25.516 2.116 23.141 1.00 36.81 476 PHE A N 1
ATOM 3826 C CA . PHE A 1 476 ? 24.693 1.092 22.506 1.00 36.81 476 PHE A CA 1
ATOM 3827 C C . PHE A 1 476 ? 25.238 0.783 21.104 1.00 36.81 476 PHE A C 1
ATOM 3829 O O . PHE A 1 476 ? 25.043 1.546 20.159 1.00 36.81 476 PHE A O 1
ATOM 3836 N N . HIS A 1 477 ? 25.917 -0.355 20.965 1.00 33.44 477 HIS A N 1
ATOM 3837 C CA . HIS A 1 477 ? 26.000 -1.069 19.693 1.00 33.44 477 HIS A CA 1
ATOM 3838 C C . HIS A 1 477 ? 24.830 -2.052 19.589 1.00 33.44 477 HIS A C 1
ATOM 3840 O O . HIS A 1 477 ? 24.340 -2.558 20.596 1.00 33.44 477 HIS A O 1
ATOM 3846 N N . ALA A 1 478 ? 24.372 -2.280 18.361 1.00 35.56 478 ALA A N 1
ATOM 3847 C CA . ALA A 1 478 ? 23.064 -2.821 17.996 1.00 35.56 478 ALA A CA 1
ATOM 3848 C C . ALA A 1 478 ? 22.757 -4.283 18.408 1.00 35.56 478 ALA A C 1
ATOM 3850 O O . ALA A 1 478 ? 21.776 -4.831 17.926 1.00 35.56 478 ALA A O 1
ATOM 3851 N N . ASP A 1 479 ? 23.517 -4.904 19.318 1.00 36.31 479 ASP A N 1
ATOM 3852 C CA . ASP A 1 479 ? 23.441 -6.352 19.590 1.00 36.31 479 ASP A CA 1
ATOM 3853 C C . ASP A 1 479 ? 23.315 -6.760 21.075 1.00 36.31 479 ASP A C 1
ATOM 3855 O O . ASP A 1 479 ? 23.628 -7.890 21.449 1.00 36.31 479 ASP A O 1
ATOM 3859 N N . SER A 1 480 ? 22.828 -5.900 21.976 1.00 36.09 480 SER A N 1
ATOM 3860 C CA . SER A 1 480 ? 22.808 -6.230 23.416 1.00 36.09 480 SER A CA 1
ATOM 3861 C C . SER A 1 480 ? 21.434 -6.172 24.096 1.00 36.09 480 SER A C 1
ATOM 3863 O O . SER A 1 480 ? 21.157 -5.277 24.888 1.00 36.09 480 SER A O 1
ATOM 3865 N N . ASN A 1 481 ? 20.634 -7.232 23.918 1.00 40.03 481 ASN A N 1
ATOM 3866 C CA . ASN A 1 481 ? 19.449 -7.556 24.742 1.00 40.03 481 ASN A CA 1
ATOM 3867 C C . ASN A 1 481 ? 19.784 -8.036 26.180 1.00 40.03 481 ASN A C 1
ATOM 3869 O O . ASN A 1 481 ? 18.891 -8.328 26.974 1.00 40.03 481 ASN A O 1
ATOM 3873 N N . VAL A 1 482 ? 21.067 -8.146 26.548 1.00 36.22 482 VAL A N 1
ATOM 3874 C CA . VAL A 1 482 ? 21.490 -8.887 27.756 1.00 36.22 482 VAL A CA 1
ATOM 3875 C C . VAL A 1 482 ? 21.777 -7.990 28.972 1.00 36.22 482 VAL A C 1
ATOM 3877 O O . VAL A 1 482 ? 21.631 -8.439 30.108 1.00 36.22 482 VAL A O 1
ATOM 3880 N N . VAL A 1 483 ? 22.116 -6.709 28.789 1.00 37.53 483 VAL A N 1
ATOM 3881 C CA . VAL A 1 483 ? 22.485 -5.827 29.922 1.00 37.53 483 VAL A CA 1
ATOM 3882 C C . VAL A 1 483 ? 21.254 -5.237 30.626 1.00 37.53 483 VAL A C 1
ATOM 3884 O O . VAL A 1 483 ? 21.253 -5.094 31.850 1.00 37.53 483 VAL A O 1
ATOM 3887 N N . PHE A 1 484 ? 20.156 -5.014 29.898 1.00 39.00 484 PHE A N 1
ATOM 3888 C CA . PHE A 1 484 ? 18.916 -4.446 30.448 1.00 39.00 484 PHE A CA 1
ATOM 3889 C C . PHE A 1 484 ? 18.189 -5.395 31.428 1.00 39.00 484 PHE A C 1
ATOM 3891 O O . PHE A 1 484 ? 17.505 -4.954 32.351 1.00 39.00 484 PHE A O 1
ATOM 3898 N N . CYS A 1 485 ? 18.405 -6.712 31.308 1.00 35.81 485 CYS A N 1
ATOM 3899 C CA . CYS A 1 485 ? 17.754 -7.725 32.149 1.00 35.81 485 CYS A CA 1
ATOM 3900 C C . CYS A 1 485 ? 18.206 -7.729 33.623 1.00 35.81 485 CYS A C 1
ATOM 3902 O O . CYS A 1 485 ? 17.499 -8.272 34.475 1.00 35.81 485 CYS A O 1
ATOM 3904 N N . ARG A 1 486 ? 19.371 -7.159 33.969 1.00 31.41 486 ARG A N 1
ATOM 3905 C CA . ARG A 1 486 ? 19.889 -7.236 35.351 1.00 31.41 486 ARG A CA 1
ATOM 3906 C C . ARG A 1 486 ? 19.300 -6.195 36.302 1.00 31.41 486 ARG A C 1
ATOM 3908 O O . ARG A 1 486 ? 19.218 -6.484 37.492 1.00 31.41 486 ARG A O 1
ATOM 3915 N N . ILE A 1 487 ? 18.854 -5.042 35.804 1.00 42.47 487 ILE A N 1
ATOM 3916 C CA . ILE A 1 487 ? 18.263 -3.987 36.646 1.00 42.47 487 ILE A CA 1
ATOM 3917 C C . ILE A 1 487 ? 16.783 -4.294 36.945 1.00 42.47 487 ILE A C 1
ATOM 3919 O O . ILE A 1 487 ? 16.325 -4.096 38.067 1.00 42.47 487 ILE A O 1
ATOM 3923 N N . PHE A 1 488 ? 16.056 -4.903 36.001 1.00 37.78 488 PHE A N 1
ATOM 3924 C CA . PHE A 1 488 ? 14.622 -5.192 36.153 1.00 37.78 488 PHE A CA 1
ATOM 3925 C C . PHE A 1 488 ? 14.269 -6.446 36.967 1.00 37.78 488 PHE A C 1
ATOM 3927 O O . PHE A 1 488 ? 13.135 -6.565 37.427 1.00 37.78 488 PHE A O 1
ATOM 3934 N N . ARG A 1 489 ? 15.215 -7.361 37.239 1.00 32.59 489 ARG A N 1
ATOM 3935 C CA . ARG A 1 489 ? 14.947 -8.535 38.103 1.00 32.59 489 ARG A CA 1
ATOM 3936 C C . ARG A 1 489 ? 14.551 -8.176 39.542 1.00 32.59 489 ARG A C 1
ATOM 3938 O O . ARG A 1 489 ? 14.087 -9.052 40.259 1.00 32.59 489 ARG A O 1
ATOM 3945 N N . ARG A 1 490 ? 14.725 -6.917 39.957 1.00 36.53 490 ARG A N 1
ATOM 3946 C CA . ARG A 1 490 ? 14.301 -6.408 41.269 1.00 36.53 490 ARG A CA 1
ATOM 3947 C C . ARG A 1 490 ? 12.910 -5.761 41.280 1.00 36.53 490 ARG A C 1
ATOM 3949 O O . ARG A 1 490 ? 12.448 -5.419 42.356 1.00 36.53 490 ARG A O 1
ATOM 3956 N N . PHE A 1 491 ? 12.270 -5.588 40.120 1.00 38.34 491 PHE A N 1
ATOM 3957 C CA . PHE A 1 491 ? 10.988 -4.877 39.986 1.00 38.34 491 PHE A CA 1
ATOM 3958 C C . PHE A 1 491 ? 9.785 -5.783 39.674 1.00 38.34 491 PHE A C 1
ATOM 3960 O O . PHE A 1 491 ? 8.658 -5.302 39.688 1.00 38.34 491 PHE A O 1
ATOM 3967 N N . LEU A 1 492 ? 9.993 -7.076 39.396 1.00 31.34 492 LEU A N 1
ATOM 3968 C CA . LEU A 1 492 ? 8.918 -8.024 39.046 1.00 31.34 492 LEU A CA 1
ATOM 3969 C C . LEU A 1 492 ? 8.806 -9.240 39.990 1.00 31.34 492 LEU A C 1
ATOM 3971 O O . LEU A 1 492 ? 8.201 -10.240 39.613 1.00 31.34 492 LEU A O 1
ATOM 3975 N N . PHE A 1 493 ? 9.342 -9.149 41.212 1.00 32.38 493 PHE A N 1
ATOM 3976 C CA . PHE A 1 493 ? 9.043 -10.075 42.312 1.00 32.38 493 PHE A CA 1
ATOM 3977 C C . PHE A 1 493 ? 8.846 -9.328 43.622 1.00 32.38 493 PHE A C 1
ATOM 3979 O O . PHE A 1 493 ? 9.676 -8.429 43.896 1.00 32.38 493 PHE A O 1
#

InterPro domains:
  IPR017853 Glycoside hydrolase superfamily [SSF51445] (282-438)

Organism: NCBI:txid2606640

Foldseek 3Di:
DDDDPVVVVVVVVVVVPPPPCPPAFDKFWDDCLVFFQAAQAFQAAPPLGHDLSHHQQDGVPVDDAAWQDDRRYIWGFDDCVVRVRGQKHWAADPSSNSHVHQKTKDFDPWFDFFFKKKFWKAFAQADADFAQFKKKWWAFPVRDIDIDRCTDQACYHHQFPDDDHQFWAFSDWDAGNNRTIGTITMGMDGDDRGGTGMMMIGGGHDTIMITRTMMGGNDHDGDDGPDPDDDDDDPVDHDDDDDLDDDPPDPLFQLVLFDFQACPQHAWDDDPNFTARPNGPDGDDADEDEQEDPSLADDLVVLLVVLRSCSRNPGQEYEYAHCLQVQWDADPVLDTDGPPNRLLSNLSSLLSNSRSRHAYEYELAHWHFHSCVQCCVPPNQRDGSLQLLLCCVPPVSSVVVSVVSCCVRQVDQSPSPRDRVVRDSSHRYYHHYPPSPNCCQLPDPPRGGPSSNVVVVVVVVVVCPVVVNDDDDDDDDPDDPDPVVPVCVVPPD